Protein AF-A0A1Y2C6L6-F1 (afdb_monomer_lite)

Radius of gyration: 35.31 Å; chains: 1; bounding box: 109×69×81 Å

Organism: NCBI:txid1754190

pLDDT: mean 71.78, std 20.84, range [34.78, 98.0]

Secondary structure (DSSP, 8-state):
-HHHHHHHHTT-S-HHHHHHH---HHHHHHHHHHHHHHHHHHHHHHHHHHHHHTS--HHHHHHHHHHHHHHHTT-TT--S-HHHHHHHHHHHHHHHHHHHHHHHHHHHHHHHHHHHHHHHHHHHTT-TTHHHHHHHT-GGGGGS-HHHHHHHHHHHHHHTT-HHHHHHHHHHHHHHHHHHHHHHHHHHHHHHHHHHHHHHHHHHHHHHHHHHHH--HHHHHHHHHHHHHHHHHHHHHHHHHHT-SS-SSTHHHHHHHHHHHHHHHHHHHHHHHT-THHHHHHHHHHHH-TT-GGGSGGGTT---GGG--HHHHHHH-TTSTTHHHHHHHHHHTT--TT---TTS--GGGTS-HHHHHHHHHHHHHHHTTS-TTSHHHHHHHHHHHHHIIIII---THHHHHHHHHHHHHHHHTTTS-HHHHHHIIIIII--TT-HHHHHHHHHHHHHHHHHHHHHHHHHHHHHHHTTB-TTSBBTTSPBP--SSHHHHHHHHHHHHHHHHHHHHHHHIIIIISTTS-HHHHHHHHHHHHHHHHHHHHHHHHHHHHHHHHS-TTHHHHHHHHTT-HHHHHHHHHTT--TTS--TTS--HHHHHHHTT-HHHHHHHHHTT--TTPBPTTS-BHHHHHHHH-GGG--

InterPro domains:
  IPR002110 Ankyrin repeat [SM00248] (306-339)
  IPR002110 Ankyrin repeat [SM00248] (551-580)
  IPR002110 Ankyrin repeat [SM00248] (584-613)
  IPR036770 Ankyrin repeat-containing domain superfamily [G3DSA:1.25.40.20] (231-376)
  IPR036770 Ankyrin repeat-containing domain superfamily [G3DSA:1.25.40.20] (531-631)
  IPR036770 Ankyrin repeat-containing domain superfamily [SSF48403] (300-615)

Structure (mmCIF, N/CA/C/O backbone):
data_AF-A0A1Y2C6L6-F1
#
_entry.id   AF-A0A1Y2C6L6-F1
#
loop_
_atom_site.group_PDB
_atom_site.id
_atom_site.type_symbol
_atom_site.label_atom_id
_atom_site.label_alt_id
_atom_site.label_comp_id
_atom_site.label_asym_id
_atom_site.label_entity_id
_atom_site.label_seq_id
_atom_site.pdbx_PDB_ins_code
_atom_site.Cartn_x
_atom_site.Cartn_y
_atom_site.Cartn_z
_atom_site.occupancy
_atom_site.B_iso_or_equiv
_atom_site.auth_seq_id
_atom_site.auth_comp_id
_atom_site.auth_asym_id
_atom_site.auth_atom_id
_atom_site.pdbx_PDB_model_num
ATOM 1 N N . MET A 1 1 ? 0.059 -45.853 11.555 1.00 45.62 1 MET A N 1
ATOM 2 C CA . MET A 1 1 ? -0.589 -44.910 10.611 1.00 45.62 1 MET A CA 1
ATOM 3 C C . MET A 1 1 ? -2.019 -45.325 10.287 1.00 45.62 1 MET A C 1
ATOM 5 O O . MET A 1 1 ? -2.915 -44.581 10.650 1.00 45.62 1 MET A O 1
ATOM 9 N N . ASN A 1 2 ? -2.257 -46.517 9.722 1.00 48.69 2 ASN A N 1
ATOM 10 C CA . ASN A 1 2 ? -3.617 -46.988 9.410 1.00 48.69 2 ASN A CA 1
ATOM 11 C C . ASN A 1 2 ? -4.557 -47.023 10.626 1.00 48.69 2 ASN A C 1
ATOM 13 O O . ASN A 1 2 ? -5.701 -46.614 10.500 1.00 48.69 2 ASN A O 1
ATOM 17 N N . GLU A 1 3 ? -4.086 -47.406 11.815 1.00 54.97 3 GLU A N 1
ATOM 18 C CA . GLU A 1 3 ? -4.904 -47.380 13.042 1.00 54.97 3 GLU A CA 1
ATOM 19 C C . GLU A 1 3 ? -5.243 -45.961 13.520 1.00 54.97 3 GLU A C 1
ATOM 21 O O . GLU A 1 3 ? -6.368 -45.712 13.935 1.00 54.97 3 GLU A O 1
ATOM 26 N N . VAL A 1 4 ? -4.310 -45.008 13.397 1.00 55.50 4 VAL A N 1
ATOM 27 C CA . VAL A 1 4 ? -4.536 -43.590 13.743 1.00 55.50 4 VAL A CA 1
ATOM 28 C C . VAL A 1 4 ? -5.505 -42.948 12.752 1.00 55.50 4 VAL A C 1
ATOM 30 O O . VAL A 1 4 ? -6.436 -42.263 13.157 1.00 55.50 4 VAL A O 1
ATOM 33 N N . VAL A 1 5 ? -5.340 -43.233 11.458 1.00 53.50 5 VAL A N 1
ATOM 34 C CA . VAL A 1 5 ? -6.260 -42.798 10.396 1.00 53.50 5 VAL A CA 1
ATOM 35 C C . VAL A 1 5 ? -7.645 -43.421 10.595 1.00 53.50 5 VAL A C 1
ATOM 37 O O . VAL A 1 5 ? -8.647 -42.727 10.477 1.00 53.50 5 VAL A O 1
ATOM 40 N N . THR A 1 6 ? -7.720 -44.696 10.982 1.00 58.00 6 THR A N 1
ATOM 41 C CA . THR A 1 6 ? -8.988 -45.381 11.288 1.00 58.00 6 THR A CA 1
ATOM 42 C C . THR A 1 6 ? -9.635 -44.821 12.560 1.00 58.00 6 THR A C 1
ATOM 44 O O . THR A 1 6 ? -10.842 -44.605 12.584 1.00 58.00 6 THR A O 1
ATOM 47 N N . GLY A 1 7 ? -8.853 -44.510 13.596 1.00 65.94 7 GLY A N 1
ATOM 48 C CA . GLY A 1 7 ? -9.328 -43.893 14.837 1.00 65.94 7 GLY A CA 1
ATOM 49 C C . GLY A 1 7 ? -9.843 -42.463 14.650 1.00 65.94 7 GLY A C 1
ATOM 50 O O . GLY A 1 7 ? -10.898 -42.128 15.188 1.00 65.94 7 GLY A O 1
ATOM 51 N N . LEU A 1 8 ? -9.157 -41.652 13.837 1.00 51.88 8 LEU A N 1
ATOM 52 C CA . LEU A 1 8 ? -9.583 -40.298 13.463 1.00 51.88 8 LEU A CA 1
ATOM 53 C C . LEU A 1 8 ? -10.828 -40.319 12.566 1.00 51.88 8 LEU A C 1
ATOM 55 O O . LEU A 1 8 ? -11.768 -39.565 12.807 1.00 51.88 8 LEU A O 1
ATOM 59 N N . ASN A 1 9 ? -10.886 -41.228 11.588 1.00 49.50 9 ASN A N 1
ATOM 60 C CA . ASN A 1 9 ? -12.058 -41.386 10.721 1.00 49.50 9 ASN A CA 1
ATOM 61 C C . ASN A 1 9 ? -13.295 -41.889 11.482 1.00 49.50 9 ASN A C 1
ATOM 63 O O . ASN A 1 9 ? -14.418 -41.547 11.114 1.00 49.50 9 ASN A O 1
ATOM 67 N N . ASN A 1 10 ? -13.092 -42.648 12.561 1.00 60.81 10 ASN A N 1
ATOM 68 C CA . ASN A 1 10 ? -14.165 -43.149 13.419 1.00 60.81 10 ASN A CA 1
ATOM 69 C C . ASN A 1 10 ? -14.518 -42.200 14.583 1.00 60.81 10 ASN A C 1
ATOM 71 O O . ASN A 1 10 ? -15.430 -42.509 15.345 1.00 60.81 10 ASN A O 1
ATOM 75 N N . GLY A 1 11 ? -13.833 -41.057 14.732 1.00 53.91 11 GLY A N 1
ATOM 76 C CA . GLY A 1 11 ? -14.104 -40.072 15.790 1.00 53.91 11 GLY A CA 1
ATOM 77 C C . GLY A 1 11 ? -13.673 -40.495 17.201 1.00 53.91 11 GLY A C 1
ATOM 78 O O . GLY A 1 11 ? -14.121 -39.897 18.175 1.00 53.91 11 GLY A O 1
ATOM 79 N N . ASN A 1 12 ? -12.807 -41.505 17.320 1.00 55.16 12 ASN A N 1
ATOM 80 C CA . ASN A 1 12 ? -12.352 -42.061 18.600 1.00 55.16 12 ASN A CA 1
ATOM 81 C C . ASN A 1 12 ? -11.103 -41.359 19.167 1.00 55.16 12 ASN A C 1
ATOM 83 O O . ASN A 1 12 ? -10.630 -41.731 20.238 1.00 55.16 12 ASN A O 1
ATOM 87 N N . ILE A 1 13 ? -10.541 -40.383 18.446 1.00 54.66 13 ILE A N 1
ATOM 88 C CA . ILE A 1 13 ? -9.336 -39.641 18.836 1.00 54.66 13 ILE A CA 1
ATOM 89 C C . ILE A 1 13 ? -9.605 -38.146 18.620 1.00 54.66 13 ILE A C 1
ATOM 91 O O . ILE A 1 13 ? -9.875 -37.726 17.496 1.00 54.66 13 ILE A O 1
ATOM 95 N N . ASP A 1 14 ? -9.546 -37.349 19.689 1.00 54.12 14 ASP A N 1
ATOM 96 C CA . ASP A 1 14 ? -9.652 -35.884 19.634 1.00 54.12 14 ASP A CA 1
ATOM 97 C C . ASP A 1 14 ? -8.316 -35.262 19.168 1.00 54.12 14 ASP A C 1
ATOM 99 O O . ASP A 1 14 ? -7.232 -35.798 19.422 1.00 54.12 14 ASP A O 1
ATOM 103 N N . HIS A 1 15 ? -8.375 -34.109 18.505 1.00 46.94 15 HIS A N 1
ATOM 104 C CA . HIS A 1 15 ? -7.223 -33.345 18.024 1.00 46.94 15 HIS A CA 1
ATOM 105 C C . HIS A 1 15 ? -6.209 -33.044 19.138 1.00 46.94 15 HIS A C 1
ATOM 107 O O . HIS A 1 15 ? -5.007 -33.171 18.908 1.00 46.94 15 HIS A O 1
ATOM 113 N N . GLY A 1 16 ? -6.674 -32.741 20.358 1.00 51.78 16 GLY A N 1
ATOM 114 C CA . GLY A 1 16 ? -5.796 -32.509 21.514 1.00 51.78 16 GLY A CA 1
ATOM 115 C C . GLY A 1 16 ? -5.017 -33.753 21.971 1.00 51.78 16 GLY A C 1
ATOM 116 O O . GLY A 1 16 ? -3.926 -33.645 22.535 1.00 51.78 16 GLY A O 1
ATOM 117 N N . SER A 1 17 ? -5.537 -34.950 21.680 1.00 53.47 17 SER A N 1
ATOM 118 C CA . SER A 1 17 ? -4.873 -36.223 21.990 1.00 53.47 17 SER A CA 1
ATOM 119 C C . SER A 1 17 ? -3.830 -36.653 20.949 1.00 53.47 17 SER A C 1
ATOM 121 O O . SER A 1 17 ? -2.902 -37.385 21.283 1.00 53.47 17 SER A O 1
ATOM 123 N N . VAL A 1 18 ? -3.898 -36.172 19.702 1.00 51.50 18 VAL A N 1
ATOM 124 C CA . VAL A 1 18 ? -2.895 -36.514 18.670 1.00 51.50 18 VAL A CA 1
ATOM 125 C C . VAL A 1 18 ? -1.545 -35.852 18.967 1.00 51.50 18 VAL A C 1
ATOM 127 O O . VAL A 1 18 ? -0.500 -36.495 18.844 1.00 51.50 18 VAL A O 1
ATOM 130 N N . ASP A 1 19 ? -1.564 -34.602 19.435 1.00 48.50 19 ASP A N 1
ATOM 131 C CA . ASP A 1 19 ? -0.347 -33.853 19.767 1.00 48.50 19 ASP A CA 1
ATOM 132 C C . ASP A 1 19 ? 0.380 -34.379 21.008 1.00 48.50 19 ASP A C 1
ATOM 134 O O . ASP A 1 19 ? 1.604 -34.234 21.106 1.00 48.50 19 ASP A O 1
ATOM 138 N N . THR A 1 20 ? -0.355 -35.022 21.919 1.00 47.31 20 THR A N 1
ATOM 139 C CA . THR A 1 20 ? 0.171 -35.604 23.162 1.00 47.31 20 THR A CA 1
ATOM 140 C C . THR A 1 20 ? 0.571 -37.077 23.023 1.00 47.31 20 THR A C 1
ATOM 142 O O . THR A 1 20 ? 1.478 -37.523 23.728 1.00 47.31 20 THR A O 1
ATOM 145 N N . CYS A 1 21 ? -0.034 -37.837 22.101 1.00 46.59 21 CYS A N 1
ATOM 146 C CA . CYS A 1 21 ? 0.266 -39.264 21.920 1.00 46.59 21 CYS A CA 1
ATOM 147 C C . CYS A 1 21 ? 1.397 -39.561 20.920 1.00 46.59 21 CYS A C 1
ATOM 149 O O . CYS A 1 21 ? 2.027 -40.615 21.019 1.00 46.59 21 CYS A O 1
ATOM 151 N N . ILE A 1 22 ? 1.685 -38.667 19.970 1.00 53.50 22 ILE A N 1
ATOM 152 C CA . ILE A 1 22 ? 2.717 -38.904 18.952 1.00 53.50 22 ILE A CA 1
ATOM 153 C C . ILE A 1 22 ? 3.990 -38.152 19.341 1.00 53.50 22 ILE A C 1
ATOM 155 O O . ILE A 1 22 ? 4.076 -36.939 19.188 1.00 53.50 22 ILE A O 1
ATOM 159 N N . LYS A 1 23 ? 4.990 -38.878 19.855 1.00 57.62 23 LYS A N 1
ATOM 160 C CA . LYS A 1 23 ? 6.311 -38.315 20.203 1.00 57.62 23 LYS A CA 1
ATOM 161 C C . LYS A 1 23 ? 7.234 -38.127 18.993 1.00 57.62 23 LYS A C 1
ATOM 163 O O . LYS A 1 23 ? 8.271 -37.490 19.122 1.00 57.62 23 LYS A O 1
ATOM 168 N N . ASP A 1 24 ? 6.872 -38.698 17.847 1.00 60.00 24 ASP A N 1
ATOM 169 C CA . ASP A 1 24 ? 7.670 -38.645 16.623 1.00 60.00 24 ASP A CA 1
ATOM 170 C C . ASP A 1 24 ? 7.277 -37.428 15.768 1.00 60.00 24 ASP A C 1
ATOM 172 O O . ASP A 1 24 ? 6.195 -37.385 15.174 1.00 60.00 24 ASP A O 1
ATOM 176 N N . GLU A 1 25 ? 8.166 -36.434 15.726 1.00 60.88 25 GLU A N 1
ATOM 177 C CA . GLU A 1 25 ? 8.032 -35.192 14.949 1.00 60.88 25 GLU A CA 1
ATOM 178 C C . GLU A 1 25 ? 7.852 -35.452 13.444 1.00 60.88 25 GLU A C 1
ATOM 180 O O . GLU A 1 25 ? 7.044 -34.786 12.797 1.00 60.88 25 GLU A O 1
ATOM 185 N N . ASN A 1 26 ? 8.504 -36.477 12.883 1.00 45.56 26 ASN A N 1
ATOM 186 C CA . ASN A 1 26 ? 8.372 -36.792 11.459 1.00 45.56 26 ASN A CA 1
ATOM 187 C C . ASN A 1 26 ? 6.975 -37.334 11.145 1.00 45.56 26 ASN A C 1
ATOM 189 O O . ASN A 1 26 ? 6.393 -37.019 10.107 1.00 45.56 26 ASN A O 1
ATOM 193 N N . LEU A 1 27 ? 6.395 -38.113 12.062 1.00 46.81 27 LEU A N 1
ATOM 194 C CA . LEU A 1 27 ? 5.038 -38.627 11.901 1.00 46.81 27 LEU A CA 1
ATOM 195 C C . LEU A 1 27 ? 3.988 -37.510 12.019 1.00 46.81 27 LEU A C 1
ATOM 197 O O . LEU A 1 27 ? 2.988 -37.547 11.299 1.00 46.81 27 LEU A O 1
ATOM 201 N N . LYS A 1 28 ? 4.226 -36.491 12.861 1.00 56.34 28 LYS A N 1
ATOM 202 C CA . LYS A 1 28 ? 3.389 -35.277 12.910 1.00 56.34 28 LYS A CA 1
ATOM 203 C C . LYS A 1 28 ? 3.418 -34.530 11.580 1.00 56.34 28 LYS A C 1
ATOM 205 O O . LYS A 1 28 ? 2.365 -34.137 11.079 1.00 56.34 28 LYS A O 1
ATOM 210 N N . GLU A 1 29 ? 4.597 -34.385 10.987 1.00 48.66 29 GLU A N 1
ATOM 211 C CA . GLU A 1 29 ? 4.778 -33.669 9.723 1.00 48.66 29 GLU A CA 1
ATOM 212 C C . GLU A 1 29 ? 4.087 -34.386 8.551 1.00 48.66 29 GLU A C 1
ATOM 214 O O . GLU A 1 29 ? 3.382 -33.756 7.762 1.00 48.66 29 GLU A O 1
ATOM 219 N N . VAL A 1 30 ? 4.167 -35.720 8.483 1.00 42.16 30 VAL A N 1
ATOM 220 C CA . VAL A 1 30 ? 3.467 -36.497 7.442 1.00 42.16 30 VAL A CA 1
ATOM 221 C C . VAL A 1 30 ? 1.941 -36.438 7.611 1.00 42.16 30 VAL A C 1
ATOM 223 O O . VAL A 1 30 ? 1.218 -36.366 6.616 1.00 42.16 30 VAL A O 1
ATOM 226 N N . ILE A 1 31 ? 1.428 -36.405 8.847 1.00 51.38 31 ILE A N 1
ATOM 227 C CA . ILE A 1 31 ? -0.012 -36.225 9.112 1.00 51.38 31 ILE A CA 1
ATOM 228 C C . ILE A 1 31 ? -0.479 -34.823 8.684 1.00 51.38 31 ILE A C 1
ATOM 230 O O . ILE A 1 31 ? -1.548 -34.702 8.081 1.00 51.38 31 ILE A O 1
ATOM 234 N N . LYS A 1 32 ? 0.328 -33.776 8.910 1.00 51.03 32 LYS A N 1
ATOM 235 C CA . LYS A 1 32 ? 0.044 -32.418 8.406 1.00 51.03 32 LYS A CA 1
ATOM 236 C C . LYS A 1 32 ? 0.018 -32.377 6.876 1.00 51.03 32 LYS A C 1
ATOM 238 O O . LYS A 1 32 ? -0.910 -31.812 6.305 1.00 51.03 32 LYS A O 1
ATOM 243 N N . ILE A 1 33 ? 0.984 -33.016 6.210 1.00 42.34 33 ILE A N 1
ATOM 244 C CA . ILE A 1 33 ? 1.049 -33.088 4.740 1.00 42.34 33 ILE A CA 1
ATOM 245 C C . ILE A 1 33 ? -0.180 -33.811 4.176 1.00 42.34 33 ILE A C 1
ATOM 247 O O . ILE A 1 33 ? -0.806 -33.309 3.246 1.00 42.34 33 ILE A O 1
ATOM 251 N N . ALA A 1 34 ? -0.593 -34.934 4.771 1.00 40.22 34 ALA A N 1
ATOM 252 C CA . ALA A 1 34 ? -1.802 -35.648 4.356 1.00 40.22 34 ALA A CA 1
ATOM 253 C C . ALA A 1 34 ? -3.075 -34.785 4.487 1.00 40.22 34 ALA A C 1
ATOM 255 O O . ALA A 1 34 ? -3.985 -34.889 3.663 1.00 40.22 34 ALA A O 1
ATOM 256 N N . PHE A 1 35 ? -3.126 -33.898 5.485 1.00 46.16 35 PHE A N 1
ATOM 257 C CA . PHE A 1 35 ? -4.222 -32.947 5.675 1.00 46.16 35 PHE A CA 1
ATOM 258 C C . PHE A 1 35 ? -4.218 -31.832 4.615 1.00 46.16 35 PHE A C 1
ATOM 260 O O . PHE A 1 35 ? -5.268 -31.490 4.071 1.00 46.16 35 PHE A O 1
ATOM 267 N N . ILE A 1 36 ? -3.034 -31.314 4.271 1.00 43.53 36 ILE A N 1
ATOM 268 C CA . ILE A 1 36 ? -2.838 -30.299 3.222 1.00 43.53 36 ILE A CA 1
ATOM 269 C C . ILE A 1 36 ? -3.230 -30.847 1.846 1.00 43.53 36 ILE A C 1
ATOM 271 O O . ILE A 1 36 ? -3.911 -30.160 1.088 1.00 43.53 36 ILE A O 1
ATOM 275 N N . THR A 1 37 ? -2.870 -32.093 1.532 1.00 38.84 37 THR A N 1
ATOM 276 C CA . THR A 1 37 ? -3.252 -32.738 0.266 1.00 38.84 37 THR A CA 1
ATOM 277 C C . THR A 1 37 ? -4.775 -32.852 0.132 1.00 38.84 37 THR A C 1
ATOM 279 O O . THR A 1 37 ? -5.328 -32.553 -0.924 1.00 38.84 37 THR A O 1
ATOM 282 N N . ASN A 1 38 ? -5.471 -33.176 1.226 1.00 45.03 38 ASN A N 1
ATOM 283 C CA . ASN A 1 38 ? -6.934 -33.258 1.258 1.00 45.03 38 ASN A CA 1
ATOM 284 C C . ASN A 1 38 ? -7.601 -31.872 1.070 1.00 45.03 38 ASN A C 1
ATOM 286 O O . ASN A 1 38 ? -8.637 -31.752 0.420 1.00 45.03 38 ASN A O 1
ATOM 290 N N . GLU A 1 39 ? -6.985 -30.798 1.577 1.00 44.09 39 GLU A N 1
ATOM 291 C CA . GLU A 1 39 ? -7.399 -29.408 1.311 1.00 44.09 39 GLU A CA 1
ATOM 292 C C . GLU A 1 39 ? -7.107 -28.951 -0.128 1.00 44.09 39 GLU A C 1
ATOM 294 O O . GLU A 1 39 ? -7.908 -28.242 -0.740 1.00 44.09 39 GLU A O 1
ATOM 299 N N . MET A 1 40 ? -6.002 -29.395 -0.726 1.00 39.75 40 MET A N 1
ATOM 300 C CA . MET A 1 40 ? -5.704 -29.104 -2.129 1.00 39.75 40 MET A CA 1
ATOM 301 C C . MET A 1 40 ? -6.723 -29.724 -3.085 1.00 39.75 40 MET A C 1
ATOM 303 O O . MET A 1 40 ? -7.137 -29.075 -4.048 1.00 39.75 40 MET A O 1
ATOM 307 N N . ASP A 1 41 ? -7.165 -30.949 -2.814 1.00 46.25 41 ASP A N 1
ATOM 308 C CA . ASP A 1 41 ? -8.192 -31.593 -3.631 1.00 46.25 41 ASP A CA 1
ATOM 309 C C . ASP A 1 41 ? -9.573 -30.932 -3.432 1.00 46.25 41 ASP A C 1
ATOM 311 O O . ASP A 1 41 ? -10.325 -30.777 -4.399 1.00 46.25 41 ASP A O 1
ATOM 315 N N . ARG A 1 42 ? -9.859 -30.371 -2.242 1.00 47.72 42 ARG A N 1
ATOM 316 C CA . ARG A 1 42 ? -11.018 -29.475 -2.015 1.00 47.72 42 ARG A CA 1
ATOM 317 C C . ARG A 1 42 ? -10.951 -28.194 -2.851 1.00 47.72 42 ARG A C 1
ATOM 319 O O . ARG A 1 42 ? -11.973 -27.747 -3.376 1.00 47.72 42 ARG A O 1
ATOM 326 N N . LEU A 1 43 ? -9.773 -27.581 -2.975 1.00 40.56 43 LEU A N 1
ATOM 327 C CA . LEU A 1 43 ? -9.581 -26.366 -3.773 1.00 40.56 43 LEU A CA 1
ATOM 328 C C . LEU A 1 43 ? -9.707 -26.638 -5.275 1.00 40.56 43 LEU A C 1
ATOM 330 O O . LEU A 1 43 ? -10.306 -25.828 -5.984 1.00 40.56 43 LEU A O 1
ATOM 334 N N . LYS A 1 44 ? -9.233 -27.794 -5.755 1.00 44.28 44 LYS A N 1
ATOM 335 C CA . LYS A 1 44 ? -9.454 -28.234 -7.143 1.00 44.28 44 LYS A CA 1
ATOM 336 C C . LYS A 1 44 ? -10.940 -28.416 -7.450 1.00 44.28 44 LYS A C 1
ATOM 338 O O . LYS A 1 44 ? -11.398 -27.903 -8.467 1.00 44.28 44 LYS A O 1
ATOM 343 N N . ALA A 1 45 ? -11.700 -29.040 -6.546 1.00 42.31 45 ALA A N 1
ATOM 344 C CA . ALA A 1 45 ? -13.148 -29.185 -6.698 1.00 42.31 45 ALA A CA 1
ATOM 345 C C . ALA A 1 45 ? -13.865 -27.819 -6.760 1.00 42.31 45 ALA A C 1
ATOM 347 O O . ALA A 1 45 ? -14.716 -27.599 -7.619 1.00 42.31 45 ALA A O 1
ATOM 348 N N . LYS A 1 46 ? -13.469 -26.846 -5.922 1.00 42.28 46 LYS A N 1
ATOM 349 C CA . LYS A 1 46 ? -13.984 -25.461 -5.995 1.00 42.28 46 LYS A CA 1
ATOM 350 C C . LYS A 1 46 ? -13.639 -24.763 -7.315 1.00 42.28 46 LYS A C 1
ATOM 352 O O . LYS A 1 46 ? -14.457 -24.008 -7.840 1.00 42.28 46 LYS A O 1
ATOM 357 N N . LEU A 1 47 ? -12.445 -25.007 -7.854 1.00 41.06 47 LEU A N 1
ATOM 358 C CA . LEU A 1 47 ? -12.003 -24.435 -9.125 1.00 41.06 47 LEU A CA 1
ATOM 359 C C . LEU A 1 47 ? -12.783 -25.021 -10.315 1.00 41.06 47 LEU A C 1
ATOM 361 O O . LEU A 1 47 ? -13.114 -24.292 -11.248 1.00 41.06 47 LEU A O 1
ATOM 365 N N . GLU A 1 48 ? -13.113 -26.314 -10.276 1.00 46.47 48 GLU A N 1
ATOM 366 C CA . GLU A 1 48 ? -13.977 -26.948 -11.279 1.00 46.47 48 GLU A CA 1
ATOM 367 C C . GLU A 1 48 ? -15.427 -26.461 -11.194 1.00 46.47 48 GLU A C 1
ATOM 369 O O . GLU A 1 48 ? -16.027 -26.194 -12.233 1.00 46.47 48 GLU A O 1
ATOM 374 N N . ILE A 1 49 ? -15.966 -26.238 -9.988 1.00 42.88 49 ILE A N 1
ATOM 375 C CA . ILE A 1 49 ? -17.294 -25.624 -9.795 1.00 42.88 49 ILE A CA 1
ATOM 376 C C . ILE A 1 49 ? -17.364 -24.257 -10.485 1.00 42.88 49 ILE A C 1
ATOM 378 O O . ILE A 1 49 ? -18.323 -23.977 -11.202 1.00 42.88 49 ILE A O 1
ATOM 382 N N . LYS A 1 50 ? -16.327 -23.427 -10.331 1.00 42.41 50 LYS A N 1
ATOM 383 C CA . LYS A 1 50 ? -16.258 -22.117 -10.991 1.00 42.41 50 LYS A CA 1
ATOM 384 C C . LYS A 1 50 ? -16.279 -22.246 -12.522 1.00 42.41 50 LYS A C 1
ATOM 386 O O . LYS A 1 50 ? -17.057 -21.558 -13.174 1.00 42.41 50 LYS A O 1
ATOM 391 N N . LYS A 1 51 ? -15.510 -23.187 -13.081 1.00 44.91 51 LYS A N 1
ATOM 392 C CA . LYS A 1 51 ? -15.469 -23.452 -14.532 1.00 44.91 51 LYS A CA 1
ATOM 393 C C . LYS A 1 51 ? -16.804 -23.958 -15.087 1.00 44.91 51 LYS A C 1
ATOM 395 O O . LYS A 1 51 ? -17.191 -23.584 -16.189 1.00 44.91 51 LYS A O 1
ATOM 400 N N . VAL A 1 52 ? -17.516 -24.799 -14.335 1.00 41.09 52 VAL A N 1
ATOM 401 C CA . VAL A 1 52 ? -18.831 -25.321 -14.743 1.00 41.09 52 VAL A CA 1
ATOM 402 C C . VAL A 1 52 ? -19.894 -24.219 -14.707 1.00 41.09 52 VAL A C 1
ATOM 404 O O . VAL A 1 52 ? -20.694 -24.122 -15.638 1.00 41.09 52 VAL A O 1
ATOM 407 N N . LEU A 1 53 ? -19.869 -23.344 -13.696 1.00 39.59 53 LEU A N 1
ATOM 408 C CA . LEU A 1 53 ? -20.800 -22.213 -13.571 1.00 39.59 53 LEU A CA 1
ATOM 409 C C . LEU A 1 53 ? -20.610 -21.144 -14.663 1.00 39.59 53 LEU A C 1
ATOM 411 O O . LEU A 1 53 ? -21.564 -20.460 -15.022 1.00 39.59 53 LEU A O 1
ATOM 415 N N . GLU A 1 54 ? -19.414 -21.034 -15.239 1.00 43.38 54 GLU A N 1
ATOM 416 C CA . GLU A 1 54 ? -19.113 -20.099 -16.333 1.00 43.38 54 GLU A CA 1
ATOM 417 C C . GLU A 1 54 ? -19.593 -20.598 -17.718 1.00 43.38 54 GLU A C 1
ATOM 419 O O . GLU A 1 54 ? -19.642 -19.819 -18.670 1.00 43.38 54 GLU A O 1
ATOM 424 N N . SER A 1 55 ? -20.004 -21.868 -17.853 1.00 45.03 55 SER A N 1
ATOM 425 C CA . SER A 1 55 ? -20.177 -22.530 -19.162 1.00 45.03 55 SER A CA 1
ATOM 426 C C . SER A 1 55 ? -21.495 -22.269 -19.917 1.00 45.03 55 SER A C 1
ATOM 428 O O . SER A 1 55 ? -21.615 -22.690 -21.063 1.00 45.03 55 SER A O 1
ATOM 430 N N . LYS A 1 56 ? -22.484 -21.574 -19.332 1.00 44.00 56 LYS A N 1
ATOM 431 C CA . LYS A 1 56 ? -23.830 -21.279 -19.903 1.00 44.00 56 LYS A CA 1
ATOM 432 C C . LYS A 1 56 ? -24.641 -22.472 -20.473 1.00 44.00 56 LYS A C 1
ATOM 434 O O . LYS A 1 56 ? -25.773 -22.259 -20.902 1.00 44.00 56 LYS A O 1
ATOM 439 N N . ASP A 1 57 ? -24.143 -23.709 -20.436 1.00 55.25 57 ASP A N 1
ATOM 440 C CA . ASP A 1 57 ? -24.840 -24.911 -20.917 1.00 55.25 57 ASP A CA 1
ATOM 441 C C . ASP A 1 57 ? -25.582 -25.625 -19.773 1.00 55.25 57 ASP A C 1
ATOM 443 O O . ASP A 1 57 ? -24.992 -26.235 -18.878 1.00 55.25 57 ASP A O 1
ATOM 447 N N . ILE A 1 58 ? -26.914 -25.572 -19.829 1.00 40.75 58 ILE A N 1
ATOM 448 C CA . ILE A 1 58 ? -27.830 -26.079 -18.798 1.00 40.75 58 ILE A CA 1
ATOM 449 C C . ILE A 1 58 ? -27.707 -27.600 -18.595 1.00 40.75 58 ILE A C 1
ATOM 451 O O . ILE A 1 58 ? -27.888 -28.084 -17.473 1.00 40.75 58 ILE A O 1
ATOM 455 N N . ASN A 1 59 ? -27.367 -28.369 -19.635 1.00 47.59 59 ASN A N 1
ATOM 456 C CA . ASN A 1 59 ? -27.230 -29.825 -19.523 1.00 47.59 59 ASN A CA 1
ATOM 457 C C . ASN A 1 59 ? -25.895 -30.217 -18.877 1.00 47.59 59 ASN A C 1
ATOM 459 O O . ASN A 1 59 ? -25.844 -31.161 -18.083 1.00 47.59 59 ASN A O 1
ATOM 463 N N . LEU A 1 60 ? -24.837 -29.447 -19.145 1.00 46.84 60 LEU A N 1
ATOM 464 C CA . LEU A 1 60 ? -23.534 -29.605 -18.497 1.00 46.84 60 LEU A CA 1
ATOM 465 C C . LEU A 1 60 ? -23.592 -29.204 -17.016 1.00 46.84 60 LEU A C 1
ATOM 467 O O . LEU A 1 60 ? -23.044 -29.902 -16.161 1.00 46.84 60 LEU A O 1
ATOM 471 N N . ILE A 1 61 ? -24.335 -28.137 -16.707 1.00 42.91 61 ILE A N 1
ATOM 472 C CA . ILE A 1 61 ? -24.612 -27.682 -15.339 1.00 42.91 61 ILE A CA 1
ATOM 473 C C . ILE A 1 61 ? -25.391 -28.758 -14.566 1.00 42.91 61 ILE A C 1
ATOM 475 O O . ILE A 1 61 ? -24.971 -29.145 -13.476 1.00 42.91 61 ILE A O 1
ATOM 479 N N . LYS A 1 62 ? -26.457 -29.333 -15.146 1.00 43.47 62 LYS A N 1
ATOM 480 C CA . LYS A 1 62 ? -27.204 -30.441 -14.518 1.00 43.47 62 LYS A CA 1
ATOM 481 C C . LYS A 1 62 ? -26.338 -31.680 -14.273 1.00 43.47 62 LYS A C 1
ATOM 483 O O . LYS A 1 62 ? -26.363 -32.232 -13.175 1.00 43.47 62 LYS A O 1
ATOM 488 N N . GLY A 1 63 ? -25.544 -32.101 -15.259 1.00 53.41 63 GLY A N 1
ATOM 489 C CA . GLY A 1 63 ? -24.665 -33.270 -15.131 1.00 53.41 63 GLY A CA 1
ATOM 490 C C . GLY A 1 63 ? -23.482 -33.070 -14.172 1.00 53.41 63 GLY A C 1
ATOM 491 O O . GLY A 1 63 ? -23.003 -34.040 -13.578 1.00 53.41 63 GLY A O 1
ATOM 492 N N . GLY A 1 64 ? -23.006 -31.832 -14.011 1.00 49.44 64 GLY A N 1
ATOM 493 C CA . GLY A 1 64 ? -21.985 -31.459 -13.028 1.00 49.44 64 GLY A CA 1
ATOM 494 C C . GLY A 1 64 ? -22.539 -31.403 -11.603 1.00 49.44 64 GLY A C 1
ATOM 495 O O . GLY A 1 64 ? -21.921 -31.931 -10.682 1.00 49.44 64 GLY A O 1
ATOM 496 N N . ILE A 1 65 ? -23.738 -30.841 -11.425 1.00 44.38 65 ILE A N 1
ATOM 497 C CA . ILE A 1 65 ? -24.427 -30.790 -10.127 1.00 44.38 65 ILE A CA 1
ATOM 498 C C . ILE A 1 65 ? -24.758 -32.206 -9.629 1.00 44.38 65 ILE A C 1
ATOM 500 O O . ILE A 1 65 ? -24.455 -32.525 -8.482 1.00 44.38 65 ILE A O 1
ATOM 504 N N . GLN A 1 66 ? -25.281 -33.085 -10.493 1.00 46.03 66 GLN A N 1
ATOM 505 C CA . GLN A 1 66 ? -25.625 -34.469 -10.134 1.00 46.03 66 GLN A CA 1
ATOM 506 C C . GLN A 1 66 ? -24.400 -35.268 -9.642 1.00 46.03 66 GLN A C 1
ATOM 508 O O . GLN A 1 66 ? -24.448 -35.875 -8.573 1.00 46.03 66 GLN A O 1
ATOM 513 N N . ARG A 1 67 ? -23.268 -35.202 -10.364 1.00 48.81 67 ARG A N 1
ATOM 514 C CA . ARG A 1 67 ? -22.007 -35.860 -9.962 1.00 48.81 67 ARG A CA 1
ATOM 515 C C . ARG A 1 67 ? -21.455 -35.323 -8.642 1.00 48.81 67 ARG A C 1
ATOM 517 O O . ARG A 1 67 ? -20.949 -36.087 -7.828 1.00 48.81 67 ARG A O 1
ATOM 524 N N . ASN A 1 68 ? -21.586 -34.021 -8.405 1.00 49.91 68 ASN A N 1
ATOM 525 C CA . ASN A 1 68 ? -21.085 -33.386 -7.189 1.00 49.91 68 ASN A CA 1
ATOM 526 C C . ASN A 1 68 ? -21.962 -33.669 -5.962 1.00 49.91 68 ASN A C 1
ATOM 528 O O . ASN A 1 68 ? -21.438 -33.769 -4.856 1.00 49.91 68 ASN A O 1
ATOM 532 N N . ILE A 1 69 ? -23.273 -33.861 -6.138 1.00 46.28 69 ILE A N 1
ATOM 533 C CA . ILE A 1 69 ? -24.166 -34.352 -5.078 1.00 46.28 69 ILE A CA 1
ATOM 534 C C . ILE A 1 69 ? -23.797 -35.795 -4.702 1.00 46.28 69 ILE A C 1
ATOM 536 O O . ILE A 1 69 ? -23.736 -36.132 -3.519 1.00 46.28 69 ILE A O 1
ATOM 540 N N . GLU A 1 70 ? -23.480 -36.641 -5.683 1.00 48.81 70 GLU A N 1
ATOM 541 C CA . GLU A 1 70 ? -23.017 -38.015 -5.448 1.00 48.81 70 GLU A CA 1
ATOM 542 C C . GLU A 1 70 ? -21.644 -38.071 -4.750 1.00 48.81 70 GLU A C 1
ATOM 544 O O . GLU A 1 70 ? -21.432 -38.924 -3.889 1.00 48.81 70 GLU A O 1
ATOM 549 N N . GLU A 1 71 ? -20.732 -37.145 -5.057 1.00 47.72 71 GLU A N 1
ATOM 550 C CA . GLU A 1 71 ? -19.426 -36.996 -4.394 1.00 47.72 71 GLU A CA 1
ATOM 551 C C . GLU A 1 71 ? -19.546 -36.412 -2.973 1.00 47.72 71 GLU A C 1
ATOM 553 O O . GLU A 1 71 ? -18.938 -36.927 -2.034 1.00 47.72 71 GLU A O 1
ATOM 558 N N . MET A 1 72 ? -20.381 -35.388 -2.766 1.00 42.41 72 MET A N 1
ATOM 559 C CA . MET A 1 72 ? -20.592 -34.775 -1.447 1.00 42.41 72 MET A CA 1
ATOM 560 C C . MET A 1 72 ? -21.328 -35.703 -0.475 1.00 42.41 72 MET A C 1
ATOM 562 O O . MET A 1 72 ? -21.012 -35.714 0.716 1.00 42.41 72 MET A O 1
ATOM 566 N N . ASN A 1 73 ? -22.225 -36.561 -0.967 1.00 45.41 73 ASN A N 1
ATOM 567 C CA . ASN A 1 73 ? -22.877 -37.588 -0.150 1.00 45.41 73 ASN A CA 1
ATOM 568 C C . ASN A 1 73 ? -21.905 -38.674 0.358 1.00 45.41 73 ASN A C 1
ATOM 570 O O . ASN A 1 73 ? -22.235 -39.390 1.307 1.00 45.41 73 ASN A O 1
ATOM 574 N N . LYS A 1 74 ? -20.686 -38.770 -0.197 1.00 46.81 74 LYS A N 1
ATOM 575 C CA . LYS A 1 74 ? -19.619 -39.642 0.331 1.00 46.81 74 LYS A CA 1
ATOM 576 C C . LYS A 1 74 ? -18.886 -39.028 1.537 1.00 46.81 74 LYS A C 1
ATOM 578 O O . LYS A 1 74 ? -18.213 -39.758 2.264 1.00 46.81 74 LYS A O 1
ATOM 583 N N . ILE A 1 75 ? -19.028 -37.725 1.811 1.00 41.84 75 ILE A N 1
ATOM 584 C CA . ILE A 1 75 ? -18.272 -37.008 2.854 1.00 41.84 75 ILE A CA 1
ATOM 585 C C . ILE A 1 75 ? -19.154 -36.788 4.100 1.00 41.84 75 ILE A C 1
ATOM 587 O O . ILE A 1 75 ? -19.901 -35.821 4.220 1.00 41.84 75 ILE A O 1
ATOM 591 N N . LYS A 1 76 ? -19.052 -37.702 5.076 1.00 42.56 76 LYS A N 1
ATOM 592 C CA . LYS A 1 76 ? -19.988 -37.853 6.215 1.00 42.56 76 LYS A CA 1
ATOM 593 C C . LYS A 1 76 ? -19.973 -36.777 7.325 1.00 42.56 76 LYS A C 1
ATOM 595 O O . LYS A 1 76 ? -20.764 -36.897 8.257 1.00 42.56 76 LYS A O 1
ATOM 600 N N . ASN A 1 77 ? -19.143 -35.731 7.268 1.00 46.59 77 ASN A N 1
ATOM 601 C CA . ASN A 1 77 ? -18.806 -34.935 8.469 1.00 46.59 77 ASN A CA 1
ATOM 602 C C . ASN A 1 77 ? -19.241 -33.453 8.504 1.00 46.59 77 ASN A C 1
ATOM 604 O O . ASN A 1 77 ? -18.693 -32.688 9.292 1.00 46.59 77 ASN A O 1
ATOM 608 N N . TYR A 1 78 ? -20.264 -33.028 7.751 1.00 35.84 78 TYR A N 1
ATOM 609 C CA . TYR A 1 78 ? -20.698 -31.613 7.737 1.00 35.84 78 TYR A CA 1
ATOM 610 C C . TYR A 1 78 ? -22.000 -31.280 8.498 1.00 35.84 78 TYR A C 1
ATOM 612 O O . TYR A 1 78 ? -22.662 -30.288 8.214 1.00 35.84 78 TYR A O 1
ATOM 620 N N . LYS A 1 79 ? -22.397 -32.066 9.508 1.00 38.03 79 LYS A N 1
ATOM 621 C CA . LYS A 1 79 ? -23.686 -31.875 10.217 1.00 38.03 79 LYS A CA 1
ATOM 622 C C . LYS A 1 79 ? -23.678 -30.948 11.452 1.00 38.03 79 LYS A C 1
ATOM 624 O O . LYS A 1 79 ? -24.577 -31.067 12.278 1.00 38.03 79 LYS A O 1
ATOM 629 N N . LYS A 1 80 ? -22.708 -30.037 11.643 1.00 44.34 80 LYS A N 1
ATOM 630 C CA . LYS A 1 80 ? -22.553 -29.337 12.948 1.00 44.34 80 LYS A CA 1
ATOM 631 C C . LYS A 1 80 ? -22.628 -27.802 13.003 1.00 44.34 80 LYS A C 1
ATOM 633 O O . LYS A 1 80 ? -22.351 -27.255 14.064 1.00 44.34 80 LYS A O 1
ATOM 638 N N . CYS A 1 81 ? -23.118 -27.095 11.983 1.00 40.56 81 CYS A N 1
ATOM 639 C CA . CYS A 1 81 ? -23.575 -25.707 12.188 1.00 40.56 81 CYS A CA 1
ATOM 640 C C . CYS A 1 81 ? -24.953 -25.475 11.564 1.00 40.56 81 CYS A C 1
ATOM 642 O O . CYS A 1 81 ? -25.069 -25.046 10.417 1.00 40.56 81 CYS A O 1
ATOM 644 N N . LYS A 1 82 ? -25.986 -25.787 12.356 1.00 40.44 82 LYS A N 1
ATOM 645 C CA . LYS A 1 82 ? -27.402 -25.776 11.968 1.00 40.44 82 LYS A CA 1
ATOM 646 C C . LYS A 1 82 ? -27.805 -24.455 11.296 1.00 40.44 82 LYS A C 1
ATOM 648 O O . LYS A 1 82 ? -28.307 -24.476 10.192 1.00 40.44 82 LYS A O 1
ATOM 653 N N . LEU A 1 83 ? -27.431 -23.300 11.851 1.00 35.47 83 LEU A N 1
ATOM 654 C CA . LEU A 1 83 ? -27.854 -21.998 11.314 1.00 35.47 83 LEU A CA 1
ATOM 655 C C . LEU A 1 83 ? -27.279 -21.655 9.921 1.00 35.47 83 LEU A C 1
ATOM 657 O O . LEU A 1 83 ? -27.973 -21.057 9.107 1.00 35.47 83 LEU A O 1
ATOM 661 N N . HIS A 1 84 ? -26.025 -22.021 9.627 1.00 38.53 84 HIS A N 1
ATOM 662 C CA . HIS A 1 84 ? -25.420 -21.735 8.319 1.00 38.53 84 HIS A CA 1
ATOM 663 C C . HIS A 1 84 ? -25.889 -22.726 7.252 1.00 38.53 84 HIS A C 1
ATOM 665 O O . HIS A 1 84 ? -26.191 -22.302 6.138 1.00 38.53 84 HIS A O 1
ATOM 671 N N . SER A 1 85 ? -26.014 -24.019 7.592 1.00 47.22 85 SER A N 1
ATOM 672 C CA . SER A 1 85 ? -26.641 -24.964 6.665 1.00 47.22 85 SER A CA 1
ATOM 673 C C . SER A 1 85 ? -28.093 -24.590 6.416 1.00 47.22 85 SER A C 1
ATOM 675 O O . SER A 1 85 ? -28.518 -24.641 5.278 1.00 47.22 85 SER A O 1
ATOM 677 N N . ASP A 1 86 ? -28.831 -24.144 7.433 1.00 44.44 86 ASP A N 1
ATOM 678 C CA . ASP A 1 86 ? -30.235 -23.762 7.283 1.00 44.44 86 ASP A CA 1
ATOM 679 C C . ASP A 1 86 ? -30.387 -22.515 6.397 1.00 44.44 86 ASP A C 1
ATOM 681 O O . ASP A 1 86 ? -31.280 -22.484 5.562 1.00 44.44 86 ASP A O 1
ATOM 685 N N . LEU A 1 87 ? -29.494 -21.521 6.494 1.00 38.47 87 LEU A N 1
ATOM 686 C CA . LEU A 1 87 ? -29.538 -20.320 5.643 1.00 38.47 87 LEU A CA 1
ATOM 687 C C . LEU A 1 87 ? -29.099 -20.582 4.196 1.00 38.47 87 LEU A C 1
ATOM 689 O O . LEU A 1 87 ? -29.718 -20.064 3.270 1.00 38.47 87 LEU A O 1
ATOM 693 N N . VAL A 1 88 ? -28.054 -21.389 3.989 1.00 45.19 88 VAL A N 1
ATOM 694 C CA . VAL A 1 88 ? -27.592 -21.766 2.642 1.00 45.19 88 VAL A CA 1
ATOM 695 C C . VAL A 1 88 ? -28.583 -22.723 1.979 1.00 45.19 88 VAL A C 1
ATOM 697 O O . VAL A 1 88 ? -28.899 -22.550 0.805 1.00 45.19 88 VAL A O 1
ATOM 700 N N . ASN A 1 89 ? -29.131 -23.683 2.729 1.00 53.06 89 ASN A N 1
ATOM 701 C CA . ASN A 1 89 ? -30.182 -24.569 2.236 1.00 53.06 89 ASN A CA 1
ATOM 702 C C . ASN A 1 89 ? -31.456 -23.783 1.934 1.00 53.06 89 ASN A C 1
ATOM 704 O O . ASN A 1 89 ? -32.034 -24.014 0.887 1.00 53.06 89 ASN A O 1
ATOM 708 N N . LEU A 1 90 ? -31.852 -22.816 2.769 1.00 43.91 90 LEU A N 1
ATOM 709 C CA . LEU A 1 90 ? -33.019 -21.972 2.504 1.00 43.91 90 LEU A CA 1
ATOM 710 C C . LEU A 1 90 ? -32.824 -21.101 1.256 1.00 43.91 90 LEU A C 1
ATOM 712 O O . LEU A 1 90 ? -33.733 -21.004 0.441 1.00 43.91 90 LEU A O 1
ATOM 716 N N . TYR A 1 91 ? -31.650 -20.490 1.076 1.00 40.16 91 TYR A N 1
ATOM 717 C CA . TYR A 1 91 ? -31.349 -19.699 -0.122 1.00 40.16 91 TYR A CA 1
ATOM 718 C C . TYR A 1 91 ? -31.387 -20.559 -1.392 1.00 40.16 91 TYR A C 1
ATOM 720 O O . TYR A 1 91 ? -32.037 -20.189 -2.369 1.00 40.16 91 TYR A O 1
ATOM 728 N N . ASN A 1 92 ? -30.759 -21.737 -1.354 1.00 51.75 92 ASN A N 1
ATOM 729 C CA . ASN A 1 92 ? -30.740 -22.664 -2.483 1.00 51.75 92 ASN A CA 1
ATOM 730 C C . ASN A 1 92 ? -32.125 -23.276 -2.747 1.00 51.75 92 ASN A C 1
ATOM 732 O O . ASN A 1 92 ? -32.539 -23.328 -3.899 1.00 51.75 92 ASN A O 1
ATOM 736 N N . GLU A 1 93 ? -32.880 -23.659 -1.710 1.00 53.91 93 GLU A N 1
ATOM 737 C CA . GLU A 1 93 ? -34.262 -24.143 -1.831 1.00 53.91 93 GLU A CA 1
ATOM 738 C C . GLU A 1 93 ? -35.176 -23.073 -2.426 1.00 53.91 93 GLU A C 1
ATOM 740 O O . GLU A 1 93 ? -35.999 -23.386 -3.281 1.00 53.91 93 GLU A O 1
ATOM 745 N N . LEU A 1 94 ? -35.043 -21.811 -2.010 1.00 43.06 94 LEU A N 1
ATOM 746 C CA . LEU A 1 94 ? -35.826 -20.713 -2.575 1.00 43.06 94 LEU A CA 1
ATOM 747 C C . LEU A 1 94 ? -35.449 -20.466 -4.039 1.00 43.06 94 LEU A C 1
ATOM 749 O O . LEU A 1 94 ? -36.340 -20.305 -4.871 1.00 43.06 94 LEU A O 1
ATOM 753 N N . GLN A 1 95 ? -34.162 -20.505 -4.381 1.00 43.44 95 GLN A N 1
ATOM 754 C CA . GLN A 1 95 ? -33.703 -20.320 -5.755 1.00 43.44 95 GLN A CA 1
ATOM 755 C C . GLN A 1 95 ? -34.164 -21.468 -6.674 1.00 43.44 95 GLN A C 1
ATOM 757 O O . GLN A 1 95 ? -34.695 -21.209 -7.754 1.00 43.44 95 GLN A O 1
ATOM 762 N N . GLU A 1 96 ? -34.041 -22.727 -6.243 1.00 50.00 96 GLU A N 1
ATOM 763 C CA . GLU A 1 96 ? -34.491 -23.897 -7.010 1.00 50.00 96 GLU A CA 1
ATOM 764 C C . GLU A 1 96 ? -36.017 -23.945 -7.126 1.00 50.00 96 GLU A C 1
ATOM 766 O O . GLU A 1 96 ? -36.551 -24.104 -8.223 1.00 50.00 96 GLU A O 1
ATOM 771 N N . LYS A 1 97 ? -36.738 -23.760 -6.014 1.00 48.25 97 LYS A N 1
ATOM 772 C CA . LYS A 1 97 ? -38.200 -23.888 -5.973 1.00 48.25 97 LYS A CA 1
ATOM 773 C C . LYS A 1 97 ? -38.895 -22.799 -6.783 1.00 48.25 97 LYS A C 1
ATOM 775 O O . LYS A 1 97 ? -39.881 -23.099 -7.449 1.00 48.25 97 LYS A O 1
ATOM 780 N N . TYR A 1 98 ? -38.394 -21.563 -6.768 1.00 45.25 98 TYR A N 1
ATOM 781 C CA . TYR A 1 98 ? -39.004 -20.479 -7.542 1.00 45.25 98 TYR A CA 1
ATOM 782 C C . TYR A 1 98 ? -38.637 -20.536 -9.025 1.00 45.25 98 TYR A C 1
ATOM 784 O O . TYR A 1 98 ? -39.529 -20.393 -9.856 1.00 45.25 98 TYR A O 1
ATOM 792 N N . ILE A 1 99 ? -37.382 -20.827 -9.385 1.00 42.03 99 ILE A N 1
ATOM 793 C CA . ILE A 1 99 ? -36.993 -20.931 -10.801 1.00 42.03 99 ILE A CA 1
ATOM 794 C C . ILE A 1 99 ? -37.677 -22.135 -11.463 1.00 42.03 99 ILE A C 1
ATOM 796 O O . ILE A 1 99 ? -38.193 -22.014 -12.573 1.00 42.03 99 ILE A O 1
ATOM 800 N N . ILE A 1 100 ? -37.749 -23.285 -10.782 1.00 46.16 100 ILE A N 1
ATOM 801 C CA . ILE A 1 100 ? -38.396 -24.484 -11.330 1.00 46.16 100 ILE A CA 1
ATOM 802 C C . ILE A 1 100 ? -39.914 -24.295 -11.431 1.00 46.16 100 ILE A C 1
ATOM 804 O O . ILE A 1 100 ? -40.475 -24.646 -12.467 1.00 46.16 100 ILE A O 1
ATOM 808 N N . ASN A 1 101 ? -40.577 -23.709 -10.426 1.00 46.75 101 ASN A N 1
ATOM 809 C CA . ASN A 1 101 ? -42.026 -23.482 -10.491 1.00 46.75 101 ASN A CA 1
ATOM 810 C C . ASN A 1 101 ? -42.411 -22.460 -11.562 1.00 46.75 101 ASN A C 1
ATOM 812 O O . ASN A 1 101 ? -43.388 -22.690 -12.267 1.00 46.75 101 ASN A O 1
ATOM 816 N N . ILE A 1 102 ? -41.643 -21.377 -11.728 1.00 43.72 102 ILE A N 1
ATOM 817 C CA . ILE A 1 102 ? -41.908 -20.376 -12.773 1.00 43.72 102 ILE A CA 1
ATOM 818 C C . ILE A 1 102 ? -41.763 -21.018 -14.157 1.00 43.72 102 ILE A C 1
ATOM 820 O O . ILE A 1 102 ? -42.679 -20.931 -14.967 1.00 43.72 102 ILE A O 1
ATOM 824 N N . VAL A 1 103 ? -40.678 -21.763 -14.397 1.00 45.44 103 VAL A N 1
ATOM 825 C CA . VAL A 1 103 ? -40.438 -22.431 -15.688 1.00 45.44 103 VAL A CA 1
ATOM 826 C C . VAL A 1 103 ? -41.460 -23.548 -15.962 1.00 45.44 103 VAL A C 1
ATOM 828 O O . VAL A 1 103 ? -41.850 -23.769 -17.110 1.00 45.44 103 VAL A O 1
ATOM 831 N N . GLN A 1 104 ? -41.914 -24.272 -14.934 1.00 50.88 104 GLN A N 1
ATOM 832 C CA . GLN A 1 104 ? -42.914 -25.336 -15.084 1.00 50.88 104 GLN A CA 1
ATOM 833 C C . GLN A 1 104 ? -44.331 -24.796 -15.298 1.00 50.88 104 GLN A C 1
ATOM 835 O O . GLN A 1 104 ? -45.048 -25.338 -16.142 1.00 50.88 104 GLN A O 1
ATOM 840 N N . GLU A 1 105 ? -44.734 -23.741 -14.587 1.00 52.38 105 GLU A N 1
ATOM 841 C CA . GLU A 1 105 ? -46.038 -23.098 -14.789 1.00 52.38 105 GLU A CA 1
ATOM 842 C C . GLU A 1 105 ? -46.089 -22.345 -16.123 1.00 52.38 105 GLU A C 1
ATOM 844 O O . GLU A 1 105 ? -47.067 -22.492 -16.852 1.00 52.38 105 GLU A O 1
ATOM 849 N N . GLU A 1 106 ? -45.010 -21.665 -16.527 1.00 44.53 106 GLU A N 1
ATOM 850 C CA . GLU A 1 106 ? -44.896 -21.050 -17.857 1.00 44.53 106 GLU A CA 1
ATOM 851 C C . GLU A 1 106 ? -45.052 -22.104 -18.964 1.00 44.53 106 GLU A C 1
ATOM 853 O O . GLU A 1 106 ? -45.840 -21.936 -19.897 1.00 44.53 106 GLU A O 1
ATOM 858 N N . LYS A 1 107 ? -44.377 -23.254 -18.825 1.00 53.53 107 LYS A N 1
ATOM 859 C CA . LYS A 1 107 ? -44.501 -24.366 -19.774 1.00 53.53 107 LYS A CA 1
ATOM 860 C C . LYS A 1 107 ? -45.914 -24.956 -19.800 1.00 53.53 107 LYS A C 1
ATOM 862 O O . LYS A 1 107 ? -46.445 -25.220 -20.874 1.00 53.53 107 LYS A O 1
ATOM 867 N N . LYS A 1 108 ? -46.538 -25.164 -18.641 1.00 58.16 108 LYS A N 1
ATOM 868 C CA . LYS A 1 108 ? -47.880 -25.755 -18.531 1.00 58.16 108 LYS A CA 1
ATOM 869 C C . LYS A 1 108 ? -48.964 -24.832 -19.092 1.00 58.16 108 LYS A C 1
ATOM 871 O O . LYS A 1 108 ? -49.852 -25.315 -19.798 1.00 58.16 108 LYS A O 1
ATOM 876 N N . LEU A 1 109 ? -48.875 -23.528 -18.822 1.00 49.28 109 LEU A N 1
ATOM 877 C CA . LEU A 1 109 ? -49.760 -22.509 -19.390 1.00 49.28 109 LEU A CA 1
ATOM 878 C C . LEU A 1 109 ? -49.587 -22.435 -20.908 1.00 49.28 109 LEU A C 1
ATOM 880 O O . LEU A 1 109 ? -50.575 -22.537 -21.637 1.00 49.28 109 LEU A O 1
ATOM 884 N N . ARG A 1 110 ? -48.338 -22.398 -21.388 1.00 47.50 110 ARG A N 1
ATOM 885 C CA . ARG A 1 110 ? -48.014 -22.433 -22.819 1.00 47.50 110 ARG A CA 1
ATOM 886 C C . ARG A 1 110 ? -48.570 -23.686 -23.507 1.00 47.50 110 ARG A C 1
ATOM 888 O O . ARG A 1 110 ? -49.231 -23.568 -24.533 1.00 47.50 110 ARG A O 1
ATOM 895 N N . ASP A 1 111 ? -48.384 -24.874 -22.932 1.00 53.69 111 ASP A N 1
ATOM 896 C CA . ASP A 1 111 ? -48.832 -26.146 -23.521 1.00 53.69 111 ASP A CA 1
ATOM 897 C C . ASP A 1 111 ? -50.363 -26.332 -23.474 1.00 53.69 111 ASP A C 1
ATOM 899 O O . ASP A 1 111 ? -50.947 -26.989 -24.341 1.00 53.69 111 ASP A O 1
ATOM 903 N N . SER A 1 112 ? -51.039 -25.804 -22.450 1.00 56.75 112 SER A N 1
ATOM 904 C CA . SER A 1 112 ? -52.509 -25.795 -22.366 1.00 56.75 112 SER A CA 1
ATOM 905 C C . SER A 1 112 ? -53.111 -24.851 -23.410 1.00 56.75 112 SER A C 1
ATOM 907 O O . SER A 1 112 ? -54.047 -25.203 -24.131 1.00 56.75 112 SER A O 1
ATOM 909 N N . PHE A 1 113 ? -52.512 -23.672 -23.553 1.00 49.19 113 PHE A N 1
ATOM 910 C CA . PHE A 1 113 ? -52.982 -22.635 -24.456 1.00 49.19 113 PHE A CA 1
ATOM 911 C C . PHE A 1 113 ? -52.707 -22.959 -25.930 1.00 49.19 113 PHE A C 1
ATOM 913 O O . PHE A 1 113 ? -53.608 -22.826 -26.756 1.00 49.19 113 PHE A O 1
ATOM 920 N N . LEU A 1 114 ? -51.523 -23.492 -26.264 1.00 46.16 114 LEU A N 1
ATOM 921 C CA . LEU A 1 114 ? -51.218 -23.979 -27.618 1.00 46.16 114 LEU A CA 1
ATOM 922 C C . LEU A 1 114 ? -52.185 -25.085 -28.055 1.00 46.16 114 LEU A C 1
ATOM 924 O O . LEU A 1 114 ? -52.591 -25.123 -29.215 1.00 46.16 114 LEU A O 1
ATOM 928 N N . ARG A 1 115 ? -52.625 -25.946 -27.126 1.00 56.66 115 ARG A N 1
ATOM 929 C CA . ARG A 1 115 ? -53.695 -26.917 -27.398 1.00 56.66 115 ARG A CA 1
ATOM 930 C C . ARG A 1 115 ? -55.036 -26.235 -27.672 1.00 56.66 115 ARG A C 1
ATOM 932 O O . ARG A 1 115 ? -55.706 -26.618 -28.624 1.00 56.66 115 ARG A O 1
ATOM 939 N N . GLY A 1 116 ? -55.398 -25.202 -26.911 1.00 55.78 116 GLY A N 1
ATOM 940 C CA . GLY A 1 116 ? -56.605 -24.403 -27.159 1.00 55.78 116 GLY A CA 1
ATOM 941 C C . GLY A 1 116 ? -56.594 -23.679 -28.512 1.00 55.78 116 GLY A C 1
ATOM 942 O O . GLY A 1 116 ? -57.603 -23.681 -29.217 1.00 55.78 116 GLY A O 1
ATOM 943 N N . ILE A 1 117 ? -55.447 -23.119 -28.909 1.00 46.28 117 ILE A N 1
ATOM 944 C CA . ILE A 1 117 ? -55.254 -22.488 -30.222 1.00 46.28 117 ILE A CA 1
ATOM 945 C C . ILE A 1 117 ? -55.348 -23.517 -31.344 1.00 46.28 117 ILE A C 1
ATOM 947 O O . ILE A 1 117 ? -56.050 -23.271 -32.317 1.00 46.28 117 ILE A O 1
ATOM 951 N N . MET A 1 118 ? -54.699 -24.676 -31.213 1.00 50.16 118 MET A N 1
ATOM 952 C CA . MET A 1 118 ? -54.760 -25.730 -32.232 1.00 50.16 118 MET A CA 1
ATOM 953 C C . MET A 1 118 ? -56.188 -26.244 -32.439 1.00 50.16 118 MET A C 1
ATOM 955 O O . MET A 1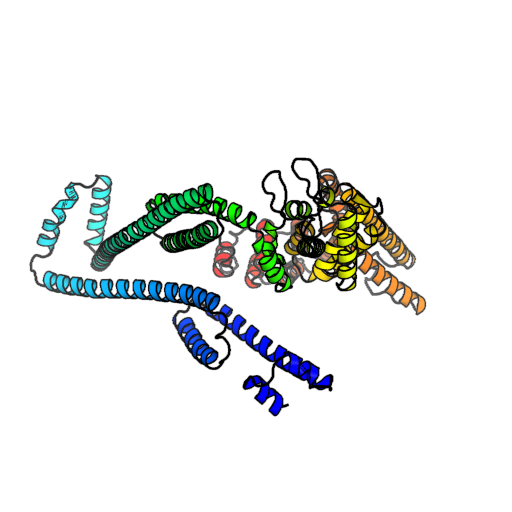 118 ? -56.605 -26.444 -33.579 1.00 50.16 118 MET A O 1
ATOM 959 N N . VAL A 1 119 ? -56.962 -26.387 -31.357 1.00 62.41 119 VAL A N 1
ATOM 960 C CA . VAL A 1 119 ? -58.385 -26.748 -31.432 1.00 62.41 119 VAL A CA 1
ATOM 961 C C . VAL A 1 119 ? -59.173 -25.651 -32.158 1.00 62.41 119 VAL A C 1
ATOM 963 O O . VAL A 1 119 ? -59.793 -25.937 -33.180 1.00 62.41 119 VAL A O 1
ATOM 966 N N . LYS A 1 120 ? -59.059 -24.382 -31.744 1.00 51.00 120 LYS A N 1
ATOM 967 C CA . LYS A 1 120 ? -59.786 -23.271 -32.388 1.00 51.00 120 LYS A CA 1
ATOM 968 C C . LYS A 1 120 ? -59.370 -23.015 -33.840 1.00 51.00 120 LYS A C 1
ATOM 970 O O . LYS A 1 120 ? -60.219 -22.686 -34.660 1.00 51.00 120 LYS A O 1
ATOM 975 N N . LEU A 1 121 ? -58.094 -23.187 -34.187 1.00 47.91 121 LEU A N 1
ATOM 976 C CA . LEU A 1 121 ? -57.611 -23.076 -35.568 1.00 47.91 121 LEU A CA 1
ATOM 977 C C . LEU A 1 121 ? -58.117 -24.232 -36.432 1.00 47.91 121 LEU A C 1
ATOM 979 O O . LEU A 1 121 ? -58.462 -24.013 -37.591 1.00 47.91 121 LEU A O 1
ATOM 983 N N . SER A 1 122 ? -58.208 -25.447 -35.880 1.00 55.53 122 SER A N 1
ATOM 984 C CA . SER A 1 122 ? -58.814 -26.580 -36.588 1.00 55.53 122 SER A CA 1
ATOM 985 C C . SER A 1 122 ? -60.323 -26.407 -36.795 1.00 55.53 122 SER A C 1
ATOM 987 O O . SER A 1 122 ? -60.828 -26.745 -37.863 1.00 55.53 122 SER A O 1
ATOM 989 N N . GLU A 1 123 ? -61.022 -25.797 -35.832 1.00 56.59 123 GLU A N 1
ATOM 990 C CA . GLU A 1 123 ? -62.434 -25.421 -35.956 1.00 56.59 123 GLU A CA 1
ATOM 991 C C . GLU A 1 123 ? -62.625 -24.300 -36.989 1.00 56.59 123 GLU A C 1
ATOM 993 O O . GLU A 1 123 ? -63.481 -24.413 -37.863 1.00 56.59 123 GLU A O 1
ATOM 998 N N . LEU A 1 124 ? -61.791 -23.255 -36.971 1.00 49.25 124 LEU A N 1
ATOM 999 C CA . LEU A 1 124 ? -61.866 -22.128 -37.912 1.00 49.25 124 LEU A CA 1
ATOM 1000 C C . LEU A 1 124 ? -61.573 -22.532 -39.363 1.00 49.25 124 LEU A C 1
ATOM 1002 O O . LEU A 1 124 ? -62.235 -22.031 -40.270 1.00 49.25 124 LEU A O 1
ATOM 1006 N N . LYS A 1 125 ? -60.661 -23.489 -39.590 1.00 50.56 125 LYS A N 1
ATOM 1007 C CA . LYS A 1 125 ? -60.386 -24.055 -40.926 1.00 50.56 125 LYS A CA 1
ATOM 1008 C C . LYS A 1 125 ? -61.574 -24.819 -41.525 1.00 50.56 125 LYS A C 1
ATOM 1010 O O . LYS A 1 125 ? -61.569 -25.082 -42.724 1.00 50.56 125 LYS A O 1
ATOM 1015 N N . SER A 1 126 ? -62.588 -25.165 -40.726 1.00 51.41 126 SER A N 1
ATOM 1016 C CA . SER A 1 126 ? -63.783 -25.881 -41.192 1.00 51.41 126 SER A CA 1
ATOM 1017 C C . SER A 1 126 ? -64.941 -24.974 -41.640 1.00 51.41 126 SER A C 1
ATOM 1019 O O . SER A 1 126 ? -65.920 -25.478 -42.191 1.00 51.41 126 SER A O 1
ATOM 1021 N N . TYR A 1 127 ? -64.840 -23.648 -41.465 1.00 52.47 127 TYR A N 1
ATOM 1022 C CA . TYR A 1 127 ? -65.903 -22.708 -41.840 1.00 52.47 127 TYR A CA 1
ATOM 1023 C C . TYR A 1 127 ? -65.677 -22.081 -43.230 1.00 52.47 127 TYR A C 1
ATOM 1025 O O . TYR A 1 127 ? -64.655 -21.424 -43.436 1.00 52.47 127 TYR A O 1
ATOM 1033 N N . PRO A 1 128 ? -66.648 -22.175 -44.166 1.00 44.00 128 PRO A N 1
ATOM 1034 C CA . PRO A 1 128 ? -66.505 -21.662 -45.536 1.00 44.00 128 PRO A CA 1
ATOM 1035 C C . PRO A 1 128 ? -66.270 -20.145 -45.663 1.00 44.00 128 PRO A C 1
ATOM 1037 O O . PRO A 1 128 ? -65.770 -19.705 -46.691 1.00 44.00 128 PRO A O 1
ATOM 1040 N N . ASN A 1 129 ? -66.578 -19.355 -44.624 1.00 58.03 129 ASN A N 1
ATOM 1041 C CA . ASN A 1 129 ? -66.498 -17.885 -44.626 1.00 58.03 129 ASN A CA 1
ATOM 1042 C C . ASN A 1 129 ? -65.683 -17.323 -43.439 1.00 58.03 129 ASN A C 1
ATOM 1044 O O . ASN A 1 129 ? -66.033 -16.285 -42.875 1.00 58.03 129 ASN A O 1
ATOM 1048 N N . TYR A 1 130 ? -64.603 -17.988 -43.008 1.00 56.00 130 TYR A N 1
ATOM 1049 C CA . TYR A 1 130 ? -63.862 -17.572 -41.802 1.00 56.00 130 TYR A CA 1
ATOM 1050 C C . TYR A 1 130 ? -63.342 -16.113 -41.853 1.00 56.00 130 TYR A C 1
ATOM 1052 O O . TYR A 1 130 ? -63.277 -15.449 -40.819 1.00 56.00 130 TYR A O 1
ATOM 1060 N N . MET A 1 131 ? -63.060 -15.581 -43.050 1.00 51.25 131 MET A N 1
ATOM 1061 C CA . MET A 1 131 ? -62.636 -14.187 -43.265 1.00 51.25 131 MET A CA 1
ATOM 1062 C C . MET A 1 131 ? -63.720 -13.156 -42.909 1.00 51.25 131 MET A C 1
ATOM 1064 O O . MET A 1 131 ? -63.411 -12.050 -42.472 1.00 51.25 131 MET A O 1
ATOM 1068 N N . GLU A 1 132 ? -64.999 -13.510 -43.046 1.00 56.59 132 GLU A N 1
ATOM 1069 C CA . GLU A 1 132 ? -66.125 -12.628 -42.715 1.00 56.59 132 GLU A CA 1
ATOM 1070 C C . GLU A 1 132 ? -66.367 -12.582 -41.195 1.00 56.59 132 GLU A C 1
ATOM 1072 O O . GLU A 1 132 ? -66.644 -11.530 -40.620 1.00 56.59 132 GLU A O 1
ATOM 1077 N N . LEU A 1 133 ? -66.159 -13.716 -40.520 1.00 53.12 133 LEU A N 1
ATOM 1078 C CA . LEU A 1 133 ? -66.198 -13.838 -39.059 1.00 53.12 133 LEU A CA 1
ATOM 1079 C C . LEU A 1 133 ? -65.026 -13.117 -38.379 1.00 53.12 133 LEU A C 1
ATOM 1081 O O . LEU A 1 133 ? -65.218 -12.478 -37.344 1.00 53.12 133 LEU A O 1
ATOM 1085 N N . PHE A 1 134 ? -63.831 -13.178 -38.973 1.00 53.25 134 PHE A N 1
ATOM 1086 C CA . PHE A 1 134 ? -62.652 -12.468 -38.475 1.00 53.25 134 PHE A CA 1
ATOM 1087 C C . PHE A 1 134 ? -62.848 -10.943 -38.521 1.00 53.25 134 PHE A C 1
ATOM 1089 O O . PHE A 1 134 ? -62.558 -10.254 -37.546 1.00 53.25 134 PHE A O 1
ATOM 1096 N N . ASN A 1 135 ? -63.437 -10.428 -39.604 1.00 54.19 135 ASN A N 1
ATOM 1097 C CA . ASN A 1 135 ? -63.731 -9.000 -39.755 1.00 54.19 135 ASN A CA 1
ATOM 1098 C C . ASN A 1 135 ? -64.862 -8.506 -38.832 1.00 54.19 135 ASN A C 1
ATOM 1100 O O . ASN A 1 135 ? -64.813 -7.372 -38.363 1.00 54.19 135 ASN A O 1
ATOM 1104 N N . ASN A 1 136 ? -65.861 -9.342 -38.525 1.00 51.78 136 ASN A N 1
ATOM 1105 C CA . ASN A 1 136 ? -66.983 -8.945 -37.664 1.00 51.78 136 ASN A CA 1
ATOM 1106 C C . ASN A 1 136 ? -66.637 -8.894 -36.165 1.00 51.78 136 ASN A C 1
ATOM 1108 O O . ASN A 1 136 ? -67.259 -8.128 -35.429 1.00 51.78 136 ASN A O 1
ATOM 1112 N N . ASN A 1 137 ? -65.637 -9.657 -35.713 1.00 49.81 137 ASN A N 1
ATOM 1113 C CA . ASN A 1 137 ? -65.207 -9.672 -34.309 1.00 49.81 137 ASN A CA 1
ATOM 1114 C C . ASN A 1 137 ? -64.235 -8.533 -33.941 1.00 49.81 137 ASN A C 1
ATOM 1116 O O . ASN A 1 137 ? -63.914 -8.368 -32.770 1.00 49.81 137 ASN A O 1
ATOM 1120 N N . TYR A 1 138 ? -63.801 -7.716 -34.906 1.00 52.81 138 TYR A N 1
ATOM 1121 C CA . TYR A 1 138 ? -62.825 -6.634 -34.708 1.00 52.81 138 TYR A CA 1
ATOM 1122 C C . TYR A 1 138 ? -63.458 -5.232 -34.577 1.00 52.81 138 TYR A C 1
ATOM 1124 O O . TYR A 1 138 ? -62.838 -4.217 -34.897 1.00 52.81 138 TYR A O 1
ATOM 1132 N N . LYS A 1 139 ? -64.700 -5.153 -34.075 1.00 47.66 139 LYS A N 1
ATOM 1133 C CA . LYS A 1 139 ? -65.411 -3.881 -33.830 1.00 47.66 139 LYS A CA 1
ATOM 1134 C C . LYS A 1 139 ? -64.827 -3.025 -32.695 1.00 47.66 139 LYS A C 1
ATOM 1136 O O . LYS A 1 139 ? -65.130 -1.842 -32.632 1.00 47.66 139 LYS A O 1
ATOM 1141 N N . GLU A 1 140 ? -63.951 -3.567 -31.851 1.00 49.81 140 GLU A N 1
ATOM 1142 C CA . GLU A 1 140 ? -63.335 -2.833 -30.727 1.00 49.81 140 GLU A CA 1
ATOM 1143 C C . GLU A 1 140 ? -62.159 -1.918 -31.138 1.00 49.81 140 GLU A C 1
ATOM 1145 O O . GLU A 1 140 ? -61.601 -1.200 -30.314 1.00 49.81 140 GLU A O 1
ATOM 1150 N N . VAL A 1 141 ? -61.787 -1.876 -32.424 1.00 48.44 141 VAL A N 1
ATOM 1151 C CA . VAL A 1 141 ? -60.714 -0.993 -32.934 1.00 48.44 141 VAL A CA 1
ATOM 1152 C C . VAL A 1 141 ? -61.191 0.450 -33.164 1.00 48.44 141 VAL A C 1
ATOM 1154 O O . VAL A 1 141 ? -60.373 1.348 -33.380 1.00 48.44 141 VAL A O 1
ATOM 1157 N N . GLU A 1 142 ? -62.497 0.725 -33.075 1.00 45.88 142 GLU A N 1
ATOM 1158 C CA . GLU A 1 142 ? -63.036 2.082 -33.246 1.00 45.88 142 GLU A CA 1
ATOM 1159 C C . GLU A 1 142 ? -62.602 3.075 -32.153 1.00 45.88 142 GLU A C 1
ATOM 1161 O O . GLU A 1 142 ? -62.586 4.273 -32.434 1.00 45.88 142 GLU A O 1
ATOM 1166 N N . ASP A 1 143 ? -62.102 2.618 -31.001 1.00 46.56 143 ASP A N 1
ATOM 1167 C CA . ASP A 1 143 ? -61.672 3.495 -29.897 1.00 46.56 143 ASP A CA 1
ATOM 1168 C C . ASP A 1 143 ? -60.166 3.834 -29.887 1.00 46.56 143 ASP A C 1
ATOM 1170 O O . ASP A 1 143 ? -59.702 4.623 -29.064 1.00 46.56 143 ASP A O 1
ATOM 1174 N N . LEU A 1 144 ? -59.373 3.298 -30.824 1.00 48.66 144 LEU A N 1
ATOM 1175 C CA . LEU A 1 144 ? -57.934 3.590 -30.891 1.00 48.66 144 LEU A CA 1
ATOM 1176 C C . LEU A 1 144 ? -57.622 4.973 -31.495 1.00 48.66 144 LEU A C 1
ATOM 1178 O O . LEU A 1 144 ? -58.375 5.505 -32.324 1.00 48.66 144 LEU A O 1
ATOM 1182 N N . SER A 1 145 ? -56.474 5.541 -31.103 1.00 59.03 145 SER A N 1
ATOM 1183 C CA . SER A 1 145 ? -55.975 6.810 -31.644 1.00 59.03 145 SER A CA 1
ATOM 1184 C C . SER A 1 145 ? -55.714 6.720 -33.161 1.00 59.03 145 SER A C 1
ATOM 1186 O O . SER A 1 145 ? -55.455 5.629 -33.685 1.00 59.03 145 SER A O 1
ATOM 1188 N N . PRO A 1 146 ? -55.784 7.845 -33.898 1.00 56.28 146 PRO A N 1
ATOM 1189 C CA . PRO A 1 146 ? -55.613 7.852 -35.352 1.00 56.28 146 PRO A CA 1
ATOM 1190 C C . PRO A 1 146 ? -54.276 7.274 -35.839 1.00 56.28 146 PRO A C 1
ATOM 1192 O O . PRO A 1 146 ? -54.285 6.544 -36.830 1.00 56.28 146 PRO A O 1
ATOM 1195 N N . GLU A 1 147 ? -53.158 7.523 -35.141 1.00 51.06 147 GLU A N 1
ATOM 1196 C CA . GLU A 1 147 ? -51.857 6.934 -35.502 1.00 51.06 147 GLU A CA 1
ATOM 1197 C C . GLU A 1 147 ? -51.857 5.403 -35.360 1.00 51.06 147 GLU A C 1
ATOM 1199 O O . GLU A 1 147 ? -51.472 4.701 -36.295 1.00 51.06 147 GLU A O 1
ATOM 1204 N N . ASN A 1 148 ? -52.398 4.868 -34.260 1.00 49.44 148 ASN A N 1
ATOM 1205 C CA . ASN A 1 148 ? -52.446 3.421 -34.026 1.00 49.44 148 ASN A CA 1
ATOM 1206 C C . ASN A 1 148 ? -53.387 2.717 -35.015 1.00 49.44 148 ASN A C 1
ATOM 1208 O O . ASN A 1 148 ? -53.116 1.602 -35.456 1.00 49.44 148 ASN A O 1
ATOM 1212 N N . LYS A 1 149 ? -54.479 3.376 -35.425 1.00 57.00 149 LYS A N 1
ATOM 1213 C CA . LYS A 1 149 ? -55.366 2.869 -36.487 1.00 57.00 149 LYS A CA 1
ATOM 1214 C C . LYS A 1 149 ? -54.669 2.801 -37.842 1.00 57.00 149 LYS A C 1
ATOM 1216 O O . LYS A 1 149 ? -54.963 1.893 -38.620 1.00 57.00 149 LYS A O 1
ATOM 1221 N N . MET A 1 150 ? -53.789 3.756 -38.139 1.00 55.75 150 MET A N 1
ATOM 1222 C CA . MET A 1 150 ? -53.062 3.820 -39.406 1.00 55.75 150 MET A CA 1
ATOM 1223 C C . MET A 1 150 ? -51.950 2.766 -39.464 1.00 55.75 150 MET A C 1
ATOM 1225 O O . MET A 1 150 ? -51.877 2.028 -40.445 1.00 55.75 150 MET A O 1
ATOM 1229 N N . GLU A 1 151 ? -51.191 2.601 -38.379 1.00 49.88 151 GLU A N 1
ATOM 1230 C CA . GLU A 1 151 ? -50.133 1.589 -38.261 1.00 49.88 151 GLU A CA 1
ATOM 1231 C C . GLU A 1 151 ? -50.698 0.158 -38.280 1.00 49.88 151 GLU A C 1
ATOM 1233 O O . GLU A 1 151 ? -50.187 -0.711 -38.990 1.00 49.88 151 GLU A O 1
ATOM 1238 N N . ILE A 1 152 ? -51.821 -0.086 -37.591 1.00 53.09 152 ILE A N 1
ATOM 1239 C CA . ILE A 1 152 ? -52.513 -1.384 -37.626 1.00 53.09 152 ILE A CA 1
ATOM 1240 C C . ILE A 1 152 ? -53.094 -1.658 -39.021 1.00 53.09 152 ILE A C 1
ATOM 1242 O O . ILE A 1 152 ? -53.012 -2.790 -39.496 1.00 53.09 152 ILE A O 1
ATOM 1246 N N . LYS A 1 153 ? -53.633 -0.646 -39.720 1.00 54.97 153 LYS A N 1
ATOM 1247 C CA . LYS A 1 153 ? -54.118 -0.808 -41.103 1.00 54.97 153 LYS A CA 1
ATOM 1248 C C . LYS A 1 153 ? -52.994 -1.129 -42.086 1.00 54.97 153 LYS A C 1
ATOM 1250 O O . LYS A 1 153 ? -53.162 -2.049 -42.881 1.00 54.97 153 LYS A O 1
ATOM 1255 N N . GLU A 1 154 ? -51.870 -0.417 -42.042 1.00 52.41 154 GLU A N 1
ATOM 1256 C CA . GLU A 1 154 ? -50.718 -0.700 -42.915 1.00 52.41 154 GLU A CA 1
ATOM 1257 C C . GLU A 1 154 ? -50.106 -2.073 -42.624 1.00 52.41 154 GLU A C 1
ATOM 1259 O O . GLU A 1 154 ? -49.760 -2.817 -43.543 1.00 52.41 154 GLU A O 1
ATOM 1264 N N . THR A 1 155 ? -50.050 -2.456 -41.349 1.00 51.91 155 THR A N 1
ATOM 1265 C CA . THR A 1 155 ? -49.547 -3.764 -40.919 1.00 51.91 155 THR A CA 1
ATOM 1266 C C . THR A 1 155 ? -50.488 -4.892 -41.354 1.00 51.91 155 THR A C 1
ATOM 1268 O O . THR A 1 155 ? -50.030 -5.886 -41.910 1.00 51.91 155 THR A O 1
ATOM 1271 N N . LEU A 1 156 ? -51.810 -4.729 -41.221 1.00 49.06 156 LEU A N 1
ATOM 1272 C CA . LEU A 1 156 ? -52.797 -5.716 -41.684 1.00 49.06 156 LEU A CA 1
ATOM 1273 C C . LEU A 1 156 ? -52.784 -5.887 -43.209 1.00 49.06 156 LEU A C 1
ATOM 1275 O O . LEU A 1 156 ? -52.828 -7.018 -43.687 1.00 49.06 156 LEU A O 1
ATOM 1279 N N . VAL A 1 157 ? -52.656 -4.800 -43.977 1.00 51.12 157 VAL A N 1
ATOM 1280 C CA . VAL A 1 157 ? -52.556 -4.862 -45.449 1.00 51.12 157 VAL A CA 1
ATOM 1281 C C . VAL A 1 157 ? -51.284 -5.599 -45.896 1.00 51.12 157 VAL A C 1
ATOM 1283 O O . VAL A 1 157 ? -51.325 -6.360 -46.862 1.00 51.12 157 VAL A O 1
ATOM 1286 N N . ASN A 1 158 ? -50.178 -5.448 -45.163 1.00 51.69 158 ASN A N 1
ATOM 1287 C CA . ASN A 1 158 ? -48.914 -6.139 -45.442 1.00 51.69 158 ASN A CA 1
ATOM 1288 C C . ASN A 1 158 ? -48.864 -7.597 -44.941 1.00 51.69 158 ASN A C 1
ATOM 1290 O O . ASN A 1 158 ? -48.028 -8.368 -45.413 1.00 51.69 158 ASN A O 1
ATOM 1294 N N . ILE A 1 159 ? -49.734 -7.980 -44.000 1.00 48.22 159 ILE A N 1
ATOM 1295 C CA . ILE A 1 159 ? -49.831 -9.342 -43.445 1.00 48.22 159 ILE A CA 1
ATOM 1296 C C . ILE A 1 159 ? -50.829 -10.203 -44.231 1.00 48.22 159 ILE A C 1
ATOM 1298 O O . ILE A 1 159 ? -50.612 -11.400 -44.387 1.00 48.22 159 ILE A O 1
ATOM 1302 N N . MET A 1 160 ? -51.885 -9.612 -44.801 1.00 48.25 160 MET A N 1
ATOM 1303 C CA . MET A 1 160 ? -52.914 -10.344 -45.559 1.00 48.25 160 MET A CA 1
ATOM 1304 C C . MET A 1 160 ? -52.430 -10.952 -46.894 1.00 48.25 160 MET A C 1
ATOM 1306 O O . MET A 1 160 ? -53.208 -11.625 -47.565 1.00 48.25 160 MET A O 1
ATOM 1310 N N . SER A 1 161 ? -51.165 -10.752 -47.279 1.00 50.16 161 SER A N 1
ATOM 1311 C CA . SER A 1 161 ? -50.548 -11.353 -48.472 1.00 50.16 161 SER A CA 1
ATOM 1312 C C . SER A 1 161 ? -49.596 -12.523 -48.176 1.00 50.16 161 SER A C 1
ATOM 1314 O O . SER A 1 161 ? -49.080 -13.117 -49.122 1.00 50.16 161 SER A O 1
ATOM 1316 N N . ASP A 1 162 ? -49.370 -12.877 -46.903 1.00 54.16 162 ASP A N 1
ATOM 1317 C CA . ASP A 1 162 ? -48.349 -13.856 -46.506 1.00 54.16 162 ASP A CA 1
ATOM 1318 C C . ASP A 1 162 ? -48.770 -14.652 -45.249 1.00 54.16 162 ASP A C 1
ATOM 1320 O O . ASP A 1 162 ? -48.717 -14.147 -44.124 1.00 54.16 162 ASP A O 1
ATOM 1324 N N . GLU A 1 163 ? -49.200 -15.910 -45.432 1.00 48.41 163 GLU A N 1
ATOM 1325 C CA . GLU A 1 163 ? -49.681 -16.805 -44.358 1.00 48.41 163 GLU A CA 1
ATOM 1326 C C . GLU A 1 163 ? -48.669 -16.971 -43.206 1.00 48.41 163 GLU A C 1
ATOM 1328 O O . GLU A 1 163 ? -49.083 -17.088 -42.051 1.00 48.41 163 GLU A O 1
ATOM 1333 N N . MET A 1 164 ? -47.355 -16.901 -43.476 1.00 50.84 164 MET A N 1
ATOM 1334 C CA . MET A 1 164 ? -46.320 -16.996 -42.434 1.00 50.84 164 MET A CA 1
ATOM 1335 C C . MET A 1 164 ? -46.357 -15.818 -41.450 1.00 50.84 164 MET A C 1
ATOM 1337 O O . MET A 1 164 ? -46.077 -15.996 -40.263 1.00 50.84 164 MET A O 1
ATOM 1341 N N . LYS A 1 165 ? -46.741 -14.619 -41.903 1.00 51.81 165 LYS A N 1
ATOM 1342 C CA . LYS A 1 165 ? -46.788 -13.423 -41.045 1.00 51.81 165 LYS A CA 1
ATOM 1343 C C . LYS A 1 165 ? -48.020 -13.397 -40.143 1.00 51.81 165 LYS A C 1
ATOM 1345 O O . LYS A 1 165 ? -47.992 -12.773 -39.083 1.00 51.81 165 LYS A O 1
ATOM 1350 N N . LEU A 1 166 ? -49.093 -14.087 -40.534 1.00 49.88 166 LEU A N 1
ATOM 1351 C CA . LEU A 1 166 ? -50.292 -14.223 -39.709 1.00 49.88 166 LEU A CA 1
ATOM 1352 C C . LEU A 1 166 ? -50.040 -15.148 -38.510 1.00 49.88 166 LEU A C 1
ATOM 1354 O O . LEU A 1 166 ? -50.473 -14.835 -37.402 1.00 49.88 166 LEU A O 1
ATOM 1358 N N . GLU A 1 167 ? -49.299 -16.245 -38.701 1.00 51.03 167 GLU A N 1
ATOM 1359 C CA . GLU A 1 167 ? -48.870 -17.113 -37.596 1.00 51.03 167 GLU A CA 1
ATOM 1360 C C . GLU A 1 167 ? -47.935 -16.377 -36.625 1.00 51.03 167 GLU A C 1
ATOM 1362 O O . GLU A 1 167 ? -48.098 -16.499 -35.410 1.00 51.03 167 GLU A O 1
ATOM 1367 N N . GLU A 1 168 ? -47.019 -15.549 -37.136 1.00 54.44 168 GLU A N 1
ATOM 1368 C CA . GLU A 1 168 ? -46.137 -14.708 -36.316 1.00 54.44 168 GLU A CA 1
ATOM 1369 C C . GLU A 1 168 ? -46.916 -13.644 -35.521 1.00 54.44 168 GLU A C 1
ATOM 1371 O O . GLU A 1 168 ? -46.677 -13.451 -34.327 1.00 54.44 168 GLU A O 1
ATOM 1376 N N . LEU A 1 169 ? -47.910 -12.996 -36.136 1.00 51.41 169 LEU A N 1
ATOM 1377 C CA . LEU A 1 169 ? -48.778 -12.034 -35.455 1.00 51.41 169 LEU A CA 1
ATOM 1378 C C . LEU A 1 169 ? -49.621 -12.706 -34.363 1.00 51.41 169 LEU A C 1
ATOM 1380 O O . LEU A 1 169 ? -49.695 -12.204 -33.241 1.00 51.41 169 LEU A O 1
ATOM 1384 N N . LEU A 1 170 ? -50.229 -13.857 -34.664 1.00 48.81 170 LEU A N 1
ATOM 1385 C CA . LEU A 1 170 ? -51.007 -14.622 -33.690 1.00 48.81 170 LEU A CA 1
ATOM 1386 C C . LEU A 1 170 ? -50.123 -15.121 -32.543 1.00 48.81 170 LEU A C 1
ATOM 1388 O O . LEU A 1 170 ? -50.559 -15.083 -31.392 1.00 48.81 170 LEU A O 1
ATOM 1392 N N . TYR A 1 171 ? -48.877 -15.510 -32.822 1.00 53.50 171 TYR A N 1
ATOM 1393 C CA . TYR A 1 171 ? -47.872 -15.843 -31.811 1.00 53.50 171 TYR A CA 1
ATOM 1394 C C . TYR A 1 171 ? -47.525 -14.634 -30.925 1.00 53.50 171 TYR A C 1
ATOM 1396 O O . TYR A 1 171 ? -47.477 -14.758 -29.700 1.00 53.50 171 TYR A O 1
ATOM 1404 N N . ASN A 1 172 ? -47.372 -13.444 -31.509 1.00 50.66 172 ASN A N 1
ATOM 1405 C CA . ASN A 1 172 ? -47.045 -12.217 -30.778 1.00 50.66 172 ASN A CA 1
ATOM 1406 C C . ASN A 1 172 ? -48.210 -11.705 -29.908 1.00 50.66 172 ASN A C 1
ATOM 1408 O O . ASN A 1 172 ? -48.007 -11.363 -28.738 1.00 50.66 172 ASN A O 1
ATOM 1412 N N . ILE A 1 173 ? -49.443 -11.727 -30.423 1.00 48.56 173 ILE A N 1
ATOM 1413 C CA . ILE A 1 173 ? -50.656 -11.381 -29.657 1.00 48.56 173 ILE A CA 1
ATOM 1414 C C . ILE A 1 173 ? -50.866 -12.386 -28.512 1.00 48.56 173 ILE A C 1
ATOM 1416 O O . ILE A 1 173 ? -51.151 -12.006 -27.377 1.00 48.56 173 ILE A O 1
ATOM 1420 N N . SER A 1 174 ? -50.640 -13.672 -28.780 1.00 50.97 174 SER A N 1
ATOM 1421 C CA . SER A 1 174 ? -50.732 -14.749 -27.787 1.00 50.97 174 SER A CA 1
ATOM 1422 C C . SER A 1 174 ? -49.721 -14.609 -26.651 1.00 50.97 174 SER A C 1
ATOM 1424 O O . SER A 1 174 ? -50.081 -14.746 -25.481 1.00 50.97 174 SER A O 1
ATOM 1426 N N . ASN A 1 175 ? -48.468 -14.284 -26.979 1.00 55.06 175 ASN A N 1
ATOM 1427 C CA . ASN A 1 175 ? -47.441 -14.019 -25.974 1.00 55.06 175 ASN A CA 1
ATOM 1428 C C . ASN A 1 175 ? -47.767 -12.781 -25.138 1.00 55.06 175 ASN A C 1
ATOM 1430 O O . ASN A 1 175 ? -47.420 -12.741 -23.963 1.00 55.06 175 ASN A O 1
ATOM 1434 N N . THR A 1 176 ? -48.471 -11.802 -25.710 1.00 56.38 176 THR A N 1
ATOM 1435 C CA . THR A 1 176 ? -48.908 -10.605 -24.982 1.00 56.38 176 THR A CA 1
ATOM 1436 C C . THR A 1 176 ? -49.972 -10.942 -23.932 1.00 56.38 176 THR A C 1
ATOM 1438 O O . THR A 1 176 ? -49.853 -10.500 -22.796 1.00 56.38 176 THR A O 1
ATOM 1441 N N . ASN A 1 177 ? -50.952 -11.797 -24.243 1.00 52.09 177 ASN A N 1
ATOM 1442 C CA . ASN A 1 177 ? -51.986 -12.184 -23.271 1.00 52.09 177 ASN A CA 1
ATOM 1443 C C . ASN A 1 177 ? -51.453 -13.073 -22.136 1.00 52.09 177 ASN A C 1
ATOM 1445 O O . ASN A 1 177 ? -51.787 -12.845 -20.976 1.00 52.09 177 ASN A O 1
ATOM 1449 N N . ILE A 1 178 ? -50.586 -14.048 -22.443 1.00 57.12 178 ILE A N 1
ATOM 1450 C CA . ILE A 1 178 ? -49.924 -14.869 -21.409 1.00 57.12 178 ILE A CA 1
ATOM 1451 C C . ILE A 1 178 ? -49.038 -13.989 -20.522 1.00 57.12 178 ILE A C 1
ATOM 1453 O O . ILE A 1 178 ? -49.007 -14.157 -19.304 1.00 57.12 178 ILE A O 1
ATOM 1457 N N . ARG A 1 179 ? -48.344 -13.020 -21.128 1.00 53.31 179 ARG A N 1
ATOM 1458 C CA . ARG A 1 179 ? -47.549 -12.032 -20.404 1.00 53.31 179 ARG A CA 1
ATOM 1459 C C . ARG A 1 179 ? -48.412 -11.212 -19.442 1.00 53.31 179 ARG A C 1
ATOM 1461 O O . ARG A 1 179 ? -48.021 -11.097 -18.289 1.00 53.31 179 ARG A O 1
ATOM 1468 N N . LEU A 1 180 ? -49.572 -10.714 -19.872 1.00 55.97 180 LEU A N 1
ATOM 1469 C CA . LEU A 1 180 ? -50.479 -9.946 -19.010 1.00 55.97 180 LEU A CA 1
ATOM 1470 C C . LEU A 1 180 ? -51.004 -10.777 -17.824 1.00 55.97 180 LEU A C 1
ATOM 1472 O O . LEU A 1 180 ? -51.017 -10.285 -16.701 1.00 55.97 180 LEU A O 1
ATOM 1476 N N . GLU A 1 181 ? -51.352 -12.053 -18.029 1.00 59.44 181 GLU A N 1
ATOM 1477 C CA . GLU A 1 181 ? -51.813 -12.934 -16.940 1.00 59.44 181 GLU A CA 1
ATOM 1478 C C . GLU A 1 181 ? -50.691 -13.260 -15.929 1.00 59.44 181 GLU A C 1
ATOM 1480 O O . GLU A 1 181 ? -50.924 -13.352 -14.720 1.00 59.44 181 GLU A O 1
ATOM 1485 N N . ILE A 1 182 ? -49.451 -13.431 -16.405 1.00 53.38 182 ILE A N 1
ATOM 1486 C CA . ILE A 1 182 ? -48.274 -13.610 -15.541 1.00 53.38 182 ILE A CA 1
ATOM 1487 C C . ILE A 1 182 ? -47.965 -12.312 -14.783 1.00 53.38 182 ILE A C 1
ATOM 1489 O O . ILE A 1 182 ? -47.697 -12.364 -13.583 1.00 53.38 182 ILE A O 1
ATOM 1493 N N . GLU A 1 183 ? -48.034 -11.157 -15.451 1.00 52.31 183 GLU A N 1
ATOM 1494 C CA . GLU A 1 183 ? -47.849 -9.839 -14.835 1.00 52.31 183 GLU A CA 1
ATOM 1495 C C . GLU A 1 183 ? -48.889 -9.595 -13.727 1.00 52.31 183 GLU A C 1
ATOM 1497 O O . GLU A 1 183 ? -48.507 -9.179 -12.633 1.00 52.31 183 GLU A O 1
ATOM 1502 N N . GLU A 1 184 ? -50.161 -9.947 -13.945 1.00 57.38 184 GLU A N 1
ATOM 1503 C CA . GLU A 1 184 ? -51.239 -9.831 -12.950 1.00 57.38 184 GLU A CA 1
ATOM 1504 C C . GLU A 1 184 ? -51.006 -10.738 -11.726 1.00 57.38 184 GLU A C 1
ATOM 1506 O O . GLU A 1 184 ? -51.094 -10.285 -10.583 1.00 57.38 184 GLU A O 1
ATOM 1511 N N . LYS A 1 185 ? -50.599 -12.000 -11.928 1.00 58.56 185 LYS A N 1
ATOM 1512 C CA . LYS A 1 185 ? -50.270 -12.918 -10.815 1.00 58.56 185 LYS A CA 1
ATOM 1513 C C . LYS A 1 185 ? -49.027 -12.483 -10.031 1.00 58.56 185 LYS A C 1
ATOM 1515 O O . LYS A 1 185 ? -48.980 -12.655 -8.812 1.00 58.56 185 LYS A O 1
ATOM 1520 N N . ILE A 1 186 ? -48.026 -11.917 -10.708 1.00 56.31 186 ILE A N 1
ATOM 1521 C CA . ILE A 1 186 ? -46.833 -11.339 -10.069 1.00 56.31 186 ILE A CA 1
ATOM 1522 C C . ILE A 1 186 ? -47.213 -10.096 -9.254 1.00 56.31 186 ILE A C 1
ATOM 1524 O O . ILE A 1 186 ? -46.734 -9.943 -8.130 1.00 56.31 186 ILE A O 1
ATOM 1528 N N . LEU A 1 187 ? -48.087 -9.237 -9.786 1.00 55.59 187 LEU A N 1
ATOM 1529 C CA . LEU A 1 187 ? -48.611 -8.058 -9.090 1.00 55.59 187 LEU A CA 1
ATOM 1530 C C . LEU A 1 187 ? -49.349 -8.449 -7.804 1.00 55.59 187 LEU A C 1
ATOM 1532 O O . LEU A 1 187 ? -48.988 -7.950 -6.739 1.00 55.59 187 LEU A O 1
ATOM 1536 N N . MET A 1 188 ? -50.272 -9.415 -7.865 1.00 60.38 188 MET A N 1
ATOM 1537 C CA . MET A 1 188 ? -50.980 -9.913 -6.675 1.00 60.38 188 MET A CA 1
ATOM 1538 C C . MET A 1 188 ? -50.023 -10.501 -5.622 1.00 60.38 188 MET A C 1
ATOM 1540 O O . MET A 1 188 ? -50.163 -10.243 -4.428 1.00 60.38 188 MET A O 1
ATOM 1544 N N . CYS A 1 189 ? -49.002 -11.255 -6.047 1.00 65.56 189 CYS A N 1
ATOM 1545 C CA . CYS A 1 189 ? -48.008 -11.813 -5.126 1.00 65.56 189 CYS A CA 1
ATOM 1546 C C . CYS A 1 189 ? -47.133 -10.726 -4.470 1.00 65.56 189 CYS A C 1
ATOM 1548 O O . CYS A 1 189 ? -46.676 -10.904 -3.338 1.00 65.56 189 CYS A O 1
ATOM 1550 N N . ASN A 1 190 ? -46.891 -9.611 -5.163 1.00 71.69 190 ASN A N 1
ATOM 1551 C CA . ASN A 1 190 ? -46.135 -8.481 -4.632 1.00 71.69 190 ASN A CA 1
ATOM 1552 C C . ASN A 1 190 ? -46.944 -7.681 -3.603 1.00 71.69 190 ASN A C 1
ATOM 1554 O O . ASN A 1 190 ? -46.380 -7.280 -2.585 1.00 71.69 190 ASN A O 1
ATOM 1558 N N . GLU A 1 191 ? -48.248 -7.491 -3.816 1.00 75.88 191 GLU A N 1
ATOM 1559 C CA . GLU A 1 191 ? -49.128 -6.805 -2.858 1.00 75.88 191 GLU A CA 1
ATOM 1560 C C . GLU A 1 191 ? -49.187 -7.540 -1.508 1.00 75.88 191 GLU A C 1
ATOM 1562 O O . GLU A 1 191 ? -48.987 -6.922 -0.460 1.00 75.88 191 GLU A O 1
ATOM 1567 N N . ASP A 1 192 ? -49.315 -8.869 -1.526 1.00 77.62 192 ASP A N 1
ATOM 1568 C CA . ASP A 1 192 ? -49.315 -9.700 -0.313 1.00 77.62 192 ASP A CA 1
ATOM 1569 C C . ASP A 1 192 ? -47.998 -9.620 0.482 1.00 77.62 192 ASP A C 1
ATOM 1571 O O . ASP A 1 192 ? -47.987 -9.717 1.714 1.00 77.62 192 ASP A O 1
ATOM 1575 N N . GLN A 1 193 ? -46.857 -9.488 -0.200 1.00 78.00 193 GLN A N 1
ATOM 1576 C CA . GLN A 1 193 ? -45.550 -9.361 0.457 1.00 78.00 193 GLN A CA 1
ATOM 1577 C C . GLN A 1 193 ? -45.325 -7.951 1.003 1.00 78.00 193 GLN A C 1
ATOM 1579 O O . GLN A 1 193 ? -44.786 -7.799 2.100 1.00 78.00 193 GLN A O 1
ATOM 1584 N N . VAL A 1 194 ? -45.776 -6.925 0.278 1.00 78.81 194 VAL A N 1
ATOM 1585 C CA . VAL A 1 194 ? -45.758 -5.532 0.746 1.00 78.81 194 VAL A CA 1
ATOM 1586 C C . VAL A 1 194 ? -46.603 -5.385 2.009 1.00 78.81 194 VAL A C 1
ATOM 1588 O O . VAL A 1 194 ? -46.150 -4.776 2.977 1.00 78.81 194 VAL A O 1
ATOM 1591 N N . GLU A 1 195 ? -47.782 -6.003 2.049 1.00 85.88 195 GLU A N 1
ATOM 1592 C CA . GLU A 1 195 ? -48.646 -5.986 3.228 1.00 85.88 195 GLU A CA 1
ATOM 1593 C C . GLU A 1 195 ? -47.984 -6.672 4.436 1.00 85.88 195 GLU A C 1
ATOM 1595 O O . GLU A 1 195 ? -48.007 -6.143 5.547 1.00 85.88 195 GLU A O 1
ATOM 1600 N N . LYS A 1 196 ? -47.276 -7.792 4.227 1.00 85.56 196 LYS A N 1
ATOM 1601 C CA . LYS A 1 196 ? -46.479 -8.440 5.289 1.00 85.56 196 LYS A CA 1
ATOM 1602 C C . LYS A 1 196 ? -45.342 -7.555 5.803 1.00 85.56 196 LYS A C 1
ATOM 1604 O O . LYS A 1 196 ? -45.088 -7.545 7.007 1.00 85.56 196 LYS A O 1
ATOM 1609 N N . ILE A 1 197 ? -44.661 -6.819 4.922 1.00 80.50 197 ILE A N 1
ATOM 1610 C CA . ILE A 1 197 ? -43.613 -5.862 5.316 1.00 80.50 197 ILE A CA 1
ATOM 1611 C C . ILE A 1 197 ? -44.222 -4.734 6.162 1.00 80.50 197 ILE A C 1
ATOM 1613 O O . ILE A 1 197 ? -43.681 -4.421 7.220 1.00 80.50 197 ILE A O 1
ATOM 1617 N N . ASN A 1 198 ? -45.374 -4.187 5.761 1.00 85.62 198 ASN A N 1
ATOM 1618 C CA . ASN A 1 198 ? -46.076 -3.144 6.520 1.00 85.62 198 ASN A CA 1
ATOM 1619 C C . ASN A 1 198 ? -46.540 -3.641 7.903 1.00 85.62 198 ASN A C 1
ATOM 1621 O O . ASN A 1 198 ? -46.457 -2.916 8.894 1.00 85.62 198 ASN A O 1
ATOM 1625 N N . GLN A 1 199 ? -47.000 -4.890 8.002 1.00 89.19 199 GLN A N 1
ATOM 1626 C CA . GLN A 1 199 ? -47.385 -5.488 9.284 1.00 89.19 199 GLN A CA 1
ATOM 1627 C C . GLN A 1 199 ? -46.183 -5.679 10.219 1.00 89.19 199 GLN A C 1
ATOM 1629 O O . GLN A 1 199 ? -46.295 -5.412 11.417 1.00 89.19 199 GLN A O 1
ATOM 1634 N N . LEU A 1 200 ? -45.033 -6.109 9.688 1.00 85.00 200 LEU A N 1
ATOM 1635 C CA . LEU A 1 200 ? -43.793 -6.241 10.462 1.00 85.00 200 LEU A CA 1
ATOM 1636 C C . LEU A 1 200 ? -43.254 -4.887 10.930 1.00 85.00 200 LEU A C 1
ATOM 1638 O O . LEU A 1 200 ? -42.762 -4.788 12.049 1.00 85.00 200 LEU A O 1
ATOM 1642 N N . GLU A 1 201 ? -43.374 -3.853 10.103 1.00 87.25 201 GLU A N 1
ATOM 1643 C CA . GLU A 1 201 ? -43.011 -2.482 10.464 1.00 87.25 201 GLU A CA 1
ATOM 1644 C C . GLU A 1 201 ? -43.851 -1.967 11.637 1.00 87.25 201 GLU A C 1
ATOM 1646 O O . GLU A 1 201 ? -43.303 -1.496 12.628 1.00 87.25 201 GLU A O 1
ATOM 1651 N N . LYS A 1 202 ? -45.173 -2.163 11.596 1.00 91.38 202 LYS A N 1
ATOM 1652 C CA . LYS A 1 202 ? -46.047 -1.780 12.712 1.00 91.38 202 LYS A CA 1
ATOM 1653 C C . LYS A 1 202 ? -45.680 -2.510 14.013 1.00 91.38 202 LYS A C 1
ATOM 1655 O O . LYS A 1 202 ? -45.667 -1.906 15.081 1.00 91.38 202 LYS A O 1
ATOM 1660 N N . GLN A 1 203 ? -45.353 -3.801 13.923 1.00 90.06 203 GLN A N 1
ATOM 1661 C CA . GLN A 1 203 ? -44.878 -4.578 15.075 1.00 90.06 203 GLN A CA 1
ATOM 1662 C C . GLN A 1 203 ? -43.536 -4.055 15.603 1.00 90.06 203 GLN A C 1
ATOM 1664 O O . GLN A 1 203 ? -43.312 -4.063 16.812 1.00 90.06 203 GLN A O 1
ATOM 1669 N N . LEU A 1 204 ? -42.651 -3.587 14.719 1.00 83.88 204 LEU A N 1
ATOM 1670 C CA . LEU A 1 204 ? -41.401 -2.942 15.112 1.00 83.88 204 LEU A CA 1
ATOM 1671 C C . LEU A 1 204 ? -41.644 -1.636 15.862 1.00 83.88 204 LEU A C 1
ATOM 1673 O O . LEU A 1 204 ? -41.043 -1.451 16.913 1.00 83.88 204 LEU A O 1
ATOM 1677 N N . ASP A 1 205 ? -42.546 -0.779 15.391 1.00 85.50 205 ASP A N 1
ATOM 1678 C CA . ASP A 1 205 ? -42.857 0.494 16.057 1.00 85.50 205 ASP A CA 1
ATOM 1679 C C . ASP A 1 205 ? -43.443 0.281 17.469 1.00 85.50 205 ASP A C 1
ATOM 1681 O O . ASP A 1 205 ? -43.122 1.004 18.421 1.00 85.50 205 ASP A O 1
ATOM 1685 N N . GLU A 1 206 ? -44.269 -0.758 17.635 1.00 90.44 206 GLU A N 1
ATOM 1686 C CA . GLU A 1 206 ? -44.805 -1.177 18.936 1.00 90.44 206 GLU A CA 1
ATOM 1687 C C . GLU A 1 206 ? -43.692 -1.688 19.873 1.00 90.44 206 GLU A C 1
ATOM 1689 O O . GLU A 1 206 ? -43.655 -1.320 21.052 1.00 90.44 206 GLU A O 1
ATOM 1694 N N . LEU A 1 207 ? -42.752 -2.491 19.358 1.00 85.06 207 LEU A N 1
ATOM 1695 C CA . LEU A 1 207 ? -41.612 -3.008 20.124 1.00 85.06 207 LEU A CA 1
ATOM 1696 C C . LEU A 1 207 ? -40.576 -1.930 20.455 1.00 85.06 207 LEU A C 1
ATOM 1698 O O . LEU A 1 207 ? -40.025 -1.949 21.554 1.00 85.06 207 LEU A O 1
ATOM 1702 N N . GLU A 1 208 ? -40.337 -0.975 19.557 1.00 77.62 208 GLU A N 1
ATOM 1703 C CA . GLU A 1 208 ? -39.503 0.204 19.814 1.00 77.62 208 GLU A CA 1
ATOM 1704 C C . GLU A 1 208 ? -40.099 1.019 20.960 1.00 77.62 208 GLU A C 1
ATOM 1706 O O . GLU A 1 208 ? -39.406 1.318 21.932 1.00 77.62 208 GLU A O 1
ATOM 1711 N N . SER A 1 209 ? -41.404 1.295 20.907 1.00 85.62 209 SER A N 1
ATOM 1712 C CA . SER A 1 209 ? -42.113 2.007 21.975 1.00 85.62 209 SER A CA 1
ATOM 1713 C C . SER A 1 209 ? -42.040 1.255 23.309 1.00 85.62 209 SER A C 1
ATOM 1715 O O . SER A 1 209 ? -41.811 1.859 24.357 1.00 85.62 209 SER A O 1
ATOM 1717 N N . LYS A 1 210 ? -42.201 -0.074 23.287 1.00 85.56 210 LYS A N 1
ATOM 1718 C CA . LYS A 1 210 ? -42.068 -0.934 24.473 1.00 85.56 210 LYS A CA 1
ATOM 1719 C C . LYS A 1 210 ? -40.653 -0.876 25.056 1.00 85.56 210 LYS A C 1
ATOM 1721 O O . LYS A 1 210 ? -40.511 -0.622 26.249 1.00 85.56 210 LYS A O 1
ATOM 1726 N N . PHE A 1 211 ? -39.630 -1.038 24.218 1.00 76.88 211 PHE A N 1
ATOM 1727 C CA . PHE A 1 211 ? -38.227 -0.972 24.627 1.00 76.88 211 PHE A CA 1
ATOM 1728 C C . PHE A 1 211 ? -37.855 0.405 25.189 1.00 76.88 211 PHE A C 1
ATOM 1730 O O . PHE A 1 211 ? -37.206 0.480 26.227 1.00 76.88 211 PHE A O 1
ATOM 1737 N N . VAL A 1 212 ? -38.311 1.497 24.566 1.00 75.94 212 VAL A N 1
ATOM 1738 C CA . VAL A 1 212 ? -38.092 2.863 25.076 1.00 75.94 212 VAL A CA 1
ATOM 1739 C C . VAL A 1 212 ? -38.714 3.049 26.463 1.00 75.94 212 VAL A C 1
ATOM 1741 O O . VAL A 1 212 ? -38.125 3.716 27.312 1.00 75.94 212 VAL A O 1
ATOM 1744 N N . ASN A 1 213 ? -39.881 2.452 26.709 1.00 84.25 213 ASN A N 1
ATOM 1745 C CA . ASN A 1 213 ? -40.589 2.591 27.979 1.00 84.25 213 ASN A CA 1
ATOM 1746 C C . ASN A 1 213 ? -40.019 1.710 29.098 1.00 84.25 213 ASN A C 1
ATOM 1748 O O . ASN A 1 213 ? -39.950 2.160 30.241 1.00 84.25 213 ASN A O 1
ATOM 1752 N N . ASP A 1 214 ? -39.658 0.458 28.802 1.00 82.62 214 ASP A N 1
ATOM 1753 C CA . ASP A 1 214 ? -39.245 -0.510 29.825 1.00 82.62 214 ASP A CA 1
ATOM 1754 C C . ASP A 1 214 ? -37.717 -0.653 29.969 1.00 82.62 214 ASP A C 1
ATOM 1756 O O . ASP A 1 214 ? -37.238 -1.008 31.048 1.00 82.62 214 ASP A O 1
ATOM 1760 N N . ASN A 1 215 ? -36.958 -0.338 28.913 1.00 79.00 215 ASN A N 1
ATOM 1761 C CA . ASN A 1 215 ? -35.505 -0.485 28.786 1.00 79.00 215 ASN A CA 1
ATOM 1762 C C . ASN A 1 215 ? -34.964 -1.835 29.302 1.00 79.00 215 ASN A C 1
ATOM 1764 O O . ASN A 1 215 ? -33.893 -1.911 29.913 1.00 79.00 215 ASN A O 1
ATOM 1768 N N . THR A 1 216 ? -35.725 -2.913 29.102 1.00 82.62 216 THR A N 1
ATOM 1769 C CA . THR A 1 216 ? -35.348 -4.255 29.556 1.00 82.62 216 THR A CA 1
ATOM 1770 C C . THR A 1 216 ? -34.541 -5.017 28.503 1.00 82.62 216 THR A C 1
ATOM 1772 O O . THR A 1 216 ? -34.608 -4.768 27.299 1.00 82.62 216 THR A O 1
ATOM 1775 N N . LEU A 1 217 ? -33.754 -5.998 28.955 1.00 67.56 217 LEU A N 1
ATOM 1776 C CA . LEU A 1 217 ? -32.991 -6.864 28.053 1.00 67.56 217 LEU A CA 1
ATOM 1777 C C . LEU A 1 217 ? -33.909 -7.735 27.179 1.00 67.56 217 LEU A C 1
ATOM 1779 O O . LEU A 1 217 ? -33.571 -8.028 26.033 1.00 67.56 217 LEU A O 1
ATOM 1783 N N . ASP A 1 218 ? -35.061 -8.139 27.711 1.00 81.88 218 ASP A N 1
ATOM 1784 C CA . ASP A 1 218 ? -36.007 -9.001 27.005 1.00 81.88 218 ASP A CA 1
ATOM 1785 C C . ASP A 1 218 ? -36.699 -8.253 25.859 1.00 81.88 218 ASP A C 1
ATOM 1787 O O . ASP A 1 218 ? -36.734 -8.771 24.743 1.00 81.88 218 ASP A O 1
ATOM 1791 N N . SER A 1 219 ? -37.143 -7.010 26.079 1.00 74.88 219 SER A N 1
ATOM 1792 C CA . SER A 1 219 ? -37.703 -6.167 25.012 1.00 74.88 219 SER A CA 1
ATOM 1793 C C . SER A 1 219 ? -36.657 -5.791 23.956 1.00 74.88 219 SER A C 1
ATOM 1795 O O . SER A 1 219 ? -36.975 -5.753 22.770 1.00 74.88 219 SER A O 1
ATOM 1797 N N . SER A 1 220 ? -35.389 -5.609 24.349 1.00 73.31 220 SER A N 1
ATOM 1798 C CA . SER A 1 220 ? -34.273 -5.402 23.411 1.00 73.31 220 SER A CA 1
ATOM 1799 C C . SER A 1 220 ? -34.046 -6.609 22.491 1.00 73.31 220 SER A C 1
ATOM 1801 O O . SER A 1 220 ? -33.873 -6.451 21.280 1.00 73.31 220 SER A O 1
ATOM 1803 N N . ASN A 1 221 ? -34.063 -7.826 23.047 1.00 77.69 221 ASN A N 1
ATOM 1804 C CA . ASN A 1 221 ? -33.907 -9.053 22.262 1.00 77.69 221 ASN A CA 1
ATOM 1805 C C . ASN A 1 221 ? -35.106 -9.276 21.331 1.00 77.69 221 ASN A C 1
ATOM 1807 O O . ASN A 1 221 ? -34.912 -9.603 20.163 1.00 77.69 221 ASN A O 1
ATOM 1811 N N . GLU A 1 222 ? -36.323 -9.042 21.825 1.00 86.38 222 GLU A N 1
ATOM 1812 C CA . GLU A 1 222 ? -37.556 -9.138 21.038 1.00 86.38 222 GLU A CA 1
ATOM 1813 C C . GLU A 1 222 ? -37.543 -8.154 19.855 1.00 86.38 222 GLU A C 1
ATOM 1815 O O . GLU A 1 222 ? -37.776 -8.551 18.711 1.00 86.38 222 GLU A O 1
ATOM 1820 N N . LEU A 1 223 ? -37.164 -6.894 20.104 1.00 78.06 223 LEU A N 1
ATOM 1821 C CA . LEU A 1 223 ? -36.999 -5.866 19.074 1.00 78.06 223 LEU A CA 1
ATOM 1822 C C . LEU A 1 223 ? -35.956 -6.274 18.024 1.00 78.06 223 LEU A C 1
ATOM 1824 O O . LEU A 1 223 ? -36.182 -6.137 16.821 1.00 78.06 223 LEU A O 1
ATOM 1828 N N . LYS A 1 224 ? -34.823 -6.831 18.458 1.00 77.50 224 LYS A N 1
ATOM 1829 C CA . LYS A 1 224 ? -33.751 -7.286 17.564 1.00 77.50 224 LYS A CA 1
ATOM 1830 C C . LYS A 1 224 ? -34.184 -8.438 16.657 1.00 77.50 224 LYS A C 1
ATOM 1832 O O . LYS A 1 224 ? -33.893 -8.413 15.455 1.00 77.50 224 LYS A O 1
ATOM 1837 N N . ASP A 1 225 ? -34.834 -9.453 17.219 1.00 82.50 225 ASP A N 1
ATOM 1838 C CA . ASP A 1 225 ? -35.298 -10.615 16.460 1.00 82.50 225 ASP A CA 1
ATOM 1839 C C . ASP A 1 225 ? -36.320 -10.178 15.408 1.00 82.50 225 ASP A C 1
ATOM 1841 O O . ASP A 1 225 ? -36.230 -10.572 14.240 1.00 82.50 225 ASP A O 1
ATOM 1845 N N . LYS A 1 226 ? -37.216 -9.259 15.787 1.00 88.12 226 LYS A N 1
ATOM 1846 C CA . LYS A 1 226 ? -38.208 -8.705 14.869 1.00 88.12 226 LYS A CA 1
ATOM 1847 C C . LYS A 1 226 ? -37.602 -7.831 13.778 1.00 88.12 226 LYS A C 1
ATOM 1849 O O . LYS A 1 226 ? -38.004 -7.930 12.620 1.00 88.12 226 LYS A O 1
ATOM 1854 N N . MET A 1 227 ? -36.574 -7.052 14.104 1.00 79.12 227 MET A N 1
ATOM 1855 C CA . MET A 1 227 ? -35.869 -6.224 13.122 1.00 79.12 227 MET A CA 1
ATOM 1856 C C . MET A 1 227 ? -35.106 -7.081 12.113 1.00 79.12 227 MET A C 1
ATOM 1858 O O . MET A 1 227 ? -35.100 -6.796 10.918 1.00 79.12 227 MET A O 1
ATOM 1862 N N . THR A 1 228 ? -34.526 -8.187 12.577 1.00 75.38 228 THR A N 1
ATOM 1863 C CA . THR A 1 228 ? -33.872 -9.168 11.705 1.00 75.38 228 THR A CA 1
ATOM 1864 C C . THR A 1 228 ? -34.877 -9.803 10.739 1.00 75.38 228 THR A C 1
ATOM 1866 O O . THR A 1 228 ? -34.586 -9.958 9.552 1.00 75.38 228 THR A O 1
ATOM 1869 N N . GLU A 1 229 ? -36.076 -10.144 11.223 1.00 86.88 229 GLU A N 1
ATOM 1870 C CA . GLU A 1 229 ? -37.158 -10.672 10.388 1.00 86.88 229 GLU A CA 1
ATOM 1871 C C . GLU A 1 229 ? -37.620 -9.658 9.328 1.00 86.88 229 GLU A C 1
ATOM 1873 O O . GLU A 1 229 ? -37.750 -10.027 8.157 1.00 86.88 229 GLU A O 1
ATOM 1878 N N . PHE A 1 230 ? -37.802 -8.393 9.717 1.00 84.38 230 PHE A N 1
ATOM 1879 C CA . PHE A 1 230 ? -38.171 -7.296 8.821 1.00 84.38 230 PHE A CA 1
ATOM 1880 C C . PHE A 1 230 ? -37.137 -7.080 7.710 1.00 84.38 230 PHE A C 1
ATOM 1882 O O . PHE A 1 230 ? -37.480 -7.136 6.528 1.00 84.38 230 PHE A O 1
ATOM 1889 N N . LEU A 1 231 ? -35.858 -6.919 8.069 1.00 72.69 231 LEU A N 1
ATOM 1890 C CA . LEU A 1 231 ? -34.781 -6.700 7.097 1.00 72.69 231 LEU A CA 1
ATOM 1891 C C . LEU A 1 231 ? -34.666 -7.870 6.115 1.00 72.69 231 LEU A C 1
ATOM 1893 O O . LEU A 1 231 ? -34.511 -7.651 4.913 1.00 72.69 231 LEU A O 1
ATOM 1897 N N . ARG A 1 232 ? -34.817 -9.111 6.600 1.00 80.19 232 ARG A N 1
ATOM 1898 C CA . ARG A 1 232 ? -34.847 -10.303 5.742 1.00 80.19 232 ARG A CA 1
ATOM 1899 C C . ARG A 1 232 ? -35.978 -10.224 4.716 1.00 80.19 232 ARG A C 1
ATOM 1901 O O . ARG A 1 232 ? -35.738 -10.497 3.544 1.00 80.19 232 ARG A O 1
ATOM 1908 N N . LYS A 1 233 ? -37.187 -9.835 5.131 1.00 81.62 233 LYS A N 1
ATOM 1909 C CA . LYS A 1 233 ? -38.350 -9.731 4.236 1.00 81.62 233 LYS A CA 1
ATOM 1910 C C . LYS A 1 233 ? -38.200 -8.623 3.196 1.00 81.62 233 LYS A C 1
ATOM 1912 O O . LYS A 1 233 ? -38.523 -8.850 2.032 1.00 81.62 233 LYS A O 1
ATOM 1917 N N . CYS A 1 234 ? -37.626 -7.482 3.573 1.00 72.19 234 CYS A N 1
ATOM 1918 C CA . CYS A 1 234 ? -37.281 -6.425 2.622 1.00 72.19 234 CYS A CA 1
ATOM 1919 C C . CYS A 1 234 ? -36.279 -6.918 1.565 1.00 72.19 234 CYS A C 1
ATOM 1921 O O . CYS A 1 234 ? -36.490 -6.690 0.376 1.00 72.19 234 CYS A O 1
ATOM 1923 N N . ILE A 1 235 ? -35.230 -7.646 1.970 1.00 67.62 235 ILE A N 1
ATOM 1924 C CA . ILE A 1 235 ? -34.234 -8.207 1.040 1.00 67.62 235 ILE A CA 1
ATOM 1925 C C . ILE A 1 235 ? -34.864 -9.249 0.110 1.00 67.62 235 ILE A C 1
ATOM 1927 O O . ILE A 1 235 ? -34.629 -9.196 -1.095 1.00 67.62 235 ILE A O 1
ATOM 1931 N N . GLU A 1 236 ? -35.676 -10.170 0.641 1.00 79.88 236 GLU A N 1
ATOM 1932 C CA . GLU A 1 236 ? -36.408 -11.156 -0.167 1.00 79.88 236 GLU A CA 1
ATOM 1933 C C . GLU A 1 236 ? -37.219 -10.456 -1.270 1.00 79.88 236 GLU A C 1
ATOM 1935 O O . GLU A 1 236 ? -37.106 -10.820 -2.441 1.00 79.88 236 GLU A O 1
ATOM 1940 N N . GLN A 1 237 ? -37.950 -9.393 -0.925 1.00 79.44 237 GLN A N 1
ATOM 1941 C CA . GLN A 1 237 ? -38.770 -8.661 -1.890 1.00 79.44 237 GLN A CA 1
ATOM 1942 C C . GLN A 1 237 ? -37.942 -7.855 -2.902 1.00 79.44 237 GLN A C 1
ATOM 1944 O O . GLN A 1 237 ? -38.281 -7.810 -4.085 1.00 79.44 237 GLN A O 1
ATOM 1949 N N . ILE A 1 238 ? -36.833 -7.249 -2.469 1.00 70.50 238 ILE A N 1
ATOM 1950 C CA . ILE A 1 238 ? -35.890 -6.553 -3.355 1.00 70.50 238 ILE A CA 1
ATOM 1951 C C . ILE A 1 238 ? -35.310 -7.521 -4.393 1.00 70.50 238 ILE A C 1
ATOM 1953 O O . ILE A 1 238 ? -35.229 -7.186 -5.573 1.00 70.50 238 ILE A O 1
ATOM 1957 N N . VAL A 1 239 ? -34.928 -8.732 -3.976 1.00 67.00 239 VAL A N 1
ATOM 1958 C CA . VAL A 1 239 ? -34.386 -9.762 -4.875 1.00 67.00 239 VAL A CA 1
ATOM 1959 C C . VAL A 1 239 ? -35.441 -10.235 -5.876 1.00 67.00 239 VAL A C 1
ATOM 1961 O O . VAL A 1 239 ? -35.131 -10.370 -7.059 1.00 67.00 239 VAL A O 1
ATOM 1964 N N . VAL A 1 240 ? -36.685 -10.449 -5.432 1.00 76.44 240 VAL A N 1
ATOM 1965 C CA . VAL A 1 240 ? -37.806 -10.806 -6.321 1.00 76.44 240 VAL A CA 1
ATOM 1966 C C . VAL A 1 240 ? -38.036 -9.717 -7.372 1.00 76.44 240 VAL A C 1
ATOM 1968 O O . VAL A 1 240 ? -38.135 -10.022 -8.560 1.00 76.44 240 VAL A O 1
ATOM 1971 N N . ASN A 1 241 ? -38.036 -8.447 -6.963 1.00 70.81 241 ASN A N 1
ATOM 1972 C CA . ASN A 1 241 ? -38.270 -7.321 -7.865 1.00 70.81 241 ASN A CA 1
ATOM 1973 C C . ASN A 1 241 ? -37.101 -7.076 -8.838 1.00 70.81 241 ASN A C 1
ATOM 1975 O O . ASN A 1 241 ? -37.340 -6.846 -10.018 1.00 70.81 241 ASN A O 1
ATOM 1979 N N . ASN A 1 242 ? -35.844 -7.188 -8.392 1.00 64.12 242 ASN A N 1
ATOM 1980 C CA . ASN A 1 242 ? -34.665 -6.975 -9.248 1.00 64.12 242 ASN A CA 1
ATOM 1981 C C . ASN A 1 242 ? -34.494 -8.047 -10.336 1.00 64.12 242 ASN A C 1
ATOM 1983 O O . ASN A 1 242 ? -33.882 -7.786 -11.371 1.00 64.12 242 ASN A O 1
ATOM 1987 N N . ASN A 1 243 ? -35.028 -9.251 -10.119 1.00 66.88 243 ASN A N 1
ATOM 1988 C CA . ASN A 1 243 ? -35.005 -10.319 -11.118 1.00 66.88 243 ASN A CA 1
ATOM 1989 C C . ASN A 1 243 ? -36.121 -10.185 -12.168 1.00 66.88 243 ASN A C 1
ATOM 1991 O O . ASN A 1 243 ? -36.091 -10.889 -13.180 1.00 66.88 243 ASN A O 1
ATOM 1995 N N . ASN A 1 244 ? -37.076 -9.269 -11.974 1.00 66.06 244 ASN A N 1
ATOM 1996 C CA . ASN A 1 244 ? -38.139 -9.004 -12.935 1.00 66.06 244 ASN A CA 1
ATOM 1997 C C . ASN A 1 244 ? -37.714 -7.912 -13.924 1.00 66.06 244 ASN A C 1
ATOM 1999 O O . ASN A 1 244 ? -37.684 -6.725 -13.620 1.00 66.06 244 ASN A O 1
ATOM 2003 N N . LYS A 1 245 ? -37.397 -8.322 -15.155 1.00 45.91 245 LYS A N 1
ATOM 2004 C CA . LYS A 1 245 ? -36.825 -7.460 -16.206 1.00 45.91 245 LYS A CA 1
ATOM 2005 C C . LYS A 1 245 ? -37.823 -6.466 -16.840 1.00 45.91 245 LYS A C 1
ATOM 2007 O O . LYS A 1 245 ? -37.445 -5.740 -17.755 1.00 45.91 245 LYS A O 1
ATOM 2012 N N . TYR A 1 246 ? -39.085 -6.448 -16.402 1.00 56.09 246 TYR A N 1
ATOM 2013 C CA . TYR A 1 246 ? -40.209 -5.883 -17.165 1.00 56.09 246 TYR A CA 1
ATOM 2014 C C . TYR A 1 246 ? -41.100 -4.925 -16.371 1.00 56.09 246 TYR A C 1
ATOM 2016 O O . TYR A 1 246 ? -42.319 -5.054 -16.411 1.00 56.09 246 TYR A O 1
ATOM 2024 N N . GLN A 1 247 ? -40.542 -3.968 -15.628 1.00 55.44 247 GLN A N 1
ATOM 2025 C CA . GLN A 1 247 ? -41.400 -3.151 -14.772 1.00 55.44 247 GLN A CA 1
ATOM 2026 C C . GLN A 1 247 ? -40.867 -1.722 -14.559 1.00 55.44 247 GLN A C 1
ATOM 2028 O O . GLN A 1 247 ? -39.903 -1.495 -13.834 1.00 55.44 247 GLN A O 1
ATOM 2033 N N . SER A 1 248 ? -41.507 -0.743 -15.210 1.00 47.31 248 SER A N 1
ATOM 2034 C CA . SER A 1 248 ? -41.294 0.694 -14.976 1.00 47.31 248 SER A CA 1
ATOM 2035 C C . SER A 1 248 ? -42.037 1.201 -13.734 1.00 47.31 248 SER A C 1
ATOM 2037 O O . SER A 1 248 ? -41.552 2.118 -13.070 1.00 47.31 248 SER A O 1
ATOM 2039 N N . ASP A 1 249 ? -43.162 0.568 -13.380 1.00 50.84 249 ASP A N 1
ATOM 2040 C CA . ASP A 1 249 ? -44.112 1.091 -12.384 1.00 50.84 249 ASP A CA 1
ATOM 2041 C C . ASP A 1 249 ? -43.872 0.557 -10.957 1.00 50.84 249 ASP A C 1
ATOM 2043 O O . ASP A 1 249 ? -44.178 1.234 -9.968 1.00 50.84 249 ASP A O 1
ATOM 2047 N N . SER A 1 250 ? -43.221 -0.604 -10.810 1.00 53.88 250 SER A N 1
ATOM 2048 C CA . SER A 1 250 ? -42.844 -1.155 -9.497 1.00 53.88 250 SER A CA 1
ATOM 2049 C C . SER A 1 250 ? -41.619 -0.484 -8.868 1.00 53.88 250 SER A C 1
ATOM 2051 O O . SER A 1 250 ? -41.329 -0.717 -7.692 1.00 53.88 250 SER A O 1
ATOM 2053 N N . ASN A 1 251 ? -40.971 0.443 -9.584 1.00 57.66 251 ASN A N 1
ATOM 2054 C CA . ASN A 1 251 ? -39.937 1.312 -9.021 1.00 57.66 251 ASN A CA 1
ATOM 2055 C C . ASN A 1 251 ? -40.454 2.100 -7.809 1.00 57.66 251 ASN A C 1
ATOM 2057 O O . ASN A 1 251 ? -39.725 2.272 -6.839 1.00 57.66 251 ASN A O 1
ATOM 2061 N N . SER A 1 252 ? -41.722 2.527 -7.806 1.00 66.44 252 SER A N 1
ATOM 2062 C CA . SER A 1 252 ? -42.291 3.300 -6.690 1.00 66.44 252 SER A CA 1
ATOM 2063 C C . SER A 1 252 ? -42.436 2.482 -5.397 1.00 66.44 252 SER A C 1
ATOM 2065 O O . SER A 1 252 ? -42.150 2.980 -4.307 1.00 66.44 252 SER A O 1
ATOM 2067 N N . VAL A 1 253 ? -42.838 1.213 -5.508 1.00 65.88 253 VAL A N 1
ATOM 2068 C CA . VAL A 1 253 ? -42.969 0.279 -4.379 1.00 65.88 253 VAL A CA 1
ATOM 2069 C C . VAL A 1 253 ? -41.590 -0.159 -3.893 1.00 65.88 253 VAL A C 1
ATOM 2071 O O . VAL A 1 253 ? -41.337 -0.168 -2.691 1.00 65.88 253 VAL A O 1
ATOM 2074 N N . LEU A 1 254 ? -40.672 -0.446 -4.820 1.00 61.41 254 LEU A N 1
ATOM 2075 C CA . LEU A 1 254 ? -39.292 -0.805 -4.506 1.00 61.41 254 LEU A CA 1
ATOM 2076 C C . LEU A 1 254 ? -38.577 0.330 -3.759 1.00 61.41 254 LEU A C 1
ATOM 2078 O O . LEU A 1 254 ? -37.966 0.079 -2.724 1.00 61.41 254 LEU A O 1
ATOM 2082 N N . ILE A 1 255 ? -38.717 1.578 -4.220 1.00 62.56 255 ILE A N 1
ATOM 2083 C CA . ILE A 1 255 ? -38.163 2.766 -3.551 1.00 62.56 255 ILE A CA 1
ATOM 2084 C C . ILE A 1 255 ? -38.693 2.882 -2.118 1.00 62.56 255 ILE A C 1
ATOM 2086 O O . ILE A 1 255 ? -37.900 3.088 -1.202 1.00 62.56 255 ILE A O 1
ATOM 2090 N N . LYS A 1 256 ? -40.000 2.681 -1.898 1.00 71.06 256 LYS A N 1
ATOM 2091 C CA . LYS A 1 256 ? -40.591 2.708 -0.548 1.00 71.06 256 LYS A CA 1
ATOM 2092 C C . LYS A 1 256 ? -40.037 1.598 0.351 1.00 71.06 256 LYS A C 1
ATOM 2094 O O . LYS A 1 256 ? -39.744 1.858 1.513 1.00 71.06 256 LYS A O 1
ATOM 2099 N N . ILE A 1 257 ? -39.847 0.383 -0.170 1.00 66.19 257 ILE A N 1
ATOM 2100 C CA . ILE A 1 257 ? -39.243 -0.727 0.590 1.00 66.19 257 ILE A CA 1
ATOM 2101 C C . ILE A 1 257 ? -37.779 -0.419 0.933 1.00 66.19 257 ILE A C 1
ATOM 2103 O O . ILE A 1 257 ? -37.356 -0.652 2.064 1.00 66.19 257 ILE A O 1
ATOM 2107 N N . TYR A 1 258 ? -37.012 0.142 -0.006 1.00 58.47 258 TYR A N 1
ATOM 2108 C CA . TYR A 1 258 ? -35.627 0.556 0.239 1.00 58.47 258 TYR A CA 1
ATOM 2109 C C . TYR A 1 258 ? -35.526 1.664 1.289 1.00 58.47 258 TYR A C 1
ATOM 2111 O O . TYR A 1 258 ? -34.657 1.593 2.154 1.00 58.47 258 TYR A O 1
ATOM 2119 N N . GLN A 1 259 ? -36.412 2.661 1.241 1.00 66.12 259 GLN A N 1
ATOM 2120 C CA . GLN A 1 259 ? -36.470 3.731 2.240 1.00 66.12 259 GLN A CA 1
ATOM 2121 C C . GLN A 1 259 ? -36.713 3.157 3.640 1.00 66.12 259 GLN A C 1
ATOM 2123 O O . GLN A 1 259 ? -35.897 3.372 4.534 1.00 66.12 259 GLN A O 1
ATOM 2128 N N . LYS A 1 260 ? -37.741 2.312 3.793 1.00 72.94 260 LYS A N 1
ATOM 2129 C CA . LYS A 1 260 ? -38.052 1.644 5.067 1.00 72.94 260 LYS A CA 1
ATOM 2130 C C . LYS A 1 260 ? -36.915 0.742 5.562 1.00 72.94 260 LYS A C 1
ATOM 2132 O O . LYS A 1 260 ? -36.607 0.715 6.752 1.00 72.94 260 LYS A O 1
ATOM 2137 N N . TYR A 1 261 ? -36.261 0.012 4.653 1.00 69.19 261 TYR A N 1
ATOM 2138 C CA . TYR A 1 261 ? -35.081 -0.798 4.969 1.00 69.19 261 TYR A CA 1
ATOM 2139 C C . TYR A 1 261 ? -33.949 0.062 5.541 1.00 69.19 261 TYR A C 1
ATOM 2141 O O . TYR A 1 261 ? -33.370 -0.297 6.565 1.00 69.19 261 TYR A O 1
ATOM 2149 N N . HIS A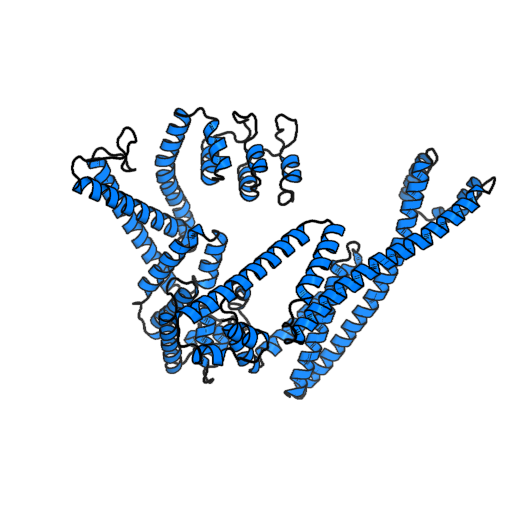 1 262 ? -33.643 1.196 4.908 1.00 60.66 262 HIS A N 1
ATOM 2150 C CA . HIS A 1 262 ? -32.566 2.080 5.347 1.00 60.66 262 HIS A CA 1
ATOM 2151 C C . HIS A 1 262 ? -32.860 2.745 6.695 1.00 60.66 262 HIS A C 1
ATOM 2153 O O . HIS A 1 262 ? -31.987 2.724 7.563 1.00 60.66 262 HIS A O 1
ATOM 2159 N N . GLU A 1 263 ? -34.077 3.258 6.896 1.00 72.19 263 GLU A N 1
ATOM 2160 C CA . GLU A 1 263 ? -34.500 3.880 8.159 1.00 72.19 263 GLU A CA 1
ATOM 2161 C C . GLU A 1 263 ? -34.358 2.907 9.340 1.00 72.19 263 GLU A C 1
ATOM 2163 O O . GLU A 1 263 ? -33.744 3.230 10.359 1.00 72.19 263 GLU A O 1
ATOM 2168 N N . LYS A 1 264 ? -34.841 1.666 9.195 1.00 70.44 264 LYS A N 1
ATOM 2169 C CA . LYS A 1 264 ? -34.765 0.668 10.274 1.00 70.44 264 LYS A CA 1
ATOM 2170 C C . LYS A 1 264 ? -33.376 0.041 10.432 1.00 70.44 264 LYS A C 1
ATOM 2172 O O . LYS A 1 264 ? -33.002 -0.339 11.541 1.00 70.44 264 LYS A O 1
ATOM 2177 N N . LEU A 1 265 ? -32.565 -0.025 9.372 1.00 61.47 265 LEU A N 1
ATOM 2178 C CA . LEU A 1 265 ? -31.165 -0.457 9.467 1.00 61.47 265 LEU A CA 1
ATOM 2179 C C . LEU A 1 265 ? -30.328 0.519 10.309 1.00 61.47 265 LEU A C 1
ATOM 2181 O O . LEU A 1 265 ? -29.448 0.086 11.051 1.00 61.47 265 LEU A O 1
ATOM 2185 N N . GLU A 1 266 ? -30.609 1.820 10.232 1.00 65.69 266 GLU A N 1
ATOM 2186 C CA . GLU A 1 266 ? -29.954 2.830 11.066 1.00 65.69 266 GLU A CA 1
ATOM 2187 C C . GLU A 1 266 ? -30.280 2.625 12.553 1.00 65.69 266 GLU A C 1
ATOM 2189 O O . GLU A 1 266 ? -29.365 2.540 13.376 1.00 65.69 266 GLU A O 1
ATOM 2194 N N . VAL A 1 267 ? -31.558 2.407 12.888 1.00 64.00 267 VAL A N 1
ATOM 2195 C CA . VAL A 1 267 ? -31.998 2.065 14.255 1.00 64.00 267 VAL A CA 1
ATOM 2196 C C . VAL A 1 267 ? -31.353 0.761 14.732 1.00 64.00 267 VAL A C 1
ATOM 2198 O O . VAL A 1 267 ? -30.838 0.693 15.849 1.00 64.00 267 VAL A O 1
ATOM 2201 N N . PHE A 1 268 ? -31.298 -0.266 13.879 1.00 58.19 268 PHE A N 1
ATOM 2202 C CA . PHE A 1 268 ? -30.620 -1.524 14.192 1.00 58.19 268 PHE A CA 1
ATOM 2203 C C . PHE A 1 268 ? -29.129 -1.327 14.464 1.00 58.19 268 PHE A C 1
ATOM 2205 O O . PHE A 1 268 ? -28.607 -1.912 15.411 1.00 58.19 268 PHE A O 1
ATOM 2212 N N . ASN A 1 269 ? -28.438 -0.497 13.684 1.00 51.62 269 ASN A N 1
ATOM 2213 C CA . ASN A 1 269 ? -27.023 -0.195 13.893 1.00 51.62 269 ASN A CA 1
ATOM 2214 C C . ASN A 1 269 ? -26.798 0.569 15.204 1.00 51.62 269 ASN A C 1
ATOM 2216 O O . ASN A 1 269 ? -25.866 0.244 15.939 1.00 51.62 269 ASN A O 1
ATOM 2220 N N . ILE A 1 270 ? -27.684 1.509 15.548 1.00 59.97 270 ILE A N 1
ATOM 2221 C CA . ILE A 1 270 ? -27.660 2.224 16.831 1.00 59.97 270 ILE A CA 1
ATOM 2222 C C . ILE A 1 270 ? -27.874 1.243 17.992 1.00 59.97 270 ILE A C 1
ATOM 2224 O O . ILE A 1 270 ? -27.080 1.223 18.933 1.00 59.97 270 ILE A O 1
ATOM 2228 N N . LEU A 1 271 ? -28.876 0.365 17.917 1.00 53.19 271 LEU A N 1
ATOM 2229 C CA . LEU A 1 271 ? -29.124 -0.662 18.937 1.00 53.19 271 LEU A CA 1
ATOM 2230 C C . LEU A 1 271 ? -27.957 -1.655 19.042 1.00 53.19 271 LEU A C 1
ATOM 2232 O O . LEU A 1 271 ? -27.533 -2.006 20.139 1.00 53.19 271 LEU A O 1
ATOM 2236 N N . SER A 1 272 ? -27.376 -2.050 17.908 1.00 51.12 272 SER A N 1
ATOM 2237 C CA . SER A 1 272 ? -26.213 -2.943 17.841 1.00 51.12 272 SER A CA 1
ATOM 2238 C C . SER A 1 272 ? -24.960 -2.311 18.446 1.00 51.12 272 SER A C 1
ATOM 2240 O O . SER A 1 272 ? -24.187 -3.004 19.104 1.00 51.12 272 SER A O 1
ATOM 2242 N N . SER A 1 273 ? -24.780 -0.999 18.265 1.00 49.12 273 SER A N 1
ATOM 2243 C CA . SER A 1 273 ? -23.661 -0.235 18.827 1.00 49.12 273 SER A CA 1
ATOM 2244 C C . SER A 1 273 ? -23.751 -0.039 20.346 1.00 49.12 273 SER A C 1
ATOM 2246 O O . SER A 1 273 ? -22.732 0.204 20.986 1.00 49.12 273 SER A O 1
ATOM 2248 N N . ASN A 1 274 ? -24.942 -0.209 20.933 1.00 48.47 274 ASN A N 1
ATOM 2249 C CA . ASN A 1 274 ? -25.203 -0.010 22.360 1.00 48.47 274 ASN A CA 1
ATOM 2250 C C . ASN A 1 274 ? -25.236 -1.310 23.188 1.00 48.47 274 ASN A C 1
ATOM 2252 O O . ASN A 1 274 ? -25.488 -1.246 24.388 1.00 48.47 274 ASN A O 1
ATOM 2256 N N . ILE A 1 275 ? -24.983 -2.490 22.601 1.00 47.22 275 ILE A N 1
ATOM 2257 C CA . ILE A 1 275 ? -25.004 -3.775 23.326 1.00 47.22 275 ILE A CA 1
ATOM 2258 C C . ILE A 1 275 ? -23.572 -4.220 23.697 1.00 47.22 275 ILE A C 1
ATOM 2260 O O . ILE A 1 275 ? -22.832 -4.687 22.826 1.00 47.22 275 ILE A O 1
ATOM 2264 N N . PRO A 1 276 ? -23.191 -4.226 24.993 1.00 44.84 276 PRO A N 1
ATOM 2265 C CA . PRO A 1 276 ? -21.866 -4.661 25.462 1.00 44.84 276 PRO A CA 1
ATOM 2266 C C . PRO A 1 276 ? -21.492 -6.107 25.084 1.00 44.84 276 PRO A C 1
ATOM 2268 O O . PRO A 1 276 ? -20.320 -6.447 24.968 1.00 44.84 276 PRO A O 1
ATOM 2271 N N . ARG A 1 277 ? -22.476 -6.977 24.816 1.00 44.41 277 ARG A N 1
ATOM 2272 C CA . ARG A 1 277 ? -22.250 -8.370 24.374 1.00 44.41 277 ARG A CA 1
ATOM 2273 C C . ARG A 1 277 ? -21.686 -8.509 22.952 1.00 44.41 277 ARG A C 1
ATOM 2275 O O . ARG A 1 277 ? -21.256 -9.605 22.588 1.00 44.41 277 ARG A O 1
ATOM 2282 N N . PHE A 1 278 ? -21.653 -7.444 22.145 1.00 45.09 278 PHE A N 1
ATOM 2283 C CA . PHE A 1 278 ? -20.962 -7.486 20.851 1.00 45.09 278 PHE A CA 1
ATOM 2284 C C . PHE A 1 278 ? -19.438 -7.574 21.013 1.00 45.09 278 PHE A C 1
ATOM 2286 O O . PHE A 1 278 ? -18.798 -8.213 20.182 1.00 45.09 278 PHE A O 1
ATOM 2293 N N . LYS A 1 279 ? -18.872 -7.063 22.116 1.00 44.56 279 LYS A N 1
ATOM 2294 C CA . LYS A 1 279 ? -17.432 -7.122 22.425 1.00 44.56 279 LYS A CA 1
ATOM 2295 C C . LYS A 1 279 ? -16.899 -8.558 22.422 1.00 44.56 279 LYS A C 1
ATOM 2297 O O . LYS A 1 279 ? -15.968 -8.886 21.695 1.00 44.56 279 LYS A O 1
ATOM 2302 N N . GLU A 1 280 ? -17.583 -9.459 23.124 1.00 41.12 280 GLU A N 1
ATOM 2303 C CA . GLU A 1 280 ? -17.172 -10.860 23.274 1.00 41.12 280 GLU A CA 1
ATOM 2304 C C . GLU A 1 280 ? -17.349 -11.676 21.979 1.00 41.12 280 GLU A C 1
ATOM 2306 O O . GLU A 1 280 ? -16.520 -12.523 21.639 1.00 41.12 280 GLU A O 1
ATOM 2311 N N . LYS A 1 281 ? -18.414 -11.414 21.205 1.00 42.12 281 LYS A N 1
ATOM 2312 C CA . LYS A 1 281 ? -18.684 -12.140 19.953 1.00 42.12 281 LYS A CA 1
ATOM 2313 C C . LYS A 1 281 ? -17.820 -11.628 18.801 1.00 42.12 281 LYS A C 1
ATOM 2315 O O . LYS A 1 281 ? -17.363 -12.439 18.004 1.00 42.12 281 LYS A O 1
ATOM 2320 N N . TYR A 1 282 ? -17.559 -10.322 18.735 1.00 51.84 282 TYR A N 1
ATOM 2321 C CA . TYR A 1 282 ? -16.727 -9.706 17.703 1.00 51.84 282 TYR A CA 1
ATOM 2322 C C . TYR A 1 282 ? -15.246 -10.015 17.944 1.00 51.84 282 TYR A C 1
ATOM 2324 O O . TYR A 1 282 ? -14.602 -10.498 17.027 1.00 51.84 282 TYR A O 1
ATOM 2332 N N . VAL A 1 283 ? -14.719 -9.922 19.171 1.00 46.44 283 VAL A N 1
ATOM 2333 C CA . VAL A 1 283 ? -13.332 -10.335 19.484 1.00 46.44 283 VAL A CA 1
ATOM 2334 C C . VAL A 1 283 ? -13.091 -11.824 19.174 1.00 46.44 283 VAL A C 1
ATOM 2336 O O . VAL A 1 283 ? -12.072 -12.177 18.580 1.00 46.44 283 VAL A O 1
ATOM 2339 N N . ASN A 1 284 ? -14.053 -12.708 19.471 1.00 46.09 284 ASN A N 1
ATOM 2340 C CA . ASN A 1 284 ? -13.959 -14.138 19.133 1.00 46.09 284 ASN A CA 1
ATOM 2341 C C . ASN A 1 284 ? -14.115 -14.442 17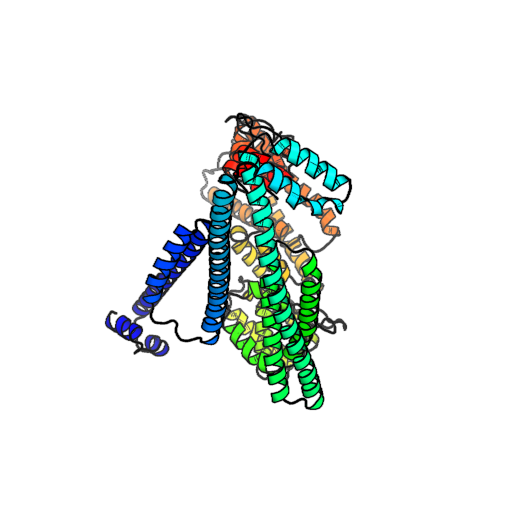.631 1.00 46.09 284 ASN A C 1
ATOM 2343 O O . ASN A 1 284 ? -13.507 -15.388 17.127 1.00 46.09 284 ASN A O 1
ATOM 2347 N N . ILE A 1 285 ? -14.921 -13.659 16.908 1.00 46.72 285 ILE A N 1
ATOM 2348 C CA . ILE A 1 285 ? -15.037 -13.708 15.443 1.00 46.72 285 ILE A CA 1
ATOM 2349 C C . ILE A 1 285 ? -13.720 -13.220 14.820 1.00 46.72 285 ILE A C 1
ATOM 2351 O O . ILE A 1 285 ? -13.103 -13.944 14.047 1.00 46.72 285 ILE A O 1
ATOM 2355 N N . LEU A 1 286 ? -13.211 -12.064 15.236 1.00 46.56 286 LEU A N 1
ATOM 2356 C CA . LEU A 1 286 ? -11.998 -11.434 14.714 1.00 46.56 286 LEU A CA 1
ATOM 2357 C C . LEU A 1 286 ? -10.729 -12.259 14.954 1.00 46.56 286 LEU A C 1
ATOM 2359 O O . LEU A 1 286 ? -9.908 -12.383 14.047 1.00 46.56 286 LEU A O 1
ATOM 2363 N N . ASN A 1 287 ? -10.603 -12.912 16.112 1.00 45.56 287 ASN A N 1
ATOM 2364 C CA . ASN A 1 287 ? -9.498 -13.838 16.385 1.00 45.56 287 ASN A CA 1
ATOM 2365 C C . ASN A 1 287 ? -9.545 -15.112 15.517 1.00 45.56 287 ASN A C 1
ATOM 2367 O O . ASN A 1 287 ? -8.510 -15.739 15.297 1.00 45.56 287 ASN A O 1
ATOM 2371 N N . ARG A 1 288 ? -10.720 -15.501 14.997 1.00 42.00 288 ARG A N 1
ATOM 2372 C CA . ARG A 1 288 ? -10.887 -16.667 14.105 1.00 42.00 288 ARG A CA 1
ATOM 2373 C C . ARG A 1 288 ? -10.667 -16.349 12.623 1.00 42.00 288 ARG A C 1
ATOM 2375 O O . ARG A 1 288 ? -10.442 -17.273 11.848 1.00 42.00 288 ARG A O 1
ATOM 2382 N N . PHE A 1 289 ? -10.692 -15.076 12.226 1.00 43.56 289 PHE A N 1
ATOM 2383 C CA . PHE A 1 289 ? -10.634 -14.642 10.825 1.00 43.56 289 PHE A CA 1
ATOM 2384 C C . PHE A 1 289 ? -9.271 -14.073 10.398 1.00 43.56 289 PHE A C 1
ATOM 2386 O O . PHE A 1 289 ? -9.217 -13.215 9.522 1.00 43.56 289 PHE A O 1
ATOM 2393 N N . GLY A 1 290 ? -8.160 -14.589 10.938 1.00 43.28 290 GLY A N 1
ATOM 2394 C CA . GLY A 1 290 ? -6.786 -14.121 10.661 1.00 43.28 290 GLY A CA 1
ATOM 2395 C C . GLY A 1 290 ? -6.350 -14.041 9.182 1.00 43.28 290 GLY A C 1
ATOM 2396 O O . GLY A 1 290 ? -5.278 -13.515 8.903 1.00 43.28 290 GLY A O 1
ATOM 2397 N N . HIS A 1 291 ? -7.176 -14.506 8.238 1.00 42.28 291 HIS A N 1
ATOM 2398 C CA . HIS A 1 291 ? -6.950 -14.411 6.791 1.00 42.28 291 HIS A CA 1
ATOM 2399 C C . HIS A 1 291 ? -8.044 -13.650 6.007 1.00 42.28 291 HIS A C 1
ATOM 2401 O O . HIS A 1 291 ? -7.891 -13.473 4.805 1.00 42.28 291 HIS A O 1
ATOM 2407 N N . MET A 1 292 ? -9.130 -13.183 6.645 1.00 39.38 292 MET A N 1
ATOM 2408 C CA . MET A 1 292 ? -10.230 -12.435 5.994 1.00 39.38 292 MET A CA 1
ATOM 2409 C C . MET A 1 292 ? -10.236 -10.926 6.320 1.00 39.38 292 MET A C 1
ATOM 2411 O O . MET A 1 292 ? -11.196 -10.231 5.995 1.00 39.38 292 MET A O 1
ATOM 2415 N N . SER A 1 293 ? -9.195 -10.388 6.971 1.00 51.25 293 SER A N 1
ATOM 2416 C CA . SER A 1 293 ? -9.216 -8.997 7.460 1.00 51.25 293 SER A CA 1
ATOM 2417 C C . SER A 1 293 ? -9.290 -7.940 6.361 1.00 51.25 293 SER A C 1
ATOM 2419 O O . SER A 1 293 ? -9.799 -6.853 6.613 1.00 51.25 293 SER A O 1
ATOM 2421 N N . ASP A 1 294 ? -8.802 -8.235 5.157 1.00 47.56 294 ASP A N 1
ATOM 2422 C CA . ASP A 1 294 ? -8.677 -7.212 4.117 1.00 47.56 294 ASP A CA 1
ATOM 2423 C C . ASP A 1 294 ? -10.039 -6.839 3.495 1.00 47.56 294 ASP A C 1
ATOM 2425 O O . ASP A 1 294 ? -10.213 -5.715 3.043 1.00 47.56 294 ASP A O 1
ATOM 2429 N N . SER A 1 295 ? -11.061 -7.704 3.586 1.00 44.09 295 SER A N 1
ATOM 2430 C CA . SER A 1 295 ? -12.415 -7.421 3.071 1.00 44.09 295 SER A CA 1
ATOM 2431 C C . SER A 1 295 ? -13.380 -6.789 4.087 1.00 44.09 295 SER A C 1
ATOM 2433 O O . SER A 1 295 ? -14.449 -6.327 3.701 1.00 44.09 295 SER A O 1
ATOM 2435 N N . ILE A 1 296 ? -13.045 -6.770 5.384 1.00 51.50 296 ILE A N 1
ATOM 2436 C CA . ILE A 1 296 ? -13.883 -6.174 6.455 1.00 51.50 296 ILE A CA 1
ATOM 2437 C C . ILE A 1 296 ? -13.576 -4.665 6.622 1.00 51.50 296 ILE A C 1
ATOM 2439 O O . ILE A 1 296 ? -14.199 -3.955 7.406 1.00 51.50 296 ILE A O 1
ATOM 2443 N N . ASN A 1 297 ? -12.622 -4.147 5.849 1.00 58.50 297 ASN A N 1
ATOM 2444 C CA . ASN A 1 297 ? -11.900 -2.918 6.146 1.00 58.50 297 ASN A CA 1
ATOM 2445 C C . ASN A 1 297 ? -12.629 -1.569 5.981 1.00 58.50 297 ASN A C 1
ATOM 2447 O O . ASN A 1 297 ? -12.348 -0.676 6.783 1.00 58.50 297 ASN A O 1
ATOM 2451 N N . PRO A 1 298 ? -13.565 -1.349 5.032 1.00 59.56 298 PRO A N 1
ATOM 2452 C CA . PRO A 1 298 ? -14.069 0.009 4.804 1.00 59.56 298 PRO A CA 1
ATOM 2453 C C . PRO A 1 298 ? -14.822 0.601 6.009 1.00 59.56 298 PRO A C 1
ATOM 2455 O O . PRO A 1 298 ? -14.975 1.816 6.096 1.00 59.56 298 PRO A O 1
ATOM 2458 N N . THR A 1 299 ? -15.249 -0.225 6.972 1.00 79.75 299 THR A N 1
ATOM 2459 C CA . THR A 1 299 ? -16.012 0.221 8.145 1.00 79.75 299 THR A CA 1
ATOM 2460 C C . THR A 1 299 ? -15.171 0.462 9.401 1.00 79.75 299 THR A C 1
ATOM 2462 O O . THR A 1 299 ? -15.631 1.172 10.295 1.00 79.75 299 THR A O 1
ATOM 2465 N N . ILE A 1 300 ? -13.933 -0.051 9.503 1.00 88.25 300 ILE A N 1
ATOM 2466 C CA . ILE A 1 300 ? -13.141 0.070 10.749 1.00 88.25 300 ILE A CA 1
ATOM 2467 C C . ILE A 1 300 ? -12.807 1.533 11.082 1.00 88.25 300 ILE A C 1
ATOM 2469 O O . ILE A 1 300 ? -12.744 1.925 12.246 1.00 88.25 300 ILE A O 1
ATOM 2473 N N . ASN A 1 301 ? -12.661 2.352 10.041 1.00 89.88 301 ASN A N 1
ATOM 2474 C CA . ASN A 1 301 ? -12.382 3.784 10.125 1.00 89.88 301 ASN A CA 1
ATOM 2475 C C . ASN A 1 301 ? -13.613 4.651 9.848 1.00 89.88 301 ASN A C 1
ATOM 2477 O O . ASN A 1 301 ? -13.489 5.871 9.721 1.00 89.88 301 ASN A O 1
ATOM 2481 N N . GLN A 1 302 ? -14.800 4.039 9.771 1.00 89.62 302 GLN A N 1
ATOM 2482 C CA . GLN A 1 302 ? -16.046 4.773 9.627 1.00 89.62 302 GLN A CA 1
ATOM 2483 C C . GLN A 1 302 ? -16.215 5.725 10.811 1.00 89.62 302 GLN A C 1
ATOM 2485 O O . GLN A 1 302 ? -16.026 5.359 11.975 1.00 89.62 302 GLN A O 1
ATOM 2490 N N . ARG A 1 303 ? -16.547 6.972 10.484 1.00 88.06 303 ARG A N 1
ATOM 2491 C CA . ARG A 1 303 ? -16.842 8.013 11.460 1.00 88.06 303 ARG A CA 1
ATOM 2492 C C . ARG A 1 303 ? -18.336 7.994 11.771 1.00 88.06 303 ARG A C 1
ATOM 2494 O O . ARG A 1 303 ? -19.157 7.981 10.859 1.00 88.06 303 ARG A O 1
ATOM 2501 N N . TYR A 1 304 ? -18.656 7.986 13.055 1.00 88.69 304 TYR A N 1
ATOM 2502 C CA . TYR A 1 304 ? -20.005 8.012 13.605 1.00 88.69 304 TYR A CA 1
ATOM 2503 C C . TYR A 1 304 ? -20.337 9.434 14.095 1.00 88.69 304 TYR A C 1
ATOM 2505 O O . TYR A 1 304 ? -19.755 10.422 13.634 1.00 88.69 304 TYR A O 1
ATOM 2513 N N . ILE A 1 305 ? -21.264 9.537 15.052 1.00 86.50 305 ILE A N 1
ATOM 2514 C CA . ILE A 1 305 ? -21.583 10.776 15.771 1.00 86.50 305 ILE A CA 1
ATOM 2515 C C . ILE A 1 305 ? -20.288 11.377 16.346 1.00 86.50 305 ILE A C 1
ATOM 2517 O O . ILE A 1 305 ? -19.390 10.654 16.781 1.00 86.50 305 ILE A O 1
ATOM 2521 N N . ASP A 1 306 ? -20.172 12.705 16.301 1.00 87.38 306 ASP A N 1
ATOM 2522 C CA . ASP A 1 306 ? -18.979 13.462 16.710 1.00 87.38 306 ASP A CA 1
ATOM 2523 C C . ASP A 1 306 ? -17.704 13.173 15.904 1.00 87.38 306 ASP A C 1
ATOM 2525 O O . ASP A 1 306 ? -16.606 13.493 16.351 1.00 87.38 306 ASP A O 1
ATOM 2529 N N . PHE A 1 307 ? -17.807 12.570 14.717 1.00 90.12 307 PHE A N 1
ATOM 2530 C CA . PHE A 1 307 ? -16.649 12.125 13.932 1.00 90.12 307 PHE A CA 1
ATOM 2531 C C . PHE A 1 307 ? -15.770 11.078 14.649 1.00 90.12 307 PHE A C 1
ATOM 2533 O O . PHE A 1 307 ? -14.641 10.824 14.219 1.00 90.12 307 PHE A O 1
ATOM 2540 N N . LYS A 1 308 ? -16.282 10.443 15.710 1.00 92.75 308 LYS A N 1
ATOM 2541 C CA . LYS A 1 308 ? -15.602 9.357 16.423 1.00 92.75 308 LYS A CA 1
ATOM 2542 C C . LYS A 1 308 ? -15.623 8.083 15.593 1.00 92.75 308 LYS A C 1
ATOM 2544 O O . LYS A 1 308 ? -16.600 7.789 14.915 1.00 92.75 308 LYS A O 1
ATOM 2549 N N . THR A 1 309 ? -14.553 7.306 15.664 1.00 94.19 309 THR A N 1
ATOM 2550 C CA . THR A 1 309 ? -14.488 5.955 15.083 1.00 94.19 309 THR A CA 1
ATOM 2551 C C . THR A 1 309 ? -14.777 4.897 16.141 1.00 94.19 309 THR A C 1
ATOM 2553 O O . THR A 1 309 ? -14.807 5.202 17.335 1.00 94.19 309 THR A O 1
ATOM 2556 N N . ILE A 1 310 ? -14.907 3.629 15.738 1.00 93.88 310 ILE A N 1
ATOM 2557 C CA . ILE A 1 310 ? -14.984 2.514 16.698 1.00 93.88 310 ILE A CA 1
ATOM 2558 C C . ILE A 1 310 ? -13.793 2.524 17.668 1.00 93.88 310 ILE A C 1
ATOM 2560 O O . ILE A 1 310 ? -13.947 2.227 18.848 1.00 93.88 310 ILE A O 1
ATOM 2564 N N . PHE A 1 311 ? -12.623 2.964 17.197 1.00 95.62 311 PHE A N 1
ATOM 2565 C CA . PHE A 1 311 ? -11.427 3.053 18.020 1.00 95.62 311 PHE A CA 1
ATOM 2566 C C . PHE A 1 311 ? -11.494 4.186 19.055 1.00 95.62 311 PHE A C 1
ATOM 2568 O O . PHE A 1 311 ? -10.998 4.015 20.163 1.00 95.62 311 PHE A O 1
ATOM 2575 N N . HIS A 1 312 ? -12.166 5.305 18.752 1.00 96.62 312 HIS A N 1
ATOM 2576 C CA . HIS A 1 312 ? -12.464 6.340 19.753 1.00 96.62 312 HIS A CA 1
ATOM 2577 C C . HIS A 1 312 ? -13.429 5.829 20.827 1.00 96.62 312 HIS A C 1
ATOM 2579 O O . HIS A 1 312 ? -13.228 6.086 22.013 1.00 96.62 312 HIS A O 1
ATOM 2585 N N . ASN A 1 313 ? -14.476 5.112 20.412 1.00 93.75 313 ASN A N 1
ATOM 2586 C CA . ASN A 1 313 ? -15.479 4.584 21.335 1.00 93.75 313 ASN A CA 1
ATOM 2587 C C . ASN A 1 313 ? -14.865 3.557 22.284 1.00 93.75 313 ASN A C 1
ATOM 2589 O O . ASN A 1 313 ? -15.102 3.624 23.488 1.00 93.75 313 ASN A O 1
ATOM 2593 N N . GLU A 1 314 ? -14.017 2.667 21.765 1.00 94.75 314 GLU A N 1
ATOM 2594 C CA . GLU A 1 314 ? -13.291 1.745 22.628 1.00 94.75 314 GLU A CA 1
ATOM 2595 C C . GLU A 1 314 ? -12.277 2.463 23.502 1.00 94.75 314 GLU A C 1
ATOM 2597 O O . GLU A 1 314 ? -12.229 2.170 24.688 1.00 94.75 314 GLU A O 1
ATOM 2602 N N . ALA A 1 315 ? -11.559 3.470 22.991 1.00 94.75 315 ALA A N 1
ATOM 2603 C CA . ALA A 1 315 ? -10.631 4.255 23.802 1.00 94.75 315 ALA A CA 1
ATOM 2604 C C . ALA A 1 315 ? -11.295 4.885 25.043 1.00 94.75 315 ALA A C 1
ATOM 2606 O O . ALA A 1 315 ? -10.668 4.918 26.101 1.00 94.75 315 ALA A O 1
ATOM 2607 N N . LEU A 1 316 ? -12.556 5.323 24.925 1.00 93.38 316 LEU A N 1
ATOM 2608 C CA . LEU A 1 316 ? -13.379 5.850 26.022 1.00 93.38 316 LEU A CA 1
ATOM 2609 C C . LEU A 1 316 ? -13.810 4.780 27.041 1.00 93.38 316 LEU A C 1
ATOM 2611 O O . LEU A 1 316 ? -14.085 5.113 28.194 1.00 93.38 316 LEU A O 1
ATOM 2615 N N . ASN A 1 317 ? -13.869 3.508 26.641 1.00 90.19 317 ASN A N 1
ATOM 2616 C CA . ASN A 1 317 ? -14.308 2.395 27.478 1.00 90.19 317 ASN A CA 1
ATOM 2617 C C . ASN A 1 317 ? -13.127 1.661 28.149 1.00 90.19 317 ASN A C 1
ATOM 2619 O O . ASN A 1 317 ? -12.972 0.443 28.056 1.00 90.19 317 ASN A O 1
ATOM 2623 N N . ASN A 1 318 ? -12.274 2.409 28.852 1.00 88.19 318 ASN A N 1
ATOM 2624 C CA . ASN A 1 318 ? -11.028 1.917 29.461 1.00 88.19 318 ASN A CA 1
ATOM 2625 C C . ASN A 1 318 ? -11.184 1.092 30.756 1.00 88.19 318 ASN A C 1
ATOM 2627 O O . ASN A 1 318 ? -10.184 0.753 31.395 1.00 88.19 318 ASN A O 1
ATOM 2631 N N . LYS A 1 319 ? -12.419 0.782 31.168 1.00 89.06 319 LYS A N 1
ATOM 2632 C CA . LYS A 1 319 ? -12.707 0.071 32.426 1.00 89.06 319 LYS A CA 1
ATOM 2633 C C . LYS A 1 319 ? -12.605 -1.448 32.304 1.00 89.06 319 LYS A C 1
ATOM 2635 O O . LYS A 1 319 ? -12.433 -2.117 33.322 1.00 89.06 319 LYS A O 1
ATOM 2640 N N . ASP A 1 320 ? -12.706 -1.978 31.090 1.00 87.19 320 ASP A N 1
ATOM 2641 C CA . ASP A 1 320 ? -12.751 -3.419 30.870 1.00 87.19 320 ASP A CA 1
ATOM 2642 C C . ASP A 1 320 ? -11.363 -4.062 31.029 1.00 87.19 320 ASP A C 1
ATOM 2644 O O . ASP A 1 320 ? -10.327 -3.486 30.682 1.00 87.19 320 ASP A O 1
ATOM 2648 N N . SER A 1 321 ? -11.330 -5.281 31.573 1.00 86.94 321 SER A N 1
ATOM 2649 C CA . SER A 1 321 ? -10.083 -6.018 31.817 1.00 86.94 321 SER A CA 1
ATOM 2650 C C . SER A 1 321 ? -9.370 -6.449 30.535 1.00 86.94 321 SER A C 1
ATOM 2652 O O . SER A 1 321 ? -8.171 -6.690 30.567 1.00 86.94 321 SER A O 1
ATOM 2654 N N . ASP A 1 322 ? -10.097 -6.559 29.423 1.00 91.69 322 ASP A N 1
ATOM 2655 C CA . ASP A 1 322 ? -9.598 -6.946 28.097 1.00 91.69 322 ASP A CA 1
ATOM 2656 C C . ASP A 1 322 ? -9.297 -5.737 27.191 1.00 91.69 322 ASP A C 1
ATOM 2658 O O . ASP A 1 322 ? -8.973 -5.897 26.014 1.00 91.69 322 ASP A O 1
ATOM 2662 N N . TYR A 1 323 ? -9.380 -4.519 27.735 1.00 91.75 323 TYR A N 1
ATOM 2663 C CA . TYR A 1 323 ? -9.233 -3.268 26.996 1.00 91.75 323 TYR A CA 1
ATOM 2664 C C . TYR A 1 323 ? -8.005 -3.245 26.081 1.00 91.75 323 TYR A C 1
ATOM 2666 O O . TYR A 1 323 ? -8.117 -2.964 24.888 1.00 91.75 323 TYR A O 1
ATOM 2674 N N . ALA A 1 324 ? -6.826 -3.571 26.617 1.00 93.88 324 ALA A N 1
ATOM 2675 C CA . ALA A 1 324 ? -5.592 -3.505 25.845 1.00 93.88 324 ALA A CA 1
ATOM 2676 C C . ALA A 1 324 ? -5.588 -4.496 24.670 1.00 93.88 324 ALA A C 1
ATOM 2678 O O . ALA A 1 324 ? -5.084 -4.171 23.594 1.00 93.88 324 ALA A O 1
ATOM 2679 N N . ASP A 1 325 ? -6.195 -5.672 24.840 1.00 92.69 325 ASP A N 1
ATOM 2680 C CA . ASP A 1 325 ? -6.311 -6.677 23.783 1.00 92.69 325 ASP A CA 1
ATOM 2681 C C . ASP A 1 325 ? -7.264 -6.222 22.671 1.00 92.69 325 ASP A C 1
ATOM 2683 O O . ASP A 1 325 ? -6.943 -6.374 21.488 1.00 92.69 325 ASP A O 1
ATOM 2687 N N . VAL A 1 326 ? -8.390 -5.594 23.032 1.00 93.19 326 VAL A N 1
ATOM 2688 C CA . VAL A 1 326 ? -9.329 -4.996 22.067 1.00 93.19 326 VAL A CA 1
ATOM 2689 C C . VAL A 1 326 ? -8.639 -3.900 21.256 1.00 93.19 326 VAL A C 1
ATOM 2691 O O . VAL A 1 326 ? -8.702 -3.909 20.025 1.00 93.19 326 VAL A O 1
ATOM 2694 N N . MET A 1 327 ? -7.913 -2.996 21.918 1.00 95.56 327 MET A N 1
ATOM 2695 C CA . MET A 1 327 ? -7.207 -1.908 21.237 1.00 95.56 327 MET A CA 1
ATOM 2696 C C . MET A 1 327 ? -6.137 -2.439 20.270 1.00 95.56 327 MET A C 1
ATOM 2698 O O . MET A 1 327 ? -6.037 -1.978 19.131 1.00 95.56 327 MET A O 1
ATOM 2702 N N . VAL A 1 328 ? -5.375 -3.459 20.681 1.00 94.69 328 VAL A N 1
ATOM 2703 C CA . VAL A 1 328 ? -4.382 -4.131 19.825 1.00 94.69 328 VAL A CA 1
ATOM 2704 C C . VAL A 1 328 ? -5.043 -4.817 18.628 1.00 94.69 328 VAL A C 1
ATOM 2706 O O . VAL A 1 328 ? -4.505 -4.761 17.519 1.00 94.69 328 VAL A O 1
ATOM 2709 N N . ALA A 1 329 ? -6.194 -5.462 18.822 1.00 93.69 329 ALA A N 1
ATOM 2710 C CA . ALA A 1 329 ? -6.937 -6.100 17.740 1.00 93.69 329 ALA A CA 1
ATOM 2711 C C . ALA A 1 329 ? -7.416 -5.072 16.703 1.00 93.69 329 ALA A C 1
ATOM 2713 O O . ALA A 1 329 ? -7.203 -5.275 15.508 1.00 93.69 329 ALA A O 1
ATOM 2714 N N . LEU A 1 330 ? -7.967 -3.938 17.145 1.00 93.50 330 LEU A N 1
ATOM 2715 C CA . LEU A 1 330 ? -8.398 -2.858 16.252 1.00 93.50 330 LEU A CA 1
ATOM 2716 C C . LEU A 1 330 ? -7.225 -2.287 15.440 1.00 93.50 330 LEU A C 1
ATOM 2718 O O . LEU A 1 330 ? -7.339 -2.136 14.223 1.00 93.50 330 LEU A O 1
ATOM 2722 N N . ILE A 1 331 ? -6.064 -2.067 16.066 1.00 94.50 331 ILE A N 1
ATOM 2723 C CA . ILE A 1 331 ? -4.846 -1.628 15.359 1.00 94.50 331 ILE A CA 1
ATOM 2724 C C . ILE A 1 331 ? -4.429 -2.654 14.297 1.00 94.50 331 ILE A C 1
ATOM 2726 O O . ILE A 1 331 ? -4.168 -2.292 13.151 1.00 94.50 331 ILE A O 1
ATOM 2730 N N . LYS A 1 332 ? -4.420 -3.951 14.631 1.00 91.69 332 LYS A N 1
ATOM 2731 C CA . LYS A 1 332 ? -4.110 -5.020 13.662 1.00 91.69 332 LYS A CA 1
ATOM 2732 C C . LYS A 1 332 ? -5.065 -5.024 12.471 1.00 91.69 332 LYS A C 1
ATOM 2734 O O . LYS A 1 332 ? -4.643 -5.327 11.355 1.00 91.69 332 LYS A O 1
ATOM 2739 N N . MET A 1 333 ? -6.326 -4.675 12.693 1.00 89.06 333 MET A N 1
ATOM 2740 C CA . MET A 1 333 ? -7.333 -4.576 11.638 1.00 89.06 333 MET A CA 1
ATOM 2741 C C . MET A 1 333 ? -7.189 -3.331 10.754 1.00 89.06 333 MET A C 1
ATOM 2743 O O . MET A 1 333 ? -7.854 -3.261 9.729 1.00 89.06 333 MET A O 1
ATOM 2747 N N . GLY A 1 334 ? -6.306 -2.387 11.095 1.00 91.50 334 GLY A N 1
ATOM 2748 C CA . GLY A 1 334 ? -6.116 -1.151 10.332 1.00 91.50 334 GLY A CA 1
ATOM 2749 C C . GLY A 1 334 ? -6.935 0.030 10.854 1.00 91.50 334 GLY A C 1
ATOM 2750 O O . GLY A 1 334 ? -7.188 0.971 10.102 1.00 91.50 334 GLY A O 1
ATOM 2751 N N . ALA A 1 335 ? -7.354 0.001 12.126 1.00 93.12 335 ALA A N 1
ATOM 2752 C CA . ALA A 1 335 ? -7.926 1.180 12.764 1.00 93.12 335 ALA A CA 1
ATOM 2753 C C . ALA A 1 335 ? -6.910 2.335 12.755 1.00 93.12 335 ALA A C 1
ATOM 2755 O O . ALA A 1 335 ? -5.791 2.211 13.257 1.00 93.12 335 ALA A O 1
ATOM 2756 N N . ASN A 1 336 ? -7.319 3.471 12.202 1.00 92.88 336 ASN A N 1
ATOM 2757 C CA . ASN A 1 336 ? -6.515 4.671 12.092 1.00 92.88 336 ASN A CA 1
ATOM 2758 C C . ASN A 1 336 ? -6.494 5.389 13.441 1.00 92.88 336 ASN A C 1
ATOM 2760 O O . ASN A 1 336 ? -7.447 6.052 13.861 1.00 92.88 336 ASN A O 1
ATOM 2764 N N . VAL A 1 337 ? -5.360 5.235 14.116 1.00 94.50 337 VAL A N 1
ATOM 2765 C CA . VAL A 1 337 ? -5.099 5.766 15.456 1.00 94.50 337 VAL A CA 1
ATOM 2766 C C . VAL A 1 337 ? -4.894 7.286 15.476 1.00 94.50 337 VAL A C 1
ATOM 2768 O O . VAL A 1 337 ? -4.852 7.881 16.548 1.00 94.50 337 VAL A O 1
ATOM 2771 N N . SER A 1 338 ? -4.760 7.910 14.304 1.00 94.25 338 SER A N 1
ATOM 2772 C CA . SER A 1 338 ? -4.465 9.335 14.127 1.00 94.25 338 SER A CA 1
ATOM 2773 C C . SER A 1 338 ? -5.703 10.167 13.780 1.00 94.25 338 SER A C 1
ATOM 2775 O O . SER A 1 338 ? -5.611 11.397 13.724 1.00 94.25 338 SER A O 1
ATOM 2777 N N . LEU A 1 339 ? -6.849 9.527 13.503 1.00 93.38 339 LEU A N 1
ATOM 2778 C CA . LEU A 1 339 ? -8.089 10.237 13.185 1.00 93.38 339 LEU A CA 1
ATOM 2779 C C . LEU A 1 339 ? -8.489 11.122 14.354 1.00 93.38 339 LEU A C 1
ATOM 2781 O O . LEU A 1 339 ? -8.489 10.681 15.495 1.00 93.38 339 LEU A O 1
ATOM 2785 N N . LYS A 1 340 ? -8.862 12.361 14.046 1.00 94.69 340 LYS A N 1
ATOM 2786 C CA . LYS A 1 340 ? -9.394 13.302 15.025 1.00 94.69 340 LYS A CA 1
ATOM 2787 C C . LYS A 1 340 ? -10.914 13.336 14.967 1.00 94.69 340 LYS A C 1
ATOM 2789 O O . LYS A 1 340 ? -11.476 13.408 13.866 1.00 94.69 340 LYS A O 1
ATOM 2794 N N . ASP A 1 341 ? -11.540 13.323 16.134 1.00 94.38 341 ASP A N 1
ATOM 2795 C CA . ASP A 1 341 ? -12.964 13.590 16.317 1.00 94.38 341 ASP A CA 1
ATOM 2796 C C . ASP A 1 341 ? -13.300 15.085 16.107 1.00 94.38 341 ASP A C 1
ATOM 2798 O O . ASP A 1 341 ? -12.446 15.894 15.722 1.00 94.38 341 ASP A O 1
ATOM 2802 N N . ASN A 1 342 ? -14.553 15.476 16.355 1.00 94.88 342 ASN A N 1
ATOM 2803 C CA . ASN A 1 342 ? -15.004 16.869 16.257 1.00 94.88 342 ASN A CA 1
ATOM 2804 C C . ASN A 1 342 ? -14.335 17.822 17.265 1.00 94.88 342 ASN A C 1
ATOM 2806 O O . ASN A 1 342 ? -14.328 19.031 17.040 1.00 94.88 342 ASN A O 1
ATOM 2810 N N . ASN A 1 343 ? -13.730 17.297 18.332 1.00 95.12 343 ASN A N 1
ATOM 2811 C CA . ASN A 1 343 ? -12.970 18.060 19.321 1.00 95.12 343 ASN A CA 1
ATOM 2812 C C . ASN A 1 343 ? -11.483 18.171 18.955 1.00 95.12 343 ASN A C 1
ATOM 2814 O O . ASN A 1 343 ? -10.696 18.733 19.721 1.00 95.12 343 ASN A O 1
ATOM 2818 N N . GLY A 1 344 ? -11.071 17.615 17.813 1.00 94.75 344 GLY A N 1
ATOM 2819 C CA . GLY A 1 344 ? -9.672 17.574 17.405 1.00 94.75 344 GLY A CA 1
ATOM 2820 C C . GLY A 1 344 ? -8.830 16.560 18.188 1.00 94.75 344 GLY A C 1
ATOM 2821 O O . GLY A 1 344 ? -7.599 16.624 18.094 1.00 94.75 344 GLY A O 1
ATOM 2822 N N . LYS A 1 345 ? -9.463 15.653 18.945 1.00 96.25 345 LYS A N 1
ATOM 2823 C CA . LYS A 1 345 ? -8.816 14.625 19.767 1.00 96.25 345 LYS A CA 1
ATOM 2824 C C . LYS A 1 345 ? -8.719 13.309 19.009 1.00 96.25 345 LYS A C 1
ATOM 2826 O O . LYS A 1 345 ? -9.645 12.926 18.304 1.00 96.25 345 LYS A O 1
ATOM 2831 N N . THR A 1 346 ? -7.595 12.625 19.166 1.00 96.00 346 THR A N 1
ATOM 2832 C CA . THR A 1 346 ? -7.367 11.265 18.659 1.00 96.00 346 THR A CA 1
ATOM 2833 C C . THR A 1 346 ? -7.884 10.216 19.650 1.00 96.00 346 THR A C 1
ATOM 2835 O O . THR A 1 346 ? -8.074 10.543 20.825 1.00 96.00 346 THR A O 1
ATOM 2838 N N . PRO A 1 347 ? -8.049 8.934 19.264 1.00 96.19 347 PRO A N 1
ATOM 2839 C CA . PRO A 1 347 ? -8.372 7.862 20.206 1.00 96.19 347 PRO A CA 1
ATOM 2840 C C . PRO A 1 347 ? -7.406 7.819 21.396 1.00 96.19 347 PRO A C 1
ATOM 2842 O O . PRO A 1 347 ? -7.836 7.710 22.540 1.00 96.19 347 PRO A O 1
ATOM 2845 N N . PHE A 1 348 ? -6.104 7.995 21.153 1.00 95.81 348 PHE A N 1
ATOM 2846 C CA . PHE A 1 348 ? -5.086 7.999 22.206 1.00 95.81 348 PHE A CA 1
ATOM 2847 C C . PHE A 1 348 ? -5.193 9.180 23.178 1.00 95.81 348 PHE A C 1
ATOM 2849 O O . PHE A 1 348 ? -4.644 9.110 24.277 1.00 95.81 348 PHE A O 1
ATOM 2856 N N . ASP A 1 349 ? -5.923 10.244 22.847 1.00 95.88 349 ASP A N 1
ATOM 2857 C CA . ASP A 1 349 ? -6.198 11.345 23.779 1.00 95.88 349 ASP A CA 1
ATOM 2858 C C . ASP A 1 349 ? -7.259 11.001 24.830 1.00 95.88 349 ASP A C 1
ATOM 2860 O O . ASP A 1 349 ? -7.340 11.685 25.849 1.00 95.88 349 ASP A O 1
ATOM 2864 N N . TYR A 1 350 ? -8.031 9.932 24.616 1.00 95.44 350 TYR A N 1
ATOM 2865 C CA . TYR A 1 350 ? -9.033 9.437 25.563 1.00 95.44 350 TYR A CA 1
ATOM 2866 C C . TYR A 1 350 ? -8.509 8.347 26.504 1.00 95.44 350 TYR A C 1
ATOM 2868 O O . TYR A 1 350 ? -9.142 8.072 27.520 1.00 95.44 350 TYR A O 1
ATOM 2876 N N . ILE A 1 351 ? -7.355 7.752 26.194 1.00 94.31 351 ILE A N 1
ATOM 2877 C CA . ILE A 1 351 ? -6.753 6.683 26.998 1.00 94.31 351 ILE A CA 1
ATOM 2878 C C . ILE A 1 351 ? -5.969 7.295 28.159 1.00 94.31 351 ILE A C 1
ATOM 2880 O O . ILE A 1 351 ? -5.119 8.166 27.952 1.00 94.31 351 ILE A O 1
ATOM 2884 N N . ASP A 1 352 ? -6.216 6.820 29.380 1.00 93.31 352 ASP A N 1
ATOM 2885 C CA . ASP A 1 352 ? -5.419 7.222 30.537 1.00 93.31 352 ASP A CA 1
ATOM 2886 C C . ASP A 1 352 ? -3.958 6.739 30.432 1.00 93.31 352 ASP A C 1
ATOM 2888 O O . ASP A 1 352 ? -3.622 5.780 29.732 1.00 93.31 352 ASP A O 1
ATOM 2892 N N . SER A 1 353 ? -3.057 7.412 31.149 1.00 92.38 353 SER A N 1
ATOM 2893 C CA . SER A 1 353 ? -1.615 7.157 31.066 1.00 92.38 353 SER A CA 1
ATOM 2894 C C . SER A 1 353 ? -1.188 5.761 31.533 1.00 92.38 353 SER A C 1
ATOM 2896 O O . SER A 1 353 ? -0.122 5.296 31.138 1.00 92.38 353 SER A O 1
ATOM 2898 N N . ASN A 1 354 ? -1.983 5.082 32.363 1.00 92.19 354 ASN A N 1
ATOM 2899 C CA . ASN A 1 354 ? -1.653 3.733 32.821 1.00 92.19 354 ASN A CA 1
ATOM 2900 C C . ASN A 1 354 ? -2.060 2.708 31.756 1.00 92.19 354 ASN A C 1
ATOM 2902 O O . ASN A 1 354 ? -1.272 1.832 31.395 1.00 92.19 354 ASN A O 1
ATOM 2906 N N . LYS A 1 355 ? -3.256 2.867 31.184 1.00 94.81 355 LYS A N 1
ATOM 2907 C CA . LYS A 1 355 ? -3.786 2.002 30.127 1.00 94.81 355 LYS A CA 1
ATOM 2908 C C . LYS A 1 355 ? -3.045 2.145 28.809 1.00 94.81 355 LYS A C 1
ATOM 2910 O O . LYS A 1 355 ? -2.868 1.147 28.114 1.00 94.81 355 LYS A O 1
ATOM 2915 N N . ILE A 1 356 ? -2.534 3.330 28.475 1.00 95.31 356 ILE A N 1
ATOM 2916 C CA . ILE A 1 356 ? -1.699 3.476 27.276 1.00 95.31 356 ILE A CA 1
ATOM 2917 C C . ILE A 1 356 ? -0.383 2.692 27.400 1.00 95.31 356 ILE A C 1
ATOM 2919 O O . ILE A 1 356 ? 0.101 2.165 26.401 1.00 95.31 356 ILE A O 1
ATOM 2923 N N . GLY A 1 357 ? 0.167 2.564 28.616 1.00 95.69 357 GLY A N 1
ATOM 2924 C CA . GLY A 1 357 ? 1.320 1.704 28.894 1.00 95.69 357 GLY A CA 1
ATOM 2925 C C . GLY A 1 357 ? 1.007 0.231 28.629 1.00 95.69 357 GLY A C 1
ATOM 2926 O O . GLY A 1 357 ? 1.744 -0.433 27.909 1.00 95.69 357 GLY A O 1
ATOM 2927 N N . GLU A 1 358 ? -0.146 -0.242 29.106 1.00 95.94 358 GLU A N 1
ATOM 2928 C CA . GLU A 1 358 ? -0.629 -1.610 28.871 1.00 95.94 358 GLU A CA 1
ATOM 2929 C C . GLU A 1 358 ? -0.832 -1.907 27.371 1.00 95.94 358 GLU A C 1
ATOM 2931 O O . GLU A 1 358 ? -0.363 -2.926 26.858 1.00 95.94 358 GLU A O 1
ATOM 2936 N N . VAL A 1 359 ? -1.468 -0.985 26.634 1.00 95.88 359 VAL A N 1
ATOM 2937 C CA . VAL A 1 359 ? -1.633 -1.086 25.171 1.00 95.88 359 VAL A CA 1
ATOM 2938 C C . VAL A 1 359 ? -0.271 -1.133 24.475 1.00 95.88 359 VAL A C 1
ATOM 2940 O O . VAL A 1 359 ? -0.057 -1.966 23.594 1.00 95.88 359 VAL A O 1
ATOM 2943 N N . TYR A 1 360 ? 0.665 -0.270 24.874 1.00 96.44 360 TYR A N 1
ATOM 2944 C CA . TYR A 1 360 ? 2.016 -0.216 24.316 1.00 96.44 360 TYR A CA 1
ATOM 2945 C C . TYR A 1 360 ? 2.785 -1.529 24.528 1.00 96.44 360 TYR A C 1
ATOM 2947 O O . TYR A 1 360 ? 3.391 -2.058 23.591 1.00 96.44 360 TYR A O 1
ATOM 2955 N N . ASP A 1 361 ? 2.725 -2.096 25.730 1.00 96.56 361 ASP A N 1
ATOM 2956 C CA . ASP A 1 361 ? 3.392 -3.357 26.057 1.00 96.56 361 ASP A CA 1
ATOM 2957 C C . ASP A 1 361 ? 2.775 -4.533 25.285 1.00 96.56 361 ASP A C 1
ATOM 2959 O O . ASP A 1 361 ? 3.500 -5.368 24.728 1.00 96.56 361 ASP A O 1
ATOM 2963 N N . ASN A 1 362 ? 1.444 -4.566 25.149 1.00 96.50 362 ASN A N 1
ATOM 2964 C CA . ASN A 1 362 ? 0.762 -5.591 24.360 1.00 96.50 362 ASN A CA 1
ATOM 2965 C C . ASN A 1 362 ? 1.047 -5.460 22.855 1.00 96.50 362 ASN A C 1
ATOM 2967 O O . ASN A 1 362 ? 1.215 -6.482 22.178 1.00 96.50 362 ASN A O 1
ATOM 2971 N N . LEU A 1 363 ? 1.173 -4.240 22.323 1.00 96.00 363 LEU A N 1
ATOM 2972 C CA . LEU A 1 363 ? 1.619 -4.019 20.945 1.00 96.00 363 LEU A CA 1
ATOM 2973 C C . LEU A 1 363 ? 3.044 -4.542 20.736 1.00 96.00 363 LEU A C 1
ATOM 2975 O O . LEU A 1 363 ? 3.268 -5.290 19.787 1.00 96.00 363 LEU A O 1
ATOM 2979 N N . ASN A 1 364 ? 3.985 -4.244 21.637 1.00 95.88 364 ASN A N 1
ATOM 2980 C CA . ASN A 1 364 ? 5.359 -4.760 21.560 1.00 95.88 364 ASN A CA 1
ATOM 2981 C C . ASN A 1 364 ? 5.415 -6.290 21.635 1.00 95.88 364 ASN A C 1
ATOM 2983 O O . ASN A 1 364 ? 6.086 -6.938 20.826 1.00 95.88 364 ASN A O 1
ATOM 2987 N N . LYS A 1 365 ? 4.655 -6.887 22.558 1.00 96.38 365 LYS A N 1
ATOM 2988 C CA . LYS A 1 365 ? 4.504 -8.345 22.674 1.00 96.38 365 LYS A CA 1
ATOM 2989 C C . LYS A 1 365 ? 3.884 -8.960 21.421 1.00 96.38 365 LYS A C 1
ATOM 2991 O O . LYS A 1 365 ? 4.201 -10.093 21.067 1.00 96.38 365 LYS A O 1
ATOM 2996 N N . SER A 1 366 ? 2.978 -8.248 20.755 1.00 93.81 366 SER A N 1
ATOM 2997 C CA . SER A 1 366 ? 2.418 -8.705 19.490 1.00 93.81 366 SER A CA 1
ATOM 2998 C C . SER A 1 366 ? 3.405 -8.546 18.337 1.00 93.81 366 SER A C 1
ATOM 3000 O O . SER A 1 366 ? 3.448 -9.415 17.466 1.00 93.81 366 SER A O 1
ATOM 3002 N N . LEU A 1 367 ? 4.191 -7.469 18.321 1.00 94.31 367 LEU A N 1
ATOM 3003 C CA . LEU A 1 367 ? 5.197 -7.212 17.298 1.00 94.31 367 LEU A CA 1
ATOM 3004 C C . LEU A 1 367 ? 6.290 -8.281 17.326 1.00 94.31 367 LEU A C 1
ATOM 3006 O O . LEU A 1 367 ? 6.662 -8.777 16.273 1.00 94.31 367 LEU A O 1
ATOM 3010 N N . SER A 1 368 ? 6.744 -8.706 18.510 1.00 94.31 368 SER A N 1
ATOM 3011 C CA . SER A 1 368 ? 7.763 -9.762 18.642 1.00 94.31 368 SER A CA 1
ATOM 3012 C C . SER A 1 368 ? 7.309 -11.133 18.128 1.00 94.31 368 SER A C 1
ATOM 3014 O O . SER A 1 368 ? 8.140 -11.978 17.807 1.00 94.31 368 SER A O 1
ATOM 3016 N N . LYS A 1 369 ? 5.993 -11.352 18.022 1.00 94.75 369 LYS A N 1
ATOM 3017 C CA . LYS A 1 369 ? 5.384 -12.575 17.474 1.00 94.75 369 LYS A CA 1
ATOM 3018 C C . LYS A 1 369 ? 5.010 -12.463 15.997 1.00 94.75 369 LYS A C 1
ATOM 3020 O O . LYS A 1 369 ? 4.612 -13.459 15.400 1.00 94.75 369 LYS A O 1
ATOM 3025 N N . THR A 1 370 ? 5.068 -11.264 15.426 1.00 91.50 370 THR A N 1
ATOM 3026 C CA . THR A 1 370 ? 4.591 -10.981 14.070 1.00 91.50 370 THR A CA 1
ATOM 3027 C C . THR A 1 370 ? 5.777 -10.633 13.183 1.00 91.50 370 THR A C 1
ATOM 3029 O O . THR A 1 370 ? 6.703 -9.953 13.615 1.00 91.50 370 THR A O 1
ATOM 3032 N N . ASN A 1 371 ? 5.758 -11.051 11.917 1.00 90.94 371 ASN A N 1
ATOM 3033 C CA . ASN A 1 371 ? 6.743 -10.546 10.967 1.00 90.94 371 ASN A CA 1
ATOM 3034 C C . ASN A 1 371 ? 6.525 -9.033 10.770 1.00 90.94 371 ASN A C 1
ATOM 3036 O O . ASN A 1 371 ? 5.459 -8.621 10.306 1.00 90.94 371 ASN A O 1
ATOM 3040 N N . VAL A 1 372 ? 7.530 -8.225 11.115 1.00 88.25 372 VAL A N 1
ATOM 3041 C CA . VAL A 1 372 ? 7.502 -6.753 11.045 1.00 88.25 372 VAL A CA 1
ATOM 3042 C C . VAL A 1 372 ? 7.236 -6.252 9.621 1.00 88.25 372 VAL A C 1
ATOM 3044 O O . VAL A 1 372 ? 6.613 -5.213 9.447 1.00 88.25 372 VAL A O 1
ATOM 3047 N N . GLU A 1 373 ? 7.632 -7.027 8.609 1.00 88.50 373 GLU A N 1
ATOM 3048 C CA . GLU A 1 373 ? 7.430 -6.730 7.185 1.00 88.50 373 GLU A CA 1
ATOM 3049 C C . GLU A 1 373 ? 6.042 -7.136 6.673 1.00 88.50 373 GLU A C 1
ATOM 3051 O O . GLU A 1 373 ? 5.758 -6.991 5.490 1.00 88.50 373 GLU A O 1
ATOM 3056 N N . SER A 1 374 ? 5.176 -7.713 7.509 1.00 89.81 374 SER A N 1
ATOM 3057 C CA . SER A 1 374 ? 3.786 -7.984 7.127 1.00 89.81 374 SER A CA 1
ATOM 3058 C C . SER A 1 374 ? 2.921 -6.736 7.303 1.00 89.81 374 SER A C 1
ATOM 3060 O O . SER A 1 374 ? 3.226 -5.884 8.135 1.00 89.81 374 SER A O 1
ATOM 3062 N N . ALA A 1 375 ? 1.787 -6.658 6.600 1.00 87.25 375 ALA A N 1
ATOM 3063 C CA . ALA A 1 375 ? 0.826 -5.569 6.799 1.00 87.25 375 ALA A CA 1
ATOM 3064 C C . ALA A 1 375 ? 0.412 -5.431 8.280 1.00 87.25 375 ALA A C 1
ATOM 3066 O O . ALA A 1 375 ? 0.358 -4.324 8.807 1.00 87.25 375 ALA A O 1
ATOM 3067 N N . PHE A 1 376 ? 0.217 -6.553 8.987 1.00 89.69 376 PHE A N 1
ATOM 3068 C CA . PHE A 1 376 ? -0.041 -6.560 10.431 1.00 89.69 376 PHE A CA 1
ATOM 3069 C C . PHE A 1 376 ? 1.129 -6.013 11.251 1.00 89.69 376 PHE A C 1
ATOM 3071 O O . PHE A 1 376 ? 0.916 -5.203 12.150 1.00 89.69 376 PHE A O 1
ATOM 3078 N N . GLY A 1 377 ? 2.356 -6.444 10.948 1.00 91.44 377 GLY A N 1
ATOM 3079 C CA . GLY A 1 377 ? 3.564 -5.966 11.621 1.00 91.44 377 GLY A CA 1
ATOM 3080 C C . GLY A 1 377 ? 3.728 -4.455 11.486 1.00 91.44 377 GLY A C 1
ATOM 3081 O O . GLY A 1 377 ? 3.951 -3.771 12.483 1.00 91.44 377 GLY A O 1
ATOM 3082 N N . ILE A 1 378 ? 3.509 -3.926 10.282 1.00 91.69 378 ILE A N 1
ATOM 3083 C CA . ILE A 1 378 ? 3.572 -2.490 9.997 1.00 91.69 378 ILE A CA 1
ATOM 3084 C C . ILE A 1 378 ? 2.467 -1.726 10.735 1.00 91.69 378 ILE A C 1
ATOM 3086 O O . ILE A 1 378 ? 2.759 -0.702 11.350 1.00 91.69 378 ILE A O 1
ATOM 3090 N N . ARG A 1 379 ? 1.224 -2.228 10.749 1.00 93.56 379 ARG A N 1
ATOM 3091 C CA . ARG A 1 379 ? 0.109 -1.629 11.512 1.00 93.56 379 ARG A CA 1
ATOM 3092 C C . ARG A 1 379 ? 0.413 -1.552 13.010 1.00 93.56 379 ARG A C 1
ATOM 3094 O O . ARG A 1 379 ? 0.226 -0.509 13.631 1.00 93.56 379 ARG A O 1
ATOM 3101 N N . ILE A 1 380 ? 0.933 -2.638 13.588 1.00 92.94 380 ILE A N 1
ATOM 3102 C CA . ILE A 1 380 ? 1.348 -2.679 14.999 1.00 92.94 380 ILE A CA 1
ATOM 3103 C C . ILE A 1 380 ? 2.460 -1.654 15.250 1.00 92.94 380 ILE A C 1
ATOM 3105 O O . ILE A 1 380 ? 2.378 -0.882 16.204 1.00 92.94 380 ILE A O 1
ATOM 3109 N N . LEU A 1 381 ? 3.475 -1.618 14.383 1.00 92.81 381 LEU A N 1
ATOM 3110 C CA . LEU A 1 381 ? 4.595 -0.687 14.495 1.00 92.81 381 LEU A CA 1
ATOM 3111 C C . LEU A 1 381 ? 4.142 0.775 14.365 1.00 92.81 381 LEU A C 1
ATOM 3113 O O . LEU A 1 381 ? 4.651 1.630 15.086 1.00 92.81 381 LEU A O 1
ATOM 3117 N N . ARG A 1 382 ? 3.132 1.058 13.531 1.00 93.44 382 ARG A N 1
ATOM 3118 C CA . ARG A 1 382 ? 2.483 2.373 13.468 1.00 93.44 382 ARG A CA 1
ATOM 3119 C C . ARG A 1 382 ? 1.808 2.730 14.789 1.00 93.44 382 ARG A C 1
ATOM 3121 O O . ARG A 1 382 ? 2.007 3.839 15.273 1.00 93.44 382 ARG A O 1
ATOM 3128 N N . GLY A 1 383 ? 1.046 1.809 15.379 1.00 93.38 383 GLY A N 1
ATOM 3129 C CA . GLY A 1 383 ? 0.419 2.018 16.688 1.00 93.38 383 GLY A CA 1
ATOM 3130 C C . GLY A 1 383 ? 1.443 2.351 17.780 1.00 93.38 383 GLY A C 1
ATOM 3131 O O . GLY A 1 383 ? 1.257 3.311 18.520 1.00 93.38 383 GLY A O 1
ATOM 3132 N N . ILE A 1 384 ? 2.559 1.613 17.827 1.00 95.19 384 ILE A N 1
ATOM 3133 C CA . ILE A 1 384 ? 3.685 1.861 18.749 1.00 95.19 384 ILE A CA 1
ATOM 3134 C C . ILE A 1 384 ? 4.269 3.261 18.529 1.00 95.19 384 ILE A C 1
ATOM 3136 O O . ILE A 1 384 ? 4.392 4.028 19.483 1.00 95.19 384 ILE A O 1
ATOM 3140 N N . LEU A 1 385 ? 4.576 3.602 17.275 1.00 93.88 385 LEU A N 1
ATOM 3141 C CA . LEU A 1 385 ? 5.162 4.888 16.896 1.00 93.88 385 LEU A CA 1
ATOM 3142 C C . LEU A 1 385 ? 4.260 6.069 17.283 1.00 93.88 385 LEU A C 1
ATOM 3144 O O . LEU A 1 385 ? 4.732 7.090 17.774 1.00 93.88 385 LEU A O 1
ATOM 3148 N N . GLU A 1 386 ? 2.952 5.930 17.091 1.00 93.81 386 GLU A N 1
ATOM 3149 C CA . GLU A 1 386 ? 1.970 6.958 17.444 1.00 93.81 386 GLU A CA 1
ATOM 3150 C C . GLU A 1 386 ? 1.907 7.193 18.954 1.00 93.81 386 GLU A C 1
ATOM 3152 O O . GLU A 1 386 ? 1.889 8.342 19.396 1.00 93.81 386 GLU A O 1
ATOM 3157 N N . ILE A 1 387 ? 1.965 6.131 19.763 1.00 93.44 387 ILE A N 1
ATOM 3158 C CA . ILE A 1 387 ? 2.062 6.255 21.225 1.00 93.44 387 ILE A CA 1
ATOM 3159 C C . ILE A 1 387 ? 3.378 6.934 21.626 1.00 93.44 387 ILE A C 1
ATOM 3161 O O . ILE A 1 387 ? 3.383 7.814 22.488 1.00 93.44 387 ILE A O 1
ATOM 3165 N N . GLU A 1 388 ? 4.497 6.556 21.007 1.00 94.31 388 GLU A N 1
ATOM 3166 C CA . GLU A 1 388 ? 5.812 7.134 21.306 1.00 94.31 388 GLU A CA 1
ATOM 3167 C C . GLU A 1 388 ? 5.863 8.628 21.021 1.00 94.31 388 GLU A C 1
ATOM 3169 O O . GLU A 1 388 ? 6.276 9.400 21.886 1.00 94.31 388 GLU A O 1
ATOM 3174 N N . ILE A 1 389 ? 5.370 9.044 19.858 1.00 91.38 389 ILE A N 1
ATOM 3175 C CA . ILE A 1 389 ? 5.367 10.450 19.460 1.00 91.38 389 ILE A CA 1
ATOM 3176 C C . ILE A 1 389 ? 4.405 11.247 20.340 1.00 91.38 389 ILE A C 1
ATOM 3178 O O . ILE A 1 389 ? 4.783 12.283 20.881 1.00 91.38 389 ILE A O 1
ATOM 3182 N N . THR A 1 390 ? 3.166 10.774 20.506 1.00 88.88 390 THR A N 1
ATOM 3183 C CA . THR A 1 390 ? 2.116 11.561 21.173 1.00 88.88 390 THR A CA 1
ATOM 3184 C C . THR A 1 390 ? 2.242 11.584 22.693 1.00 88.88 390 THR A C 1
ATOM 3186 O O . THR A 1 390 ? 1.898 12.593 23.306 1.00 88.88 390 THR A O 1
ATOM 3189 N N . LYS A 1 391 ? 2.718 10.500 23.322 1.00 90.38 391 LYS A N 1
ATOM 3190 C CA . LYS A 1 391 ? 2.739 10.369 24.791 1.00 90.38 391 LYS A CA 1
ATOM 3191 C C . LYS A 1 391 ? 4.132 10.350 25.399 1.00 90.38 391 LYS A C 1
ATOM 3193 O O . LYS A 1 391 ? 4.270 10.715 26.563 1.00 90.38 391 LYS A O 1
ATOM 3198 N N . LYS A 1 392 ? 5.152 9.922 24.651 1.00 90.38 392 LYS A N 1
ATOM 3199 C CA . LYS A 1 392 ? 6.528 9.797 25.163 1.00 90.38 392 LYS A CA 1
ATOM 3200 C C . LYS A 1 392 ? 7.492 10.828 24.572 1.00 90.38 392 LYS A C 1
ATOM 3202 O O . LYS A 1 392 ? 8.610 10.925 25.065 1.00 90.38 392 LYS A O 1
ATOM 3207 N N . ASN A 1 393 ? 7.073 11.589 23.553 1.00 91.00 393 ASN A N 1
ATOM 3208 C CA . ASN A 1 393 ? 7.940 12.474 22.769 1.00 91.00 393 ASN A CA 1
ATOM 3209 C C . ASN A 1 393 ? 9.210 11.749 22.267 1.00 91.00 393 ASN A C 1
ATOM 3211 O O . ASN A 1 393 ? 10.308 12.301 22.296 1.00 91.00 393 ASN A O 1
ATOM 3215 N N . ASN A 1 394 ? 9.051 10.484 21.862 1.00 91.75 394 ASN A N 1
ATOM 3216 C CA . ASN A 1 394 ? 10.106 9.618 21.336 1.00 91.75 394 ASN A CA 1
ATOM 3217 C C . ASN A 1 394 ? 9.800 9.276 19.864 1.00 91.75 394 ASN A C 1
ATOM 3219 O O . ASN A 1 394 ? 8.639 9.129 19.483 1.00 91.75 394 ASN A O 1
ATOM 3223 N N . ASN A 1 395 ? 10.831 9.170 19.029 1.00 91.38 395 ASN A N 1
ATOM 3224 C CA . ASN A 1 395 ? 10.747 8.813 17.614 1.00 91.38 395 ASN A CA 1
ATOM 3225 C C . ASN A 1 395 ? 11.748 7.713 17.197 1.00 91.38 395 ASN A C 1
ATOM 3227 O O . ASN A 1 395 ? 11.982 7.532 16.005 1.00 91.38 395 ASN A O 1
ATOM 3231 N N . GLU A 1 396 ? 12.313 6.953 18.139 1.00 91.44 396 GLU A N 1
ATOM 3232 C CA . GLU A 1 396 ? 13.288 5.880 17.873 1.00 91.44 396 GLU A CA 1
ATOM 3233 C C . GLU A 1 396 ? 12.781 4.822 16.873 1.00 91.44 396 GLU A C 1
ATOM 3235 O O . GLU A 1 396 ? 13.546 4.339 16.038 1.00 91.44 396 GLU A O 1
ATOM 3240 N N . ASN A 1 397 ? 11.485 4.485 16.887 1.00 91.94 397 ASN A N 1
ATOM 3241 C CA . ASN A 1 397 ? 10.922 3.500 15.953 1.00 91.94 397 ASN A CA 1
ATOM 3242 C C . ASN A 1 397 ? 10.558 4.065 14.572 1.00 91.94 397 ASN A C 1
ATOM 3244 O O . ASN A 1 397 ? 10.085 3.313 13.718 1.00 91.94 397 ASN A O 1
ATOM 3248 N N . LEU A 1 398 ? 10.770 5.357 14.318 1.00 92.44 398 LEU A N 1
ATOM 3249 C CA . LEU A 1 398 ? 10.361 6.008 13.074 1.00 92.44 398 LEU A CA 1
ATOM 3250 C C . LEU A 1 398 ? 11.132 5.469 11.858 1.00 92.44 398 LEU A C 1
ATOM 3252 O O . LEU A 1 398 ? 10.528 5.097 10.852 1.00 92.44 398 LEU A O 1
ATOM 3256 N N . GLU A 1 399 ? 12.454 5.335 11.970 1.00 93.62 399 GLU A N 1
ATOM 3257 C CA . GLU A 1 399 ? 13.278 4.736 10.914 1.00 93.62 399 GLU A CA 1
ATOM 3258 C C . GLU A 1 399 ? 12.923 3.257 10.700 1.00 93.62 399 GLU A C 1
ATOM 3260 O O . GLU A 1 399 ? 12.726 2.813 9.568 1.00 93.62 399 GLU A O 1
ATOM 3265 N N . LYS A 1 400 ? 12.758 2.497 11.791 1.00 94.19 400 LYS A N 1
ATOM 3266 C CA . LYS A 1 400 ? 12.331 1.090 11.740 1.00 94.19 400 LYS A CA 1
ATOM 3267 C C . LYS A 1 400 ? 10.984 0.935 11.030 1.00 94.19 400 LYS A C 1
ATOM 3269 O O . LYS A 1 400 ? 10.800 -0.005 10.254 1.00 94.19 400 LYS A O 1
ATOM 3274 N N . TYR A 1 401 ? 10.057 1.857 11.273 1.00 94.12 401 TYR A N 1
ATOM 3275 C CA . TYR A 1 401 ? 8.753 1.898 10.627 1.00 94.12 401 TYR A CA 1
ATOM 3276 C C . TYR A 1 401 ? 8.866 2.094 9.116 1.00 94.12 401 TYR A C 1
ATOM 3278 O O . TYR A 1 401 ? 8.340 1.281 8.354 1.00 94.12 401 TYR A O 1
ATOM 3286 N N . PHE A 1 402 ? 9.613 3.102 8.664 1.00 94.38 402 PHE A N 1
ATOM 3287 C CA . PHE A 1 402 ? 9.783 3.353 7.231 1.00 94.38 402 PHE A CA 1
ATOM 3288 C C . PHE A 1 402 ? 10.571 2.250 6.516 1.00 94.38 402 PHE A C 1
ATOM 3290 O O . PHE A 1 402 ? 10.183 1.849 5.416 1.00 94.38 402 PHE A O 1
ATOM 3297 N N . ASN A 1 403 ? 11.591 1.680 7.164 1.00 93.25 403 ASN A N 1
ATOM 3298 C CA . ASN A 1 403 ? 12.306 0.504 6.661 1.00 93.25 403 ASN A CA 1
ATOM 3299 C C . ASN A 1 403 ? 11.360 -0.694 6.463 1.00 93.25 403 ASN A C 1
ATOM 3301 O O . ASN A 1 403 ? 11.421 -1.371 5.438 1.00 93.25 403 ASN A O 1
ATOM 3305 N N . SER A 1 404 ? 10.444 -0.927 7.410 1.00 92.94 404 SER A N 1
ATOM 3306 C CA . SER A 1 404 ? 9.472 -2.027 7.322 1.00 92.94 404 SER A CA 1
ATOM 3307 C C . SER A 1 404 ? 8.487 -1.827 6.164 1.00 92.94 404 SER A C 1
ATOM 3309 O O . SER A 1 404 ? 8.176 -2.784 5.457 1.00 92.94 404 SER A O 1
ATOM 3311 N N . ILE A 1 405 ? 8.050 -0.585 5.910 1.00 91.44 405 ILE A N 1
ATOM 3312 C CA . ILE A 1 405 ? 7.232 -0.245 4.731 1.00 91.44 405 ILE A CA 1
ATOM 3313 C C . ILE A 1 405 ? 7.997 -0.544 3.442 1.00 91.44 405 ILE A C 1
ATOM 3315 O O . ILE A 1 405 ? 7.456 -1.203 2.557 1.00 91.44 405 ILE A O 1
ATOM 3319 N N . MET A 1 406 ? 9.251 -0.098 3.337 1.00 93.19 406 MET A N 1
ATOM 3320 C CA . MET A 1 406 ? 10.075 -0.352 2.153 1.00 93.19 406 MET A CA 1
ATOM 3321 C C . MET A 1 406 ? 10.222 -1.856 1.887 1.00 93.19 406 MET A C 1
ATOM 3323 O O . MET A 1 406 ? 10.019 -2.306 0.759 1.00 93.19 406 MET A O 1
ATOM 3327 N N . ALA A 1 407 ? 10.520 -2.642 2.925 1.00 93.31 407 ALA A N 1
ATOM 3328 C CA . ALA A 1 407 ? 10.641 -4.094 2.821 1.00 93.31 407 ALA A CA 1
ATOM 3329 C C . ALA A 1 407 ? 9.328 -4.757 2.367 1.00 93.31 407 ALA A C 1
ATOM 3331 O O . ALA A 1 407 ? 9.335 -5.600 1.467 1.00 93.31 407 ALA A O 1
ATOM 3332 N N . PHE A 1 408 ? 8.189 -4.327 2.920 1.00 92.19 408 PHE A N 1
ATOM 3333 C CA . PHE A 1 408 ? 6.876 -4.811 2.497 1.00 92.19 408 PHE A CA 1
ATOM 3334 C C . PHE A 1 408 ? 6.594 -4.508 1.026 1.00 92.19 408 PHE A C 1
ATOM 3336 O O . PHE A 1 408 ? 6.163 -5.406 0.299 1.00 92.19 408 PHE A O 1
ATOM 3343 N N . VAL A 1 409 ? 6.864 -3.283 0.564 1.00 91.25 409 VAL A N 1
ATOM 3344 C CA . VAL A 1 409 ? 6.631 -2.912 -0.839 1.00 91.25 409 VAL A CA 1
ATOM 3345 C C . VAL A 1 409 ? 7.542 -3.706 -1.768 1.00 91.25 409 VAL A C 1
ATOM 3347 O O . VAL A 1 409 ? 7.043 -4.311 -2.714 1.00 91.25 409 VAL A O 1
ATOM 3350 N N . LYS A 1 410 ? 8.840 -3.813 -1.458 1.00 91.50 410 LYS A N 1
ATOM 3351 C CA . LYS A 1 410 ? 9.790 -4.639 -2.223 1.00 91.50 410 LYS A CA 1
ATOM 3352 C C . LYS A 1 410 ? 9.310 -6.077 -2.393 1.00 91.50 410 LYS A C 1
ATOM 3354 O O . LYS A 1 410 ? 9.403 -6.628 -3.482 1.00 91.50 410 LYS A O 1
ATOM 3359 N N . LYS A 1 411 ? 8.773 -6.670 -1.325 1.00 91.62 411 LYS A N 1
ATOM 3360 C CA . LYS A 1 411 ? 8.302 -8.058 -1.318 1.00 91.62 411 LYS A CA 1
ATOM 3361 C C . LYS A 1 411 ? 7.007 -8.275 -2.108 1.00 91.62 411 LYS A C 1
ATOM 3363 O O . LYS A 1 411 ? 6.780 -9.383 -2.585 1.00 91.62 411 LYS A O 1
ATOM 3368 N N . ASN A 1 412 ? 6.139 -7.266 -2.198 1.00 87.50 412 ASN A N 1
ATOM 3369 C CA . ASN A 1 412 ? 4.787 -7.424 -2.745 1.00 87.50 412 ASN A CA 1
ATOM 3370 C C . ASN A 1 412 ? 4.567 -6.741 -4.102 1.00 87.50 412 ASN A C 1
ATOM 3372 O O . ASN A 1 412 ? 3.574 -7.059 -4.748 1.00 87.50 412 ASN A O 1
ATOM 3376 N N . LYS A 1 413 ? 5.464 -5.855 -4.556 1.00 87.81 413 LYS A N 1
ATOM 3377 C CA . LYS A 1 413 ? 5.311 -5.094 -5.813 1.00 87.81 413 LYS A CA 1
ATOM 3378 C C . LYS A 1 413 ? 5.109 -5.970 -7.062 1.00 87.81 413 LYS A C 1
ATOM 3380 O O . LYS A 1 413 ? 4.479 -5.515 -8.004 1.00 87.81 413 LYS A O 1
ATOM 3385 N N . ASP A 1 414 ? 5.635 -7.197 -7.059 1.00 86.31 414 ASP A N 1
ATOM 3386 C CA . ASP A 1 414 ? 5.530 -8.140 -8.185 1.00 86.31 414 ASP A CA 1
ATOM 3387 C C . ASP A 1 414 ? 4.347 -9.116 -8.025 1.00 86.31 414 ASP A C 1
ATOM 3389 O O . ASP A 1 414 ? 4.002 -9.845 -8.952 1.00 86.31 414 ASP A O 1
ATOM 3393 N N . LEU A 1 415 ? 3.737 -9.160 -6.834 1.00 81.38 415 LEU A N 1
ATOM 3394 C CA . LEU A 1 415 ? 2.643 -10.074 -6.483 1.00 81.38 415 LEU A CA 1
ATOM 3395 C C . LEU A 1 415 ? 1.271 -9.399 -6.493 1.00 81.38 415 LEU A C 1
ATOM 3397 O O . LEU A 1 415 ? 0.259 -10.096 -6.514 1.00 81.38 415 LEU A O 1
ATOM 3401 N N . LYS A 1 416 ? 1.242 -8.070 -6.406 1.00 81.44 416 LYS A N 1
ATOM 3402 C CA . LYS A 1 416 ? 0.030 -7.268 -6.250 1.00 81.44 416 LYS A CA 1
ATOM 3403 C C . LYS A 1 416 ? -0.054 -6.220 -7.343 1.00 81.44 416 LYS A C 1
ATOM 3405 O O . LYS A 1 416 ? 0.975 -5.717 -7.795 1.00 81.44 416 LYS A O 1
ATOM 3410 N N . SER A 1 417 ? -1.274 -5.878 -7.747 1.00 85.06 417 SER A N 1
ATOM 3411 C CA . SER A 1 417 ? -1.473 -4.746 -8.652 1.00 85.06 417 SER A CA 1
ATOM 3412 C C . SER A 1 417 ? -1.084 -3.432 -7.965 1.00 85.06 417 SER A C 1
ATOM 3414 O O . SER A 1 417 ? -0.986 -3.352 -6.735 1.00 85.06 417 SER A O 1
ATOM 3416 N N . TYR A 1 418 ? -0.864 -2.382 -8.760 1.00 79.62 418 TYR A N 1
ATOM 3417 C CA . TYR A 1 418 ? -0.608 -1.049 -8.217 1.00 79.62 418 TYR A CA 1
ATOM 3418 C C . TYR A 1 418 ? -1.773 -0.588 -7.333 1.00 79.62 418 TYR A C 1
ATOM 3420 O O . TYR A 1 418 ? -1.535 -0.101 -6.235 1.00 79.62 418 TYR A O 1
ATOM 3428 N N . GLU A 1 419 ? -3.016 -0.817 -7.763 1.00 81.56 419 GLU A N 1
ATOM 3429 C CA . GLU A 1 419 ? -4.233 -0.454 -7.029 1.00 81.56 419 GLU A CA 1
ATOM 3430 C C . GLU A 1 419 ? -4.349 -1.213 -5.702 1.00 81.56 419 GLU A C 1
ATOM 3432 O O . GLU A 1 419 ? -4.689 -0.619 -4.684 1.00 81.56 419 GLU A O 1
ATOM 3437 N N . GLU A 1 420 ? -4.020 -2.508 -5.680 1.00 81.38 420 GLU A N 1
ATOM 3438 C CA . GLU A 1 420 ? -3.995 -3.297 -4.442 1.00 81.38 420 GLU A CA 1
ATOM 3439 C C . GLU A 1 420 ? -2.921 -2.788 -3.474 1.00 81.38 420 GLU A C 1
ATOM 3441 O O . GLU A 1 420 ? -3.150 -2.693 -2.267 1.00 81.38 420 GLU A O 1
ATOM 3446 N N . MET A 1 421 ? -1.733 -2.452 -3.986 1.00 86.12 421 MET A N 1
ATOM 3447 C CA . MET A 1 421 ? -0.673 -1.853 -3.177 1.00 86.12 421 MET A CA 1
ATOM 3448 C C . MET A 1 421 ? -1.074 -0.474 -2.662 1.00 86.12 421 MET A C 1
ATOM 3450 O O . MET A 1 421 ? -0.820 -0.166 -1.497 1.00 86.12 421 MET A O 1
ATOM 3454 N N . GLU A 1 422 ? -1.709 0.341 -3.499 1.00 82.75 422 GLU A N 1
ATOM 3455 C CA . GLU A 1 422 ? -2.195 1.669 -3.145 1.00 82.75 422 GLU A CA 1
ATOM 3456 C C . GLU A 1 422 ? -3.291 1.603 -2.078 1.00 82.75 422 GLU A C 1
ATOM 3458 O O . GLU A 1 422 ? -3.268 2.401 -1.144 1.00 82.75 422 GLU A O 1
ATOM 3463 N N . ASP A 1 423 ? -4.207 0.642 -2.173 1.00 81.31 423 ASP A N 1
ATOM 3464 C CA . ASP A 1 423 ? -5.248 0.401 -1.175 1.00 81.31 423 ASP A CA 1
ATOM 3465 C C . ASP A 1 423 ? -4.630 -0.014 0.166 1.00 81.31 423 ASP A C 1
ATOM 3467 O O . ASP A 1 423 ? -4.883 0.613 1.196 1.00 81.31 423 ASP A O 1
ATOM 3471 N N . ILE A 1 424 ? -3.713 -0.986 0.160 1.00 82.12 424 ILE A N 1
ATOM 3472 C CA . ILE A 1 424 ? -3.061 -1.453 1.390 1.00 82.12 424 ILE A CA 1
ATOM 3473 C C . ILE A 1 424 ? -2.259 -0.339 2.049 1.00 82.12 424 ILE A C 1
ATOM 3475 O O . ILE A 1 424 ? -2.325 -0.140 3.267 1.00 82.12 424 ILE A O 1
ATOM 3479 N N . LEU A 1 425 ? -1.471 0.369 1.247 1.00 85.25 425 LEU A N 1
ATOM 3480 C CA . LEU A 1 425 ? -0.653 1.451 1.744 1.00 85.25 425 LEU A CA 1
ATOM 3481 C C . LEU A 1 425 ? -1.541 2.603 2.203 1.00 85.25 425 LEU A C 1
ATOM 3483 O O . LEU A 1 425 ? -1.424 3.007 3.347 1.00 85.25 425 LEU A O 1
ATOM 3487 N N . GLY A 1 426 ? -2.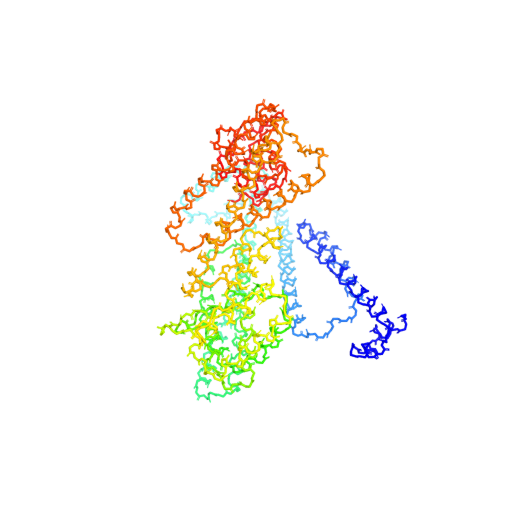473 3.077 1.384 1.00 80.94 426 GLY A N 1
ATOM 3488 C CA . GLY A 1 426 ? -3.318 4.237 1.661 1.00 80.94 426 GLY A CA 1
ATOM 3489 C C . GLY A 1 426 ? -4.343 4.044 2.776 1.00 80.94 426 GLY A C 1
ATOM 3490 O O . GLY A 1 426 ? -4.556 4.966 3.554 1.00 80.94 426 GLY A O 1
ATOM 3491 N N . ASN A 1 427 ? -4.964 2.869 2.880 1.00 75.44 427 ASN A N 1
ATOM 3492 C CA . ASN A 1 427 ? -6.050 2.643 3.835 1.00 75.44 427 ASN A CA 1
ATOM 3493 C C . ASN A 1 427 ? -5.590 1.953 5.119 1.00 75.44 427 ASN A C 1
ATOM 3495 O O . ASN A 1 427 ? -6.299 2.016 6.126 1.00 75.44 427 ASN A O 1
ATOM 3499 N N . HIS A 1 428 ? -4.437 1.274 5.113 1.00 74.31 428 HIS A N 1
ATOM 3500 C CA . HIS A 1 428 ? -4.063 0.404 6.234 1.00 74.31 428 HIS A CA 1
ATOM 3501 C C . HIS A 1 428 ? -2.692 0.672 6.838 1.00 74.31 428 HIS A C 1
ATOM 3503 O O . HIS A 1 428 ? -2.409 0.167 7.922 1.00 74.31 428 HIS A O 1
ATOM 3509 N N . ILE A 1 429 ? -1.823 1.399 6.143 1.00 78.94 429 ILE A N 1
ATOM 3510 C CA . ILE A 1 429 ? -0.452 1.657 6.595 1.00 78.94 429 ILE A CA 1
ATOM 3511 C C . ILE A 1 429 ? -0.198 3.169 6.669 1.00 78.94 429 ILE A C 1
ATOM 3513 O O . ILE A 1 429 ? 0.457 3.666 7.584 1.00 78.94 429 ILE A O 1
ATOM 3517 N N . TRP A 1 430 ? -0.728 3.939 5.728 1.00 79.12 430 TRP A N 1
ATOM 3518 C CA . TRP A 1 430 ? -0.608 5.383 5.647 1.00 79.12 430 TRP A CA 1
ATOM 3519 C C . TRP A 1 430 ? -1.841 6.031 6.244 1.00 79.12 430 TRP A C 1
ATOM 3521 O O . TRP A 1 430 ? -2.957 5.888 5.767 1.00 79.12 430 TRP A O 1
ATOM 3531 N N . HIS A 1 431 ? -1.610 6.795 7.296 1.00 79.00 431 HIS A N 1
ATOM 3532 C CA . HIS A 1 431 ? -2.603 7.693 7.851 1.00 79.00 431 HIS A CA 1
ATOM 3533 C C . HIS A 1 431 ? -2.022 9.099 7.729 1.00 79.00 431 HIS A C 1
ATOM 3535 O O . HIS A 1 431 ? -1.009 9.420 8.367 1.00 79.00 431 HIS A O 1
ATOM 3541 N N . GLU A 1 432 ? -2.601 9.892 6.825 1.00 81.94 432 GLU A N 1
ATOM 3542 C CA . GLU A 1 432 ? -2.162 11.252 6.478 1.00 81.94 432 GLU A CA 1
ATOM 3543 C C . GLU A 1 432 ? -2.493 12.276 7.576 1.00 81.94 432 GLU A C 1
ATOM 3545 O O . GLU A 1 432 ? -2.003 13.408 7.553 1.00 81.94 432 GLU A O 1
ATOM 3550 N N . GLU A 1 433 ? -3.308 11.888 8.557 1.00 85.19 433 GLU A N 1
ATOM 3551 C CA . GLU A 1 433 ? -3.811 12.761 9.615 1.00 85.19 433 GLU A CA 1
ATOM 3552 C C . GLU A 1 433 ? -2.725 13.153 10.624 1.00 85.19 433 GLU A C 1
ATOM 3554 O O . GLU A 1 433 ? -2.755 14.264 11.165 1.00 85.19 433 GLU A O 1
ATOM 3559 N N . ASN A 1 434 ? -1.717 12.297 10.847 1.00 86.75 434 ASN A N 1
ATOM 3560 C CA . ASN A 1 434 ? -0.556 12.673 11.653 1.00 86.75 434 ASN A CA 1
ATOM 3561 C C . ASN A 1 434 ? 0.459 13.461 10.808 1.00 86.75 434 ASN A C 1
ATOM 3563 O O . ASN A 1 434 ? 1.369 12.911 10.182 1.00 86.75 434 ASN A O 1
ATOM 3567 N N . THR A 1 435 ? 0.322 14.789 10.840 1.00 89.38 435 THR A N 1
ATOM 3568 C CA . THR A 1 435 ? 1.198 15.713 10.099 1.00 89.38 435 THR A CA 1
ATOM 3569 C C . THR A 1 435 ? 2.683 15.625 10.467 1.00 89.38 435 THR A C 1
ATOM 3571 O O . THR A 1 435 ? 3.516 15.936 9.617 1.00 89.38 435 THR A O 1
ATOM 3574 N N . PHE A 1 436 ? 3.033 15.210 11.691 1.00 90.50 436 PHE A N 1
ATOM 3575 C CA . PHE A 1 436 ? 4.429 15.021 12.094 1.00 90.50 436 PHE A CA 1
ATOM 3576 C C . PHE A 1 436 ? 5.018 13.796 11.395 1.00 90.50 436 PHE A C 1
ATOM 3578 O O . PHE A 1 436 ? 6.006 13.929 10.676 1.00 90.50 436 PHE A O 1
ATOM 3585 N N . ILE A 1 437 ? 4.358 12.635 11.506 1.00 89.00 437 ILE A N 1
ATOM 3586 C CA . ILE A 1 437 ? 4.824 11.410 10.838 1.00 89.00 437 ILE A CA 1
ATOM 3587 C C . ILE A 1 437 ? 4.861 11.610 9.323 1.00 89.00 437 ILE A C 1
ATOM 3589 O O . ILE A 1 437 ? 5.787 11.140 8.670 1.00 89.00 437 ILE A O 1
ATOM 3593 N N . ARG A 1 438 ? 3.907 12.360 8.759 1.00 89.06 438 ARG A N 1
ATOM 3594 C CA . ARG A 1 438 ? 3.916 12.724 7.339 1.00 89.06 438 ARG A CA 1
ATOM 3595 C C . ARG A 1 438 ? 5.179 13.491 6.933 1.00 89.06 438 ARG A C 1
ATOM 3597 O O . ARG A 1 438 ? 5.818 13.116 5.955 1.00 89.06 438 ARG A O 1
ATOM 3604 N N . LYS A 1 439 ? 5.548 14.539 7.675 1.00 90.44 439 LYS A N 1
ATOM 3605 C CA . LYS A 1 439 ? 6.759 15.334 7.396 1.00 90.44 439 LYS A CA 1
ATOM 3606 C C . LYS A 1 439 ? 8.026 14.495 7.528 1.00 90.44 439 LYS A C 1
ATOM 3608 O O . LYS A 1 439 ? 8.899 14.559 6.667 1.00 90.44 439 LYS A O 1
ATOM 3613 N N . GLU A 1 440 ? 8.107 13.686 8.577 1.00 92.25 440 GLU A N 1
ATOM 3614 C CA . GLU A 1 440 ? 9.252 12.805 8.796 1.00 92.25 440 GLU A CA 1
ATOM 3615 C C . GLU A 1 440 ? 9.358 11.717 7.718 1.00 92.25 440 GLU A C 1
ATOM 3617 O O . GLU A 1 440 ? 10.455 11.398 7.268 1.00 92.25 440 GLU A O 1
ATOM 3622 N N . ARG A 1 441 ? 8.224 11.210 7.222 1.00 90.75 441 ARG A N 1
ATOM 3623 C CA . ARG A 1 441 ? 8.157 10.284 6.084 1.00 90.75 441 ARG A CA 1
ATOM 3624 C C . ARG A 1 441 ? 8.698 10.919 4.807 1.00 90.75 441 ARG A C 1
ATOM 3626 O O . ARG A 1 441 ? 9.535 10.326 4.132 1.00 90.75 441 ARG A O 1
ATOM 3633 N N . GLU A 1 442 ? 8.224 12.120 4.475 1.00 89.12 442 GLU A N 1
ATOM 3634 C CA . GLU A 1 442 ? 8.695 12.874 3.307 1.00 89.12 442 GLU A CA 1
ATOM 3635 C C . GLU A 1 442 ? 10.200 13.127 3.384 1.00 89.12 442 GLU A C 1
ATOM 3637 O O . GLU A 1 442 ? 10.919 12.883 2.413 1.00 89.12 442 GLU A O 1
ATOM 3642 N N . LYS A 1 443 ? 10.685 13.564 4.551 1.00 92.44 443 LYS A N 1
ATOM 3643 C CA . LYS A 1 443 ? 12.110 13.770 4.809 1.00 92.44 443 LYS A CA 1
ATOM 3644 C C . LYS A 1 443 ? 12.898 12.475 4.607 1.00 92.44 443 LYS A C 1
ATOM 3646 O O . LYS A 1 443 ? 13.844 12.470 3.823 1.00 92.44 443 LYS A O 1
ATOM 3651 N N . TYR A 1 444 ? 12.469 11.384 5.240 1.00 93.56 444 TYR A N 1
ATOM 3652 C CA . TYR A 1 444 ? 13.129 10.084 5.163 1.00 93.56 444 TYR A CA 1
ATOM 3653 C C . TYR A 1 444 ? 13.236 9.578 3.716 1.00 93.56 444 TYR A C 1
ATOM 3655 O O . TYR A 1 444 ? 14.334 9.283 3.245 1.00 93.56 444 TYR A O 1
ATOM 3663 N N . PHE A 1 445 ? 12.130 9.538 2.964 1.00 91.75 445 PHE A N 1
ATOM 3664 C CA . PHE A 1 445 ? 12.164 9.033 1.585 1.00 91.75 445 PHE A CA 1
ATOM 3665 C C . PHE A 1 445 ? 12.860 9.992 0.613 1.00 91.75 445 PHE A C 1
ATOM 3667 O O . PHE A 1 445 ? 13.454 9.540 -0.366 1.00 91.75 445 PHE A O 1
ATOM 3674 N N . THR A 1 446 ? 12.872 11.297 0.897 1.00 89.94 446 THR A N 1
ATOM 3675 C CA . THR A 1 446 ? 13.683 12.266 0.143 1.00 89.94 446 THR A CA 1
ATOM 3676 C C . THR A 1 446 ? 15.178 12.048 0.379 1.00 89.94 446 THR A C 1
ATOM 3678 O O . THR A 1 446 ? 15.963 12.081 -0.569 1.00 89.94 446 THR A O 1
ATOM 3681 N N . GLU A 1 447 ? 15.595 11.815 1.623 1.00 93.38 447 GLU A N 1
ATOM 3682 C CA . GLU A 1 447 ? 16.985 11.493 1.956 1.00 93.38 447 GLU A CA 1
ATOM 3683 C C . GLU A 1 447 ? 17.408 10.149 1.360 1.00 93.38 447 GLU A C 1
ATOM 3685 O O . GLU A 1 447 ? 18.487 10.061 0.777 1.00 93.38 447 GLU A O 1
ATOM 3690 N N . LEU A 1 448 ? 16.546 9.131 1.422 1.00 92.06 448 LEU A N 1
ATOM 3691 C CA . LEU A 1 448 ? 16.802 7.834 0.799 1.00 92.06 448 LEU A CA 1
ATOM 3692 C C . LEU A 1 448 ? 16.954 7.971 -0.721 1.00 92.06 448 LEU A C 1
ATOM 3694 O O . LEU A 1 448 ? 17.942 7.509 -1.282 1.00 92.06 448 LEU A O 1
ATOM 3698 N N . LYS A 1 449 ? 16.066 8.728 -1.376 1.00 90.75 449 LYS A N 1
ATOM 3699 C CA . LYS A 1 449 ? 16.176 9.061 -2.804 1.00 90.75 449 LYS A CA 1
ATOM 3700 C C . LYS A 1 449 ? 17.506 9.736 -3.146 1.00 90.75 449 LYS A C 1
ATOM 3702 O O . LYS A 1 449 ? 18.121 9.391 -4.154 1.00 90.75 449 LYS A O 1
ATOM 3707 N N . LYS A 1 450 ? 17.972 10.682 -2.322 1.00 92.94 450 LYS A N 1
ATOM 3708 C CA . LYS A 1 450 ? 19.291 11.317 -2.500 1.00 92.94 450 LYS A CA 1
ATOM 3709 C C . LYS A 1 450 ? 20.428 10.302 -2.361 1.00 92.94 450 LYS A C 1
ATOM 3711 O O . LYS A 1 450 ? 21.322 10.310 -3.197 1.00 92.94 450 LYS A O 1
ATOM 3716 N N . LYS A 1 451 ? 20.376 9.412 -1.362 1.00 94.38 451 LYS A N 1
ATOM 3717 C CA . LYS A 1 451 ? 21.378 8.346 -1.172 1.00 94.38 451 LYS A CA 1
ATOM 3718 C C . LYS A 1 451 ? 21.450 7.414 -2.384 1.00 94.38 451 LYS A C 1
ATOM 3720 O O . LYS A 1 451 ? 22.546 7.162 -2.871 1.00 94.38 451 LYS A O 1
ATOM 3725 N N . CYS A 1 452 ? 20.309 6.967 -2.913 1.00 90.44 452 CYS A N 1
ATOM 3726 C CA . CYS A 1 452 ? 20.281 6.128 -4.114 1.00 90.44 452 CYS A CA 1
ATOM 3727 C C . CYS A 1 452 ? 20.893 6.850 -5.327 1.00 90.44 452 CYS A C 1
ATOM 3729 O O . CYS A 1 452 ? 21.669 6.242 -6.057 1.00 90.44 452 CYS A O 1
ATOM 3731 N N . LYS A 1 453 ? 20.598 8.148 -5.517 1.00 90.81 453 LYS A N 1
ATOM 3732 C CA . LYS A 1 453 ? 21.207 8.955 -6.592 1.00 90.81 453 LYS A CA 1
ATOM 3733 C C . LYS A 1 453 ? 22.732 9.032 -6.462 1.00 90.81 453 LYS A C 1
ATOM 3735 O O . LYS A 1 453 ? 23.418 8.756 -7.434 1.00 90.81 453 LYS A O 1
ATOM 3740 N N . VAL A 1 454 ? 23.252 9.312 -5.263 1.00 94.38 454 VAL A N 1
ATOM 3741 C CA . VAL A 1 454 ? 24.706 9.354 -5.015 1.00 94.38 454 VAL A CA 1
ATOM 3742 C C . VAL A 1 454 ? 25.371 8.018 -5.359 1.00 94.38 454 VAL A C 1
ATOM 3744 O O . VAL A 1 454 ? 26.379 8.010 -6.054 1.00 94.38 454 VAL A O 1
ATOM 3747 N N . ILE A 1 455 ? 24.780 6.890 -4.945 1.00 92.31 455 ILE A N 1
ATOM 3748 C CA . ILE A 1 455 ? 25.294 5.548 -5.272 1.00 92.31 455 ILE A CA 1
ATOM 3749 C C . ILE A 1 455 ? 25.354 5.337 -6.790 1.00 92.31 455 ILE A C 1
ATOM 3751 O O . ILE A 1 455 ? 26.351 4.835 -7.308 1.00 92.31 455 ILE A O 1
ATOM 3755 N N . ILE A 1 456 ? 24.297 5.720 -7.507 1.00 90.19 456 ILE A N 1
ATOM 3756 C CA . ILE A 1 456 ? 24.235 5.589 -8.966 1.00 90.19 456 ILE A CA 1
ATOM 3757 C C . ILE A 1 456 ? 25.301 6.471 -9.629 1.00 90.19 456 ILE A C 1
ATOM 3759 O O . ILE A 1 456 ? 26.051 5.976 -10.467 1.00 90.19 456 ILE A O 1
ATOM 3763 N N . ASP A 1 457 ? 25.428 7.734 -9.218 1.00 92.75 457 ASP A N 1
ATOM 3764 C CA . ASP A 1 457 ? 26.399 8.681 -9.779 1.00 92.75 457 ASP A CA 1
ATOM 3765 C C . ASP A 1 457 ? 27.853 8.225 -9.546 1.00 92.75 457 ASP A C 1
ATOM 3767 O O . ASP A 1 457 ? 28.691 8.302 -10.452 1.00 92.75 457 ASP A O 1
ATOM 3771 N N . GLU A 1 458 ? 28.159 7.697 -8.356 1.00 94.69 458 GLU A N 1
ATOM 3772 C CA . GLU A 1 458 ? 29.469 7.122 -8.025 1.00 94.69 458 GLU A CA 1
ATOM 3773 C C . GLU A 1 458 ? 29.801 5.918 -8.917 1.00 94.69 458 GLU A C 1
ATOM 3775 O O . GLU A 1 458 ? 30.921 5.805 -9.427 1.00 94.69 458 GLU A O 1
ATOM 3780 N N . ILE A 1 459 ? 28.829 5.032 -9.150 1.00 91.25 459 ILE A N 1
ATOM 3781 C CA . ILE A 1 459 ? 29.039 3.831 -9.963 1.00 91.25 459 ILE A CA 1
ATOM 3782 C C . ILE A 1 459 ? 29.120 4.176 -11.455 1.00 91.25 459 ILE A C 1
ATOM 3784 O O . ILE A 1 459 ? 29.986 3.643 -12.147 1.00 91.25 459 ILE A O 1
ATOM 3788 N N . ILE A 1 460 ? 28.311 5.116 -11.949 1.00 89.75 460 ILE A N 1
ATOM 3789 C CA . ILE A 1 460 ? 28.421 5.636 -13.321 1.00 89.75 460 ILE A CA 1
ATOM 3790 C C . ILE A 1 460 ? 29.794 6.282 -13.535 1.00 89.75 460 ILE A C 1
ATOM 3792 O O . ILE A 1 460 ? 30.433 6.062 -14.563 1.00 89.75 460 ILE A O 1
ATOM 3796 N N . THR A 1 461 ? 30.289 7.043 -12.558 1.00 94.25 461 THR A N 1
ATOM 3797 C CA . THR A 1 461 ? 31.640 7.620 -12.615 1.00 94.25 461 THR A CA 1
ATOM 3798 C C . THR A 1 461 ? 32.704 6.523 -12.676 1.00 94.25 461 THR A C 1
ATOM 3800 O O . THR A 1 461 ? 33.634 6.605 -13.481 1.00 94.25 461 THR A O 1
ATOM 3803 N N . TYR A 1 462 ? 32.552 5.457 -11.883 1.00 93.94 462 TYR A N 1
ATOM 3804 C CA . TYR A 1 462 ? 33.417 4.279 -11.960 1.00 93.94 462 TYR A CA 1
ATOM 3805 C C . TYR A 1 462 ? 33.371 3.618 -13.347 1.00 93.94 462 TYR A C 1
ATOM 3807 O O . TYR A 1 462 ? 34.428 3.328 -13.905 1.00 93.94 462 TYR A O 1
ATOM 3815 N N . PHE A 1 463 ? 32.190 3.427 -13.936 1.00 92.75 463 PHE A N 1
ATOM 3816 C CA . PHE A 1 463 ? 32.041 2.871 -15.284 1.00 92.75 463 PHE A CA 1
ATOM 3817 C C . PHE A 1 463 ? 32.732 3.739 -16.342 1.00 92.75 463 PHE A C 1
ATOM 3819 O O . PHE A 1 463 ? 33.558 3.228 -17.101 1.00 92.75 463 PHE A O 1
ATOM 3826 N N . LYS A 1 464 ? 32.517 5.058 -16.314 1.00 93.44 464 LYS A N 1
ATOM 3827 C CA . LYS A 1 464 ? 33.162 6.008 -17.237 1.00 93.44 464 LYS A CA 1
ATOM 3828 C C . LYS A 1 464 ? 34.685 5.964 -17.156 1.00 93.44 464 LYS A C 1
ATOM 3830 O O . LYS A 1 464 ? 35.350 5.912 -18.188 1.00 93.44 464 LYS A O 1
ATOM 3835 N N . ASN A 1 465 ? 35.237 5.911 -15.944 1.00 94.50 465 ASN A N 1
ATOM 3836 C CA . ASN A 1 465 ? 36.686 5.826 -15.734 1.00 94.50 465 ASN A CA 1
ATOM 3837 C C . ASN A 1 465 ? 37.303 4.521 -16.271 1.00 94.50 465 ASN A C 1
ATOM 3839 O O . ASN A 1 465 ? 38.504 4.485 -16.519 1.00 94.50 465 ASN A O 1
ATOM 3843 N N . ASN A 1 466 ? 36.495 3.478 -16.482 1.00 92.62 466 ASN A N 1
ATOM 3844 C CA . ASN A 1 466 ? 36.914 2.191 -17.046 1.00 92.62 466 ASN A CA 1
ATOM 3845 C C . ASN A 1 466 ? 36.527 2.025 -18.530 1.00 92.62 466 ASN A C 1
ATOM 3847 O O . ASN A 1 466 ? 36.584 0.918 -19.063 1.00 92.62 466 ASN A O 1
ATOM 3851 N N . GLY A 1 467 ? 36.124 3.105 -19.213 1.00 94.19 467 GLY A N 1
ATOM 3852 C CA . GLY A 1 467 ? 35.729 3.054 -20.625 1.00 94.19 467 GLY A CA 1
ATOM 3853 C C . GLY A 1 467 ? 34.406 2.319 -20.876 1.00 94.19 467 GLY A C 1
ATOM 3854 O O . GLY A 1 467 ? 34.178 1.819 -21.980 1.00 94.19 467 GLY A O 1
ATOM 3855 N N . LEU A 1 468 ? 33.551 2.237 -19.855 1.00 92.94 468 LEU A N 1
ATOM 3856 C CA . LEU A 1 468 ? 32.217 1.648 -19.920 1.00 92.94 468 LEU A CA 1
ATOM 3857 C C . LEU A 1 468 ? 31.158 2.741 -20.080 1.00 92.94 468 LEU A C 1
ATOM 3859 O O . LEU A 1 468 ? 31.352 3.887 -19.670 1.00 92.94 468 LEU A O 1
ATOM 3863 N N . ASN A 1 469 ? 30.025 2.377 -20.672 1.00 89.44 469 ASN A N 1
ATOM 3864 C CA . ASN A 1 469 ? 28.841 3.226 -20.707 1.00 89.44 469 ASN A CA 1
ATOM 3865 C C . ASN A 1 469 ? 28.099 3.206 -19.356 1.00 89.44 469 ASN A C 1
ATOM 3867 O O . ASN A 1 469 ? 28.460 2.469 -18.437 1.00 89.44 469 ASN A O 1
ATOM 3871 N N . ASP A 1 470 ? 27.028 3.992 -19.244 1.00 85.75 470 ASP A N 1
ATOM 3872 C CA . ASP A 1 470 ? 26.255 4.135 -18.000 1.00 85.75 470 ASP A CA 1
ATOM 3873 C C . ASP A 1 470 ? 25.574 2.823 -17.545 1.00 85.75 470 ASP A C 1
ATOM 3875 O O . ASP A 1 470 ? 25.174 2.706 -16.390 1.00 85.75 470 ASP A O 1
ATOM 3879 N N . MET A 1 471 ? 25.509 1.808 -18.417 1.00 80.00 471 MET A N 1
ATOM 3880 C CA . MET A 1 471 ? 24.987 0.464 -18.124 1.00 80.00 471 MET A CA 1
ATOM 3881 C C . MET A 1 471 ? 26.088 -0.525 -17.697 1.00 80.00 471 MET A C 1
ATOM 3883 O O . MET A 1 471 ? 25.826 -1.718 -17.545 1.00 80.00 471 MET A O 1
ATOM 3887 N N . GLY A 1 472 ? 27.336 -0.066 -17.559 1.00 83.44 472 GLY A N 1
ATOM 3888 C CA . GLY A 1 472 ? 28.493 -0.915 -17.263 1.00 83.44 472 GLY A CA 1
ATOM 3889 C C . GLY A 1 472 ? 28.965 -1.759 -18.451 1.00 83.44 472 GLY A C 1
ATOM 3890 O O . GLY A 1 472 ? 29.824 -2.622 -18.299 1.00 83.44 472 GLY A O 1
ATOM 3891 N N . LEU A 1 473 ? 28.439 -1.532 -19.654 1.00 88.06 473 LEU A N 1
ATOM 3892 C CA . LEU A 1 473 ? 28.861 -2.265 -20.844 1.00 88.06 473 LEU A CA 1
ATOM 3893 C C . LEU A 1 473 ? 30.025 -1.552 -21.528 1.00 88.06 473 LEU A C 1
ATOM 3895 O O . LEU A 1 473 ? 30.167 -0.333 -21.452 1.00 88.06 473 LEU A O 1
ATOM 3899 N N . THR A 1 474 ? 30.841 -2.311 -22.249 1.00 91.00 474 THR A N 1
ATOM 3900 C CA . THR A 1 474 ? 31.842 -1.746 -23.158 1.00 91.00 474 THR A CA 1
ATOM 3901 C C . THR A 1 474 ? 31.167 -0.940 -24.276 1.00 91.00 474 THR A C 1
ATOM 3903 O O . THR A 1 474 ? 29.969 -1.078 -24.528 1.00 91.00 474 THR A O 1
ATOM 3906 N N . MET A 1 475 ? 31.926 -0.111 -24.999 1.00 87.38 475 MET A N 1
ATOM 3907 C CA . MET A 1 475 ? 31.385 0.712 -26.097 1.00 87.38 475 MET A CA 1
ATOM 3908 C C . MET A 1 475 ? 30.759 -0.098 -27.251 1.00 87.38 475 MET A C 1
ATOM 3910 O O . MET A 1 475 ? 29.919 0.422 -27.985 1.00 87.38 475 MET A O 1
ATOM 3914 N N . ASP A 1 476 ? 31.131 -1.373 -27.398 1.00 89.62 476 ASP A N 1
ATOM 3915 C CA . ASP A 1 476 ? 30.513 -2.339 -28.317 1.00 89.62 476 ASP A CA 1
ATOM 3916 C C . ASP A 1 476 ? 29.371 -3.154 -27.670 1.00 89.62 476 ASP A C 1
ATOM 3918 O O . ASP A 1 476 ? 28.952 -4.175 -28.214 1.00 89.62 476 ASP A O 1
ATOM 3922 N N . ASN A 1 477 ? 28.846 -2.693 -26.527 1.00 87.19 477 ASN A N 1
ATOM 3923 C CA . ASN A 1 477 ? 27.736 -3.271 -25.762 1.00 87.19 477 ASN A CA 1
ATOM 3924 C C . ASN A 1 477 ? 27.972 -4.704 -25.257 1.00 87.19 477 ASN A C 1
ATOM 3926 O O . ASN A 1 477 ? 27.027 -5.486 -25.121 1.00 87.19 477 ASN A O 1
ATOM 3930 N N . LYS A 1 478 ? 29.218 -5.072 -24.950 1.00 88.88 478 LYS A N 1
ATOM 3931 C CA . LYS A 1 478 ? 29.535 -6.366 -24.335 1.00 88.88 478 LYS A CA 1
ATOM 3932 C C . LYS A 1 478 ? 29.681 -6.231 -22.824 1.00 88.88 478 LYS A C 1
ATOM 3934 O O . LYS A 1 478 ? 30.012 -5.171 -22.293 1.00 88.88 478 LYS A O 1
ATOM 3939 N N . LYS A 1 479 ? 29.444 -7.342 -22.118 1.00 88.81 479 LYS A N 1
ATOM 3940 C CA . LYS A 1 479 ? 29.722 -7.428 -20.681 1.00 88.81 479 LYS A CA 1
ATOM 3941 C C . LYS A 1 479 ? 31.222 -7.247 -20.466 1.00 88.81 479 LYS A C 1
ATOM 3943 O O . LYS A 1 479 ? 32.013 -7.991 -21.050 1.00 88.81 479 LYS A O 1
ATOM 3948 N N . TRP A 1 480 ? 31.588 -6.291 -19.621 1.00 90.44 480 TRP A N 1
ATOM 3949 C CA . TRP A 1 480 ? 32.980 -6.064 -19.274 1.00 90.44 480 TRP A CA 1
ATOM 3950 C C . TRP A 1 480 ? 33.587 -7.278 -18.565 1.00 90.44 480 TRP A C 1
ATOM 3952 O O . TRP A 1 480 ? 32.924 -7.958 -17.773 1.00 90.44 480 TRP A O 1
ATOM 3962 N N . LYS A 1 481 ? 34.849 -7.553 -18.885 1.00 90.19 481 LYS A N 1
ATOM 3963 C CA . LYS A 1 481 ? 35.698 -8.528 -18.207 1.00 90.19 481 LYS A CA 1
ATOM 3964 C C . LYS A 1 481 ? 37.080 -7.905 -18.072 1.00 90.19 481 LYS A C 1
ATOM 3966 O O . LYS A 1 481 ? 37.693 -7.604 -19.093 1.00 90.19 481 LYS A O 1
ATOM 3971 N N . SER A 1 482 ? 37.533 -7.717 -16.840 1.00 91.69 482 SER A N 1
ATOM 3972 C CA . SER A 1 482 ? 38.932 -7.412 -16.551 1.00 91.69 482 SER A CA 1
ATOM 3973 C C . SER A 1 482 ? 39.761 -8.695 -16.548 1.00 91.69 482 SER A C 1
ATOM 3975 O O . SER A 1 482 ? 39.236 -9.778 -16.268 1.00 91.69 482 SER A O 1
ATOM 3977 N N . ASP A 1 483 ? 41.054 -8.573 -16.833 1.00 92.06 483 ASP A N 1
ATOM 3978 C CA . ASP A 1 483 ? 42.021 -9.643 -16.579 1.00 92.06 483 ASP A CA 1
ATOM 3979 C C . ASP A 1 483 ? 42.264 -9.829 -15.067 1.00 92.06 483 ASP A C 1
ATOM 3981 O O . ASP A 1 483 ? 42.701 -10.895 -14.630 1.00 92.06 483 ASP A O 1
ATOM 3985 N N . ASP A 1 484 ? 41.925 -8.821 -14.254 1.00 94.19 484 ASP A N 1
ATOM 3986 C CA . ASP A 1 484 ? 41.960 -8.880 -12.797 1.00 94.19 484 ASP A CA 1
ATOM 3987 C C . ASP A 1 484 ? 40.627 -9.402 -12.223 1.00 94.19 484 ASP A C 1
ATOM 3989 O O . ASP A 1 484 ? 39.531 -8.880 -12.462 1.00 94.19 484 ASP A O 1
ATOM 3993 N N . ASN A 1 485 ? 40.715 -10.470 -11.430 1.00 93.25 485 ASN A N 1
ATOM 3994 C CA . ASN A 1 485 ? 39.564 -11.072 -10.770 1.00 93.25 485 ASN A CA 1
ATOM 3995 C C . ASN A 1 485 ? 38.943 -10.143 -9.708 1.00 93.25 485 ASN A C 1
ATOM 3997 O O . ASN A 1 485 ? 37.722 -10.144 -9.551 1.00 93.25 485 ASN A O 1
ATOM 4001 N N . GLU A 1 486 ? 39.741 -9.332 -9.006 1.00 94.31 486 GLU A N 1
ATOM 4002 C CA . GLU A 1 486 ? 39.230 -8.384 -8.004 1.00 94.31 486 GLU A CA 1
ATOM 4003 C C . GLU A 1 486 ? 38.393 -7.281 -8.658 1.00 94.31 486 GLU A C 1
ATOM 4005 O O . GLU A 1 486 ? 37.309 -6.933 -8.180 1.00 94.31 486 GLU A O 1
ATOM 4010 N N . GLU A 1 487 ? 38.845 -6.787 -9.808 1.00 92.75 487 GLU A N 1
ATOM 4011 C CA . GLU A 1 487 ? 38.106 -5.821 -10.612 1.00 92.75 487 GLU A CA 1
ATOM 4012 C C . GLU A 1 487 ? 36.779 -6.385 -11.131 1.00 92.75 487 GLU A C 1
ATOM 4014 O O . GLU A 1 487 ? 35.748 -5.712 -11.052 1.00 92.75 487 GLU A O 1
ATOM 4019 N N . ASN A 1 488 ? 36.761 -7.641 -11.587 1.00 88.44 488 ASN A N 1
ATOM 4020 C CA . ASN A 1 488 ? 35.524 -8.315 -11.986 1.00 88.44 488 ASN A CA 1
ATOM 4021 C C . ASN A 1 488 ? 34.530 -8.453 -10.821 1.00 88.44 488 ASN A C 1
ATOM 4023 O O . ASN A 1 488 ? 33.323 -8.271 -11.016 1.00 88.44 488 ASN A O 1
ATOM 4027 N N . ILE A 1 489 ? 35.006 -8.767 -9.612 1.00 92.81 489 ILE A N 1
ATOM 4028 C CA . ILE A 1 489 ? 34.164 -8.825 -8.406 1.00 92.81 489 ILE A CA 1
ATOM 4029 C C . ILE A 1 489 ? 33.580 -7.439 -8.120 1.00 92.81 489 ILE A C 1
ATOM 4031 O O . ILE A 1 489 ? 32.361 -7.302 -8.012 1.00 92.81 489 ILE A O 1
ATOM 4035 N N . LYS A 1 490 ? 34.423 -6.400 -8.104 1.00 93.50 490 LYS A N 1
ATOM 4036 C CA . LYS A 1 490 ? 34.004 -5.009 -7.875 1.00 93.50 490 LYS A CA 1
ATOM 4037 C C . LYS A 1 490 ? 32.973 -4.530 -8.900 1.00 93.50 490 LYS A C 1
ATOM 4039 O O . LYS A 1 490 ? 32.002 -3.875 -8.526 1.00 93.50 490 LYS A O 1
ATOM 4044 N N . TYR A 1 491 ? 33.148 -4.876 -10.174 1.00 92.06 491 TYR A N 1
ATOM 4045 C CA . TYR A 1 491 ? 32.191 -4.567 -11.235 1.00 92.06 491 TYR A CA 1
ATOM 4046 C C . TYR A 1 491 ? 30.829 -5.238 -11.007 1.00 92.06 491 TYR A C 1
ATOM 4048 O O . TYR A 1 491 ? 29.800 -4.564 -11.064 1.00 92.06 491 TYR A O 1
ATOM 4056 N N . ASN A 1 492 ? 30.799 -6.540 -10.693 1.00 90.38 492 ASN A N 1
ATOM 4057 C CA . ASN A 1 492 ? 29.536 -7.241 -10.431 1.00 90.38 492 ASN A CA 1
ATOM 4058 C C . ASN A 1 492 ? 28.848 -6.730 -9.148 1.00 90.38 492 ASN A C 1
ATOM 4060 O O . ASN A 1 492 ? 27.624 -6.594 -9.126 1.00 90.38 492 ASN A O 1
ATOM 4064 N N . ASP A 1 493 ? 29.614 -6.391 -8.107 1.00 94.38 493 ASP A N 1
ATOM 4065 C CA . ASP A 1 493 ? 29.083 -5.764 -6.892 1.00 94.38 493 ASP A CA 1
ATOM 4066 C C . ASP A 1 493 ? 28.467 -4.391 -7.184 1.00 94.38 493 ASP A C 1
ATOM 4068 O O . ASP A 1 493 ? 27.406 -4.056 -6.654 1.00 94.38 493 ASP A O 1
ATOM 4072 N N . ASN A 1 494 ? 29.106 -3.601 -8.049 1.00 90.19 494 ASN A N 1
ATOM 4073 C CA . ASN A 1 494 ? 28.595 -2.308 -8.490 1.00 90.19 494 ASN A CA 1
ATOM 4074 C C . ASN A 1 494 ? 27.302 -2.442 -9.308 1.00 90.19 494 ASN A C 1
ATOM 4076 O O . ASN A 1 494 ? 26.355 -1.706 -9.043 1.00 90.19 494 ASN A O 1
ATOM 4080 N N . LEU A 1 495 ? 27.207 -3.414 -10.221 1.00 87.12 495 LEU A N 1
ATOM 4081 C CA . LEU A 1 495 ? 25.950 -3.700 -10.926 1.00 87.12 495 LEU A CA 1
ATOM 4082 C C . LEU A 1 495 ? 24.817 -4.023 -9.944 1.00 87.12 495 LEU A C 1
ATOM 4084 O O . LEU A 1 495 ? 23.762 -3.399 -9.988 1.00 87.12 495 LEU A O 1
ATOM 4088 N N . LYS A 1 496 ? 25.069 -4.912 -8.975 1.00 92.06 496 LYS A N 1
ATOM 4089 C CA . LYS A 1 496 ? 24.077 -5.273 -7.953 1.00 92.06 496 LYS A CA 1
ATOM 4090 C C . LYS A 1 496 ? 23.648 -4.073 -7.099 1.00 92.06 496 LYS A C 1
ATOM 4092 O O . LYS A 1 496 ? 22.487 -3.978 -6.702 1.00 92.06 496 LYS A O 1
ATOM 4097 N N . LYS A 1 497 ? 24.573 -3.160 -6.781 1.00 92.69 497 LYS A N 1
ATOM 4098 C CA . LYS A 1 497 ? 24.264 -1.917 -6.053 1.00 92.69 497 LYS A CA 1
ATOM 4099 C C . LYS A 1 497 ? 23.401 -0.969 -6.882 1.00 92.69 497 LYS A C 1
ATOM 4101 O O . LYS A 1 497 ? 22.460 -0.415 -6.319 1.00 92.69 497 LYS A O 1
ATOM 4106 N N . ILE A 1 498 ? 23.690 -0.811 -8.178 1.00 88.69 498 ILE A N 1
ATOM 4107 C CA . ILE A 1 498 ? 22.843 -0.033 -9.094 1.00 88.69 498 ILE A CA 1
ATOM 4108 C C . ILE A 1 498 ? 21.445 -0.637 -9.152 1.00 88.69 498 ILE A C 1
ATOM 4110 O O . ILE A 1 498 ? 20.489 0.093 -8.917 1.00 88.69 498 ILE A O 1
ATOM 4114 N N . ASP A 1 499 ? 21.318 -1.945 -9.382 1.00 85.81 499 ASP A N 1
ATOM 4115 C CA . ASP A 1 499 ? 20.010 -2.600 -9.503 1.00 85.81 499 ASP A CA 1
ATOM 4116 C C . ASP A 1 499 ? 19.160 -2.382 -8.243 1.00 85.81 499 ASP A C 1
ATOM 4118 O O . ASP A 1 499 ? 17.997 -1.989 -8.325 1.00 85.81 499 ASP A O 1
ATOM 4122 N N . ASN A 1 500 ? 19.765 -2.536 -7.060 1.00 88.94 500 ASN A N 1
ATOM 4123 C CA . ASN A 1 500 ? 19.092 -2.267 -5.789 1.00 88.94 500 ASN A CA 1
ATOM 4124 C C . ASN A 1 500 ? 18.695 -0.789 -5.627 1.00 88.94 500 ASN A C 1
ATOM 4126 O O . ASN A 1 500 ? 17.598 -0.501 -5.148 1.00 88.94 500 ASN A O 1
ATOM 4130 N N . ALA A 1 501 ? 19.573 0.149 -5.999 1.00 88.44 501 ALA A N 1
ATOM 4131 C CA . ALA A 1 501 ? 19.311 1.583 -5.884 1.00 88.44 501 ALA A CA 1
ATOM 4132 C C . ALA A 1 501 ? 18.222 2.048 -6.863 1.00 88.44 501 ALA A C 1
ATOM 4134 O O . ALA A 1 501 ? 17.368 2.856 -6.498 1.00 88.44 501 ALA A O 1
ATOM 4135 N N . VAL A 1 502 ? 18.226 1.522 -8.089 1.00 86.56 502 VAL A N 1
ATOM 4136 C CA . VAL A 1 502 ? 17.200 1.774 -9.107 1.00 86.56 502 VAL A CA 1
ATOM 4137 C C . VAL A 1 502 ? 15.858 1.217 -8.649 1.00 86.56 502 VAL A C 1
ATOM 4139 O O . VAL A 1 502 ? 14.853 1.925 -8.728 1.00 86.56 502 VAL A O 1
ATOM 4142 N N . ASP A 1 503 ? 15.839 0.003 -8.099 1.00 88.19 503 ASP A N 1
ATOM 4143 C CA . ASP A 1 503 ? 14.615 -0.596 -7.576 1.00 88.19 503 ASP A CA 1
ATOM 4144 C C . ASP A 1 503 ? 14.021 0.209 -6.409 1.00 88.19 503 ASP A C 1
ATOM 4146 O O . ASP A 1 503 ? 12.829 0.525 -6.388 1.00 88.19 503 ASP A O 1
ATOM 4150 N N . GLU A 1 504 ? 14.862 0.624 -5.458 1.00 91.69 504 GLU A N 1
ATOM 4151 C CA . GLU A 1 504 ? 14.446 1.508 -4.367 1.00 91.69 504 GLU A CA 1
ATOM 4152 C C . GLU A 1 504 ? 13.901 2.837 -4.885 1.00 91.69 504 GLU A C 1
ATOM 4154 O O . GLU A 1 504 ? 12.841 3.275 -4.441 1.00 91.69 504 GLU A O 1
ATOM 4159 N N . LEU A 1 505 ? 14.571 3.468 -5.852 1.00 88.31 505 LEU A N 1
ATOM 4160 C CA . LEU A 1 505 ? 14.085 4.701 -6.467 1.00 88.31 505 LEU A CA 1
ATOM 4161 C C . LEU A 1 505 ? 12.734 4.505 -7.146 1.00 88.31 505 LEU A C 1
ATOM 4163 O O . LEU A 1 505 ? 11.855 5.359 -7.004 1.00 88.31 505 LEU A O 1
ATOM 4167 N N . GLN A 1 506 ? 12.549 3.401 -7.867 1.00 86.19 506 GLN A N 1
ATOM 4168 C CA . GLN A 1 506 ? 11.278 3.093 -8.507 1.00 86.19 506 GLN A CA 1
ATOM 4169 C C . GLN A 1 506 ? 10.172 2.948 -7.461 1.00 86.19 506 GLN A C 1
ATOM 4171 O O . GLN A 1 506 ? 9.114 3.556 -7.617 1.00 86.19 506 GLN A O 1
ATOM 4176 N N . ILE A 1 507 ? 10.425 2.229 -6.367 1.00 87.88 507 ILE A N 1
ATOM 4177 C CA . ILE A 1 507 ? 9.470 2.073 -5.266 1.00 87.88 507 ILE A CA 1
ATOM 4178 C C . ILE A 1 507 ? 9.147 3.418 -4.608 1.00 87.88 507 ILE A C 1
ATOM 4180 O O . ILE A 1 507 ? 7.973 3.741 -4.418 1.00 87.88 507 ILE A O 1
ATOM 4184 N N . ILE A 1 508 ? 10.166 4.222 -4.293 1.00 86.75 508 ILE A N 1
ATOM 4185 C CA . ILE A 1 508 ? 9.997 5.536 -3.660 1.00 86.75 508 ILE A CA 1
ATOM 4186 C C . ILE A 1 508 ? 9.133 6.444 -4.534 1.00 86.75 508 ILE A C 1
ATOM 4188 O O . ILE A 1 508 ? 8.204 7.078 -4.036 1.00 86.75 508 ILE A O 1
ATOM 4192 N N . ASN A 1 509 ? 9.429 6.495 -5.834 1.00 84.00 509 ASN A N 1
ATOM 4193 C CA . ASN A 1 509 ? 8.721 7.366 -6.764 1.00 84.00 509 ASN A CA 1
ATOM 4194 C C . ASN A 1 509 ? 7.322 6.854 -7.113 1.00 84.00 509 ASN A C 1
ATOM 4196 O O . ASN A 1 509 ? 6.470 7.685 -7.374 1.00 84.00 509 ASN A O 1
ATOM 4200 N N . THR A 1 510 ? 7.094 5.538 -7.131 1.00 82.25 510 THR A N 1
ATOM 4201 C CA . THR A 1 510 ? 5.794 4.950 -7.510 1.00 82.25 510 THR A CA 1
ATOM 4202 C C . THR A 1 510 ? 4.828 4.917 -6.333 1.00 82.25 510 THR A C 1
ATOM 4204 O O . THR A 1 510 ? 3.647 5.172 -6.495 1.00 82.25 510 THR A O 1
ATOM 4207 N N . TYR A 1 511 ? 5.314 4.590 -5.137 1.00 81.25 511 TYR A N 1
ATOM 4208 C CA . TYR A 1 511 ? 4.440 4.351 -3.994 1.00 81.25 511 TYR A CA 1
ATOM 4209 C C . TYR A 1 511 ? 4.609 5.432 -2.925 1.00 81.25 511 TYR A C 1
ATOM 4211 O O . TYR A 1 511 ? 3.633 5.978 -2.430 1.00 81.25 511 TYR A O 1
ATOM 4219 N N . LEU A 1 512 ? 5.839 5.788 -2.553 1.00 79.88 512 LEU A N 1
ATOM 4220 C CA . LEU A 1 512 ? 6.077 6.409 -1.241 1.00 79.88 512 LEU A CA 1
ATOM 4221 C C . LEU A 1 512 ? 6.015 7.948 -1.229 1.00 79.88 512 LEU A C 1
ATOM 4223 O O . LEU A 1 512 ? 5.849 8.533 -0.158 1.00 79.88 512 LEU A O 1
ATOM 4227 N N . LEU A 1 513 ? 6.136 8.607 -2.388 1.00 75.62 513 LEU A N 1
ATOM 4228 C CA . LEU A 1 513 ? 6.110 10.075 -2.511 1.00 75.62 513 LEU A CA 1
ATOM 4229 C C . LEU A 1 513 ? 4.875 10.639 -3.241 1.00 75.62 513 LEU A C 1
ATOM 4231 O O . LEU A 1 513 ? 4.655 11.847 -3.195 1.00 75.62 513 LEU A O 1
ATOM 4235 N N . GLU A 1 514 ? 4.052 9.816 -3.904 1.00 62.44 514 GLU A N 1
ATOM 4236 C CA . GLU A 1 514 ? 3.032 10.309 -4.853 1.00 62.44 514 GLU A CA 1
ATOM 4237 C C . GLU A 1 514 ? 1.822 11.024 -4.224 1.00 62.44 514 GLU A C 1
ATOM 4239 O O . GLU A 1 514 ? 1.112 11.730 -4.942 1.00 62.44 514 GLU A O 1
ATOM 4244 N N . LYS A 1 515 ? 1.580 10.911 -2.909 1.00 57.56 515 LYS A N 1
ATOM 4245 C CA . LYS A 1 515 ? 0.297 11.336 -2.310 1.00 57.56 515 LYS A CA 1
ATOM 4246 C C . LYS A 1 515 ? 0.273 12.640 -1.503 1.00 57.56 515 LYS A C 1
ATOM 4248 O O . LYS A 1 515 ? -0.825 13.073 -1.162 1.00 57.56 515 LYS A O 1
ATOM 4253 N N . SER A 1 516 ? 1.395 13.304 -1.197 1.00 45.59 516 SER A N 1
ATOM 4254 C CA . SER A 1 516 ? 1.380 14.300 -0.103 1.00 45.59 516 SER A CA 1
ATOM 4255 C C . SER A 1 516 ? 1.519 15.798 -0.426 1.00 45.59 516 SER A C 1
ATOM 4257 O O . SER A 1 516 ? 1.463 16.588 0.514 1.00 45.59 516 SER A O 1
ATOM 4259 N N . SER A 1 517 ? 1.554 16.279 -1.683 1.00 43.56 517 SER A N 1
ATOM 4260 C CA . SER A 1 517 ? 1.241 17.709 -1.937 1.00 43.56 517 SER A CA 1
ATOM 4261 C C . SER A 1 517 ? 0.930 18.089 -3.394 1.00 43.56 517 SER A C 1
ATOM 4263 O O . SER A 1 517 ? 1.545 17.603 -4.335 1.00 43.56 517 SER A O 1
ATOM 4265 N N . VAL A 1 518 ? 0.048 19.082 -3.580 1.00 34.78 518 VAL A N 1
ATOM 4266 C CA . VAL A 1 518 ? -0.169 19.802 -4.858 1.00 34.78 518 VAL A CA 1
ATOM 4267 C C . VAL A 1 518 ? 1.135 20.430 -5.385 1.00 34.78 518 VAL A C 1
ATOM 4269 O O . VAL A 1 518 ? 1.347 20.513 -6.592 1.00 34.78 518 VAL A O 1
ATOM 4272 N N . LYS A 1 519 ? 2.062 20.795 -4.487 1.00 38.16 519 LYS A N 1
ATOM 4273 C CA . LYS A 1 519 ? 3.421 21.250 -4.828 1.00 38.16 519 LYS A CA 1
ATOM 4274 C C . LYS A 1 519 ? 4.250 20.140 -5.497 1.00 38.16 519 LYS A C 1
ATOM 4276 O O . LYS A 1 519 ? 4.986 20.413 -6.440 1.00 38.16 519 LYS A O 1
ATOM 4281 N N . PHE A 1 520 ? 4.041 18.889 -5.087 1.00 41.19 520 PHE A N 1
ATOM 4282 C CA . PHE A 1 520 ? 4.634 17.711 -5.714 1.00 41.19 520 PHE A CA 1
ATOM 4283 C C . PHE A 1 520 ? 4.009 17.353 -7.061 1.00 41.19 520 PHE A C 1
ATOM 4285 O O . PHE A 1 520 ? 4.669 16.675 -7.821 1.00 41.19 520 PHE A O 1
ATOM 4292 N N . ILE A 1 521 ? 2.807 17.813 -7.426 1.00 36.62 521 ILE A N 1
ATOM 4293 C CA . ILE A 1 521 ? 2.270 17.605 -8.790 1.00 36.62 521 ILE A CA 1
ATOM 4294 C C . ILE A 1 521 ? 3.076 18.423 -9.819 1.00 36.62 52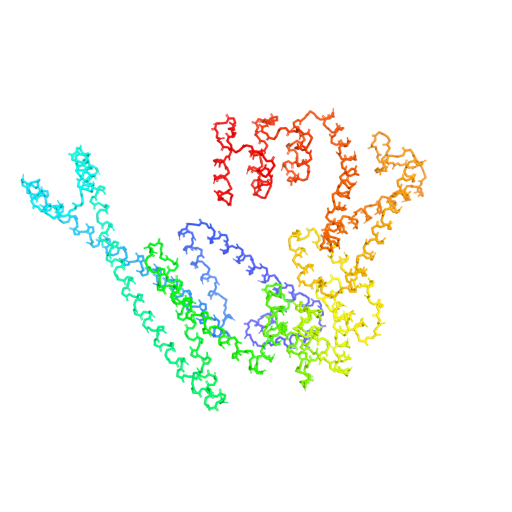1 ILE A C 1
ATOM 4296 O O . ILE A 1 521 ? 3.310 17.973 -10.941 1.00 36.62 521 ILE A O 1
ATOM 4300 N N . VAL A 1 522 ? 3.566 19.602 -9.422 1.00 34.81 522 VAL A N 1
ATOM 4301 C CA . VAL A 1 522 ? 4.435 20.448 -10.257 1.00 34.81 522 VAL A CA 1
ATOM 4302 C C . VAL A 1 522 ? 5.843 19.850 -10.357 1.00 34.81 522 VAL A C 1
ATOM 4304 O O . VAL A 1 522 ? 6.362 19.703 -11.461 1.00 34.81 522 VAL A O 1
ATOM 4307 N N . GLU A 1 523 ? 6.428 19.403 -9.239 1.00 38.97 523 GLU A N 1
ATOM 4308 C CA . GLU A 1 523 ? 7.700 18.659 -9.247 1.00 38.97 523 GLU A CA 1
ATOM 4309 C C . GLU A 1 523 ? 7.566 17.254 -9.855 1.00 38.97 523 GLU A C 1
ATOM 4311 O O . GLU A 1 523 ? 8.535 16.751 -10.403 1.00 38.97 523 GLU A O 1
ATOM 4316 N N . LYS A 1 524 ? 6.377 16.638 -9.856 1.00 39.50 524 LYS A N 1
ATOM 4317 C CA . LYS A 1 524 ? 6.052 15.383 -10.554 1.00 39.50 524 LYS A CA 1
ATOM 4318 C C . LYS A 1 524 ? 6.197 15.571 -12.044 1.00 39.50 524 LYS A C 1
ATOM 4320 O O . LYS A 1 524 ? 6.739 14.682 -12.668 1.00 39.50 524 LYS A O 1
ATOM 4325 N N . ASN A 1 525 ? 5.805 16.705 -12.616 1.00 40.69 525 ASN A N 1
ATOM 4326 C CA . ASN A 1 525 ? 6.071 16.958 -14.030 1.00 40.69 525 ASN A CA 1
ATOM 4327 C C . ASN A 1 525 ? 7.571 17.131 -14.287 1.00 40.69 525 ASN A C 1
ATOM 4329 O O . ASN A 1 525 ? 8.073 16.571 -15.248 1.00 40.69 525 ASN A O 1
ATOM 4333 N N . THR A 1 526 ? 8.316 17.795 -13.402 1.00 41.38 526 THR A N 1
ATOM 4334 C CA . THR A 1 526 ? 9.775 17.952 -13.551 1.00 41.38 526 THR A CA 1
ATOM 4335 C C . THR A 1 526 ? 10.542 16.642 -13.339 1.00 41.38 526 THR A C 1
ATOM 4337 O O . THR A 1 526 ? 11.451 16.346 -14.096 1.00 41.38 526 THR A O 1
ATOM 4340 N N . ILE A 1 527 ? 10.157 15.816 -12.366 1.00 43.06 527 ILE A N 1
ATOM 4341 C CA . ILE A 1 527 ? 10.815 14.554 -11.993 1.00 43.06 527 ILE A CA 1
ATOM 4342 C C . ILE A 1 527 ? 10.329 13.395 -12.861 1.00 43.06 527 ILE A C 1
ATOM 4344 O O . ILE A 1 527 ? 11.128 12.531 -13.191 1.00 43.06 527 ILE A O 1
ATOM 4348 N N . LYS A 1 528 ? 9.058 13.371 -13.279 1.00 42.53 528 LYS A N 1
ATOM 4349 C CA . LYS A 1 528 ? 8.598 12.526 -14.389 1.00 42.53 528 LYS A CA 1
ATOM 4350 C C . LYS A 1 528 ? 9.351 12.921 -15.645 1.00 42.53 528 LYS A C 1
ATOM 4352 O O . LYS A 1 528 ? 9.816 12.023 -16.313 1.00 42.53 528 LYS A O 1
ATOM 4357 N N . ASN A 1 529 ? 9.584 14.209 -15.905 1.00 43.56 529 ASN A N 1
ATOM 4358 C CA . ASN A 1 529 ? 10.469 14.625 -16.989 1.00 43.56 529 ASN A CA 1
ATOM 4359 C C . ASN A 1 529 ? 11.930 14.239 -16.737 1.00 43.56 529 ASN A C 1
ATOM 4361 O O . ASN A 1 529 ? 12.577 13.932 -17.708 1.00 43.56 529 ASN A O 1
ATOM 4365 N N . GLU A 1 530 ? 12.475 14.200 -15.518 1.00 40.91 530 GLU A N 1
ATOM 4366 C CA . GLU A 1 530 ? 13.863 13.758 -15.264 1.00 40.91 530 GLU A CA 1
ATOM 4367 C C . GLU A 1 530 ? 14.024 12.234 -15.305 1.00 40.91 530 GLU A C 1
ATOM 4369 O O . GLU A 1 530 ? 15.039 11.749 -15.777 1.00 40.91 530 GLU A O 1
ATOM 4374 N N . ILE A 1 531 ? 13.047 11.468 -14.820 1.00 43.22 531 ILE A N 1
ATOM 4375 C CA . ILE A 1 531 ? 13.014 10.000 -14.881 1.00 43.22 531 ILE A CA 1
ATOM 4376 C C . ILE A 1 531 ? 12.624 9.550 -16.280 1.00 43.22 531 ILE A C 1
ATOM 4378 O O . ILE A 1 531 ? 13.145 8.544 -16.733 1.00 43.22 531 ILE A O 1
ATOM 4382 N N . GLU A 1 532 ? 11.756 10.284 -16.981 1.00 45.75 532 GLU A N 1
ATOM 4383 C CA . GLU A 1 532 ? 11.620 10.169 -18.427 1.00 45.75 532 GLU A CA 1
ATOM 4384 C C . GLU A 1 532 ? 12.959 10.562 -19.037 1.00 45.75 532 GLU A C 1
ATOM 4386 O O . GLU A 1 532 ? 13.591 9.682 -19.533 1.00 45.75 532 GLU A O 1
ATOM 4391 N N . ILE A 1 533 ? 13.542 11.745 -18.910 1.00 44.56 533 ILE A N 1
ATOM 4392 C CA . ILE A 1 533 ? 14.860 12.073 -19.502 1.00 44.56 533 ILE A CA 1
ATOM 4393 C C . ILE A 1 533 ? 15.965 11.054 -19.158 1.00 44.56 533 ILE A C 1
ATOM 4395 O O . ILE A 1 533 ? 16.773 10.769 -20.023 1.00 44.56 533 ILE A O 1
ATOM 4399 N N . ILE A 1 534 ? 16.014 10.450 -17.969 1.00 42.31 534 ILE A N 1
ATOM 4400 C CA . ILE A 1 534 ? 16.978 9.386 -17.638 1.00 42.31 534 ILE A CA 1
ATOM 4401 C C . ILE A 1 534 ? 16.569 8.065 -18.298 1.00 42.31 534 ILE A C 1
ATOM 4403 O O . ILE A 1 534 ? 17.365 7.511 -19.041 1.00 42.31 534 ILE A O 1
ATOM 4407 N N . ASN A 1 535 ? 15.328 7.593 -18.120 1.00 45.34 535 ASN A N 1
ATOM 4408 C CA . ASN A 1 535 ? 14.827 6.416 -18.831 1.00 45.34 535 ASN A CA 1
ATOM 4409 C C . ASN A 1 535 ? 14.768 6.708 -20.327 1.00 45.34 535 ASN A C 1
ATOM 4411 O O . ASN A 1 535 ? 15.592 6.204 -21.037 1.00 45.34 535 ASN A O 1
ATOM 4415 N N . TYR A 1 536 ? 13.900 7.564 -20.837 1.00 41.94 536 TYR A N 1
ATOM 4416 C CA . TYR A 1 536 ? 13.916 8.162 -22.178 1.00 41.94 536 TYR A CA 1
ATOM 4417 C C . TYR A 1 536 ? 15.292 8.525 -22.760 1.00 41.94 536 TYR A C 1
ATOM 4419 O O . TYR A 1 536 ? 15.408 8.311 -23.939 1.00 41.94 536 TYR A O 1
ATOM 4427 N N . ASN A 1 537 ? 16.359 8.993 -22.102 1.00 44.66 537 ASN A N 1
ATOM 4428 C CA . ASN A 1 537 ? 17.647 9.111 -22.827 1.00 44.66 537 ASN A CA 1
ATOM 4429 C C . ASN A 1 537 ? 18.292 7.737 -23.015 1.00 44.66 537 ASN A C 1
ATOM 4431 O O . ASN A 1 537 ? 18.652 7.395 -24.133 1.00 44.66 537 ASN A O 1
ATOM 4435 N N . THR A 1 538 ? 18.337 6.890 -21.987 1.00 46.94 538 THR A N 1
ATOM 4436 C CA . THR A 1 538 ? 18.885 5.525 -22.093 1.00 46.94 538 THR A CA 1
ATOM 4437 C C . THR A 1 538 ? 17.991 4.586 -22.923 1.00 46.94 538 THR A C 1
ATOM 4439 O O . THR A 1 538 ? 18.466 3.662 -23.570 1.00 46.94 538 THR A O 1
ATOM 4442 N N . PHE A 1 539 ? 16.691 4.855 -22.953 1.00 46.09 539 PHE A N 1
ATOM 4443 C CA . PHE A 1 539 ? 15.595 4.060 -23.499 1.00 46.09 539 PHE A CA 1
ATOM 4444 C C . PHE A 1 539 ? 15.140 4.617 -24.849 1.00 46.09 539 PHE A C 1
ATOM 4446 O O . PHE A 1 539 ? 14.780 3.825 -25.696 1.00 46.09 539 PHE A O 1
ATOM 4453 N N . SER A 1 540 ? 15.217 5.926 -25.120 1.00 44.69 540 SER A N 1
ATOM 4454 C CA . SER A 1 540 ? 15.111 6.501 -26.478 1.00 44.69 540 SER A CA 1
ATOM 4455 C C . SER A 1 540 ? 16.408 6.300 -27.236 1.00 44.69 540 SER A C 1
ATOM 4457 O O . SER A 1 540 ? 16.333 5.998 -28.410 1.00 44.69 540 SER A O 1
ATOM 4459 N N . GLU A 1 541 ? 17.599 6.362 -26.628 1.00 50.56 541 GLU A N 1
ATOM 4460 C CA . GLU A 1 541 ? 18.803 5.910 -27.337 1.00 50.56 541 GLU A CA 1
ATOM 4461 C C . GLU A 1 541 ? 18.760 4.404 -27.571 1.00 50.56 541 GLU A C 1
ATOM 4463 O O . GLU A 1 541 ? 19.040 3.984 -28.687 1.00 50.56 541 GLU A O 1
ATOM 4468 N N . ALA A 1 542 ? 18.338 3.584 -26.598 1.00 47.62 542 ALA A N 1
ATOM 4469 C CA . ALA A 1 542 ? 18.148 2.156 -26.839 1.00 47.62 542 ALA A CA 1
ATOM 4470 C C . ALA A 1 542 ? 17.061 1.894 -27.885 1.00 47.62 542 ALA A C 1
ATOM 4472 O O . ALA A 1 542 ? 17.348 1.156 -28.811 1.00 47.62 542 ALA A O 1
ATOM 4473 N N . ILE A 1 543 ? 15.878 2.520 -27.813 1.00 49.88 543 ILE A N 1
ATOM 4474 C CA . ILE A 1 543 ? 14.791 2.390 -28.800 1.00 49.88 543 ILE A CA 1
ATOM 4475 C C . ILE A 1 543 ? 15.228 2.935 -30.155 1.00 49.88 543 ILE A C 1
ATOM 4477 O O . ILE A 1 543 ? 15.037 2.235 -31.128 1.00 49.88 543 ILE A O 1
ATOM 4481 N N . ASN A 1 544 ? 15.856 4.105 -30.267 1.00 53.16 544 ASN A N 1
ATOM 4482 C CA . ASN A 1 544 ? 16.338 4.651 -31.543 1.00 53.16 544 ASN A CA 1
ATOM 4483 C C . ASN A 1 544 ? 17.443 3.774 -32.134 1.00 53.16 544 ASN A C 1
ATOM 4485 O O . ASN A 1 544 ? 17.482 3.560 -33.343 1.00 53.16 544 ASN A O 1
ATOM 4489 N N . ARG A 1 545 ? 18.325 3.213 -31.300 1.00 52.28 545 ARG A N 1
ATOM 4490 C CA . ARG A 1 545 ? 19.359 2.263 -31.728 1.00 52.28 545 ARG A CA 1
ATOM 4491 C C . ARG A 1 545 ? 18.752 0.905 -32.093 1.00 52.28 545 ARG A C 1
ATOM 4493 O O . ARG A 1 545 ? 19.199 0.287 -33.046 1.00 52.28 545 ARG A O 1
ATOM 4500 N N . TYR A 1 546 ? 17.689 0.472 -31.417 1.00 47.31 546 TYR A N 1
ATOM 4501 C CA . TYR A 1 546 ? 16.925 -0.732 -31.760 1.00 47.31 546 TYR A CA 1
ATOM 4502 C C . TYR A 1 546 ? 16.096 -0.533 -33.039 1.00 47.31 546 TYR A C 1
ATOM 4504 O O . TYR A 1 546 ? 16.080 -1.426 -33.874 1.00 47.31 546 TYR A O 1
ATOM 4512 N N . MET A 1 547 ? 15.475 0.636 -33.234 1.00 50.84 547 MET A N 1
ATOM 4513 C CA . MET A 1 547 ? 14.699 1.039 -34.420 1.00 50.84 547 MET A CA 1
ATOM 4514 C C . MET A 1 547 ? 15.604 1.232 -35.642 1.00 50.84 547 MET A C 1
ATOM 4516 O O . MET A 1 547 ? 15.182 1.015 -36.770 1.00 50.84 547 MET A O 1
ATOM 4520 N N . THR A 1 548 ? 16.873 1.605 -35.436 1.00 53.78 548 THR A N 1
ATOM 4521 C CA . THR A 1 548 ? 17.875 1.671 -36.515 1.00 53.78 548 THR A CA 1
ATOM 4522 C C . THR A 1 548 ? 18.529 0.321 -36.826 1.00 53.78 548 THR A C 1
ATOM 4524 O O . THR A 1 548 ? 19.027 0.148 -37.936 1.00 53.78 548 THR A O 1
ATOM 4527 N N . LEU A 1 549 ? 18.531 -0.638 -35.889 1.00 47.56 549 LEU A N 1
ATOM 4528 C CA . LEU A 1 549 ? 19.122 -1.974 -36.069 1.00 47.56 549 LEU A CA 1
ATOM 4529 C C . LEU A 1 549 ? 18.116 -3.043 -36.528 1.00 47.56 549 LEU A C 1
ATOM 4531 O O . LEU A 1 549 ? 18.501 -3.956 -37.254 1.00 47.56 549 LEU A O 1
ATOM 4535 N N . ASN A 1 550 ? 16.846 -2.930 -36.138 1.00 48.31 550 ASN A N 1
ATOM 4536 C CA . ASN A 1 550 ? 15.765 -3.826 -36.535 1.00 48.31 550 ASN A CA 1
ATOM 4537 C C . ASN A 1 550 ? 14.752 -3.030 -37.350 1.00 48.31 550 ASN A C 1
ATOM 4539 O O . ASN A 1 550 ? 14.262 -2.006 -36.884 1.00 48.31 550 ASN A O 1
ATOM 4543 N N . ASN A 1 551 ? 14.428 -3.504 -38.558 1.00 57.19 551 ASN A N 1
ATOM 4544 C CA . ASN A 1 551 ? 13.402 -2.892 -39.402 1.00 57.19 551 ASN A CA 1
ATOM 4545 C C . ASN A 1 551 ? 12.157 -2.578 -38.558 1.00 57.19 551 ASN A C 1
ATOM 4547 O O . ASN A 1 551 ? 11.593 -3.499 -37.966 1.00 57.19 551 ASN A O 1
ATOM 4551 N N . ASP A 1 552 ? 11.741 -1.309 -38.574 1.00 61.88 552 ASP A N 1
ATOM 4552 C CA . ASP A 1 552 ? 10.696 -0.620 -37.794 1.00 61.88 552 ASP A CA 1
ATOM 4553 C C . ASP A 1 552 ? 9.478 -1.437 -37.306 1.00 61.88 552 ASP A C 1
ATOM 4555 O O . ASP A 1 552 ? 8.814 -1.042 -36.354 1.00 61.88 552 ASP A O 1
ATOM 4559 N N . ASN A 1 553 ? 9.128 -2.546 -37.947 1.00 64.31 553 ASN A N 1
ATOM 4560 C CA . ASN A 1 553 ? 7.937 -3.340 -37.660 1.00 64.31 553 ASN A CA 1
ATOM 4561 C C . ASN A 1 553 ? 8.127 -4.460 -36.621 1.00 64.31 553 ASN A C 1
ATOM 4563 O O . ASN A 1 553 ? 7.126 -4.861 -36.039 1.00 64.31 553 ASN A O 1
ATOM 4567 N N . ASP A 1 554 ? 9.350 -4.933 -36.348 1.00 75.88 554 ASP A N 1
ATOM 4568 C CA . ASP A 1 554 ? 9.562 -6.056 -35.404 1.00 75.88 554 ASP A CA 1
ATOM 4569 C C . ASP A 1 554 ? 9.379 -5.634 -33.934 1.00 75.88 554 ASP A C 1
ATOM 4571 O O . ASP A 1 554 ? 8.996 -6.424 -33.079 1.00 75.88 554 ASP A O 1
ATOM 4575 N N . ILE A 1 555 ? 9.618 -4.357 -33.632 1.00 83.50 555 ILE A N 1
ATOM 4576 C CA . ILE A 1 555 ? 9.606 -3.837 -32.257 1.00 83.50 555 ILE A CA 1
ATOM 4577 C C . ILE A 1 555 ? 8.183 -3.706 -31.719 1.00 83.50 555 ILE A C 1
ATOM 4579 O O . ILE A 1 555 ? 7.928 -3.986 -30.550 1.00 83.50 555 ILE A O 1
ATOM 4583 N N . LEU A 1 556 ? 7.252 -3.260 -32.564 1.00 89.44 556 LEU A N 1
ATOM 4584 C CA . LEU A 1 556 ? 5.868 -3.070 -32.149 1.00 89.44 556 LEU A CA 1
ATOM 4585 C C . LEU A 1 556 ? 5.200 -4.414 -31.840 1.00 89.44 556 LEU A C 1
ATOM 4587 O O . LEU A 1 556 ? 4.476 -4.506 -30.853 1.00 89.44 556 LEU A O 1
ATOM 4591 N N . GLU A 1 557 ? 5.500 -5.448 -32.629 1.00 92.00 557 GLU A N 1
ATOM 4592 C CA . GLU A 1 557 ? 5.030 -6.814 -32.386 1.00 92.00 557 GLU A CA 1
ATOM 4593 C C . GLU A 1 557 ? 5.554 -7.359 -31.049 1.00 92.00 557 GLU A C 1
ATOM 4595 O O . GLU A 1 557 ? 4.756 -7.762 -30.205 1.00 92.00 557 GLU A O 1
ATOM 4600 N N . GLU A 1 558 ? 6.863 -7.255 -30.793 1.00 88.88 558 GLU A N 1
ATOM 4601 C CA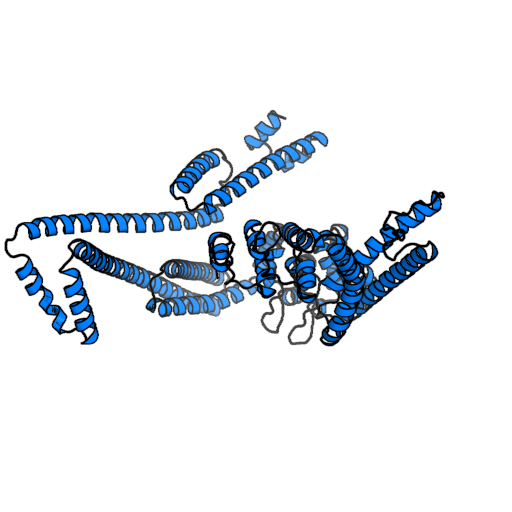 . GLU A 1 558 ? 7.468 -7.703 -29.530 1.00 88.88 558 GLU A CA 1
ATOM 4602 C C . GLU A 1 558 ? 6.865 -6.979 -28.312 1.00 88.88 558 GLU A C 1
ATOM 4604 O O . GLU A 1 558 ? 6.571 -7.597 -27.291 1.00 88.88 558 GLU A O 1
ATOM 4609 N N . ILE A 1 559 ? 6.618 -5.667 -28.409 1.00 91.00 559 ILE A N 1
ATOM 4610 C CA . ILE A 1 559 ? 5.990 -4.888 -27.328 1.00 91.00 559 ILE A CA 1
ATOM 4611 C C . ILE A 1 559 ? 4.572 -5.386 -27.022 1.00 91.00 559 ILE A C 1
ATOM 4613 O O . ILE A 1 559 ? 4.177 -5.433 -25.851 1.00 91.00 559 ILE A O 1
ATOM 4617 N N . ILE A 1 560 ? 3.807 -5.740 -28.057 1.00 93.50 560 ILE A N 1
ATOM 4618 C CA . ILE A 1 560 ? 2.445 -6.272 -27.919 1.00 93.50 560 ILE A CA 1
ATOM 4619 C C . ILE A 1 560 ? 2.480 -7.668 -27.295 1.00 93.50 560 ILE A C 1
ATOM 4621 O O . ILE A 1 560 ? 1.691 -7.951 -26.387 1.00 93.50 560 ILE A O 1
ATOM 4625 N N . ASP A 1 561 ? 3.411 -8.516 -27.722 1.00 90.56 561 ASP A N 1
ATOM 4626 C CA . ASP A 1 561 ? 3.571 -9.874 -27.198 1.00 90.56 561 ASP A CA 1
ATOM 4627 C C . ASP A 1 561 ? 4.038 -9.863 -25.733 1.00 90.56 561 ASP A C 1
ATOM 4629 O O . ASP A 1 561 ? 3.511 -10.606 -24.898 1.00 90.56 561 ASP A O 1
ATOM 4633 N N . GLN A 1 562 ? 4.921 -8.927 -25.373 1.00 88.31 562 GLN A N 1
ATOM 4634 C CA . GLN A 1 562 ? 5.344 -8.673 -23.992 1.00 88.31 562 GLN A CA 1
ATOM 4635 C C . GLN A 1 562 ? 4.310 -7.911 -23.149 1.00 88.31 562 GLN A C 1
ATOM 4637 O O . GLN A 1 562 ? 4.482 -7.796 -21.934 1.00 88.31 562 GLN A O 1
ATOM 4642 N N . LYS A 1 563 ? 3.238 -7.382 -23.757 1.00 92.31 563 LYS A N 1
ATOM 4643 C CA . LYS A 1 563 ? 2.183 -6.599 -23.085 1.00 92.31 563 LYS A CA 1
ATOM 4644 C C . LYS A 1 563 ? 2.734 -5.359 -22.362 1.00 92.31 563 LYS A C 1
ATOM 4646 O O . LYS A 1 563 ? 2.246 -4.974 -21.296 1.00 92.31 563 LYS A O 1
ATOM 4651 N N . ASN A 1 564 ? 3.753 -4.715 -22.933 1.00 87.62 564 ASN A N 1
ATOM 4652 C CA . ASN A 1 564 ? 4.479 -3.628 -22.279 1.00 87.62 564 ASN A CA 1
ATOM 4653 C C . ASN A 1 564 ? 3.900 -2.239 -22.617 1.00 87.62 564 ASN A C 1
ATOM 4655 O O . ASN A 1 564 ? 4.320 -1.582 -23.571 1.00 87.62 564 ASN A O 1
ATOM 4659 N N . VAL A 1 565 ? 2.933 -1.776 -21.814 1.00 89.25 565 VAL A N 1
ATOM 4660 C CA . VAL A 1 565 ? 2.203 -0.512 -22.058 1.00 89.25 565 VAL A CA 1
ATOM 4661 C C . VAL A 1 565 ? 3.145 0.694 -22.105 1.00 89.25 565 VAL A C 1
ATOM 4663 O O . VAL A 1 565 ? 3.005 1.549 -22.972 1.00 89.25 565 VAL A O 1
ATOM 4666 N N . ARG A 1 566 ? 4.167 0.734 -21.244 1.00 82.06 566 ARG A N 1
ATOM 4667 C CA . ARG A 1 566 ? 5.106 1.868 -21.169 1.00 82.06 566 ARG A CA 1
ATOM 4668 C C . ARG A 1 566 ? 5.908 2.054 -22.459 1.00 82.06 566 ARG A C 1
ATOM 4670 O O . ARG A 1 566 ? 6.182 3.182 -22.874 1.00 82.06 566 ARG A O 1
ATOM 4677 N N . LEU A 1 567 ? 6.281 0.952 -23.112 1.00 83.69 567 LEU A N 1
ATOM 4678 C CA . LEU A 1 567 ? 6.973 1.011 -24.403 1.00 83.69 567 LEU A CA 1
ATOM 4679 C C . LEU A 1 567 ? 6.045 1.447 -25.521 1.00 83.69 567 LEU A C 1
ATOM 4681 O O . LEU A 1 567 ? 6.445 2.232 -26.379 1.00 83.69 567 LEU A O 1
ATOM 4685 N N . LEU A 1 568 ? 4.796 0.998 -25.471 1.00 92.62 568 LEU A N 1
ATOM 4686 C CA . LEU A 1 568 ? 3.781 1.408 -26.423 1.00 92.62 568 LEU A CA 1
ATOM 4687 C C . LEU A 1 568 ? 3.486 2.919 -26.334 1.00 92.62 568 LEU A C 1
ATOM 4689 O O . LEU A 1 568 ? 3.465 3.599 -27.361 1.00 92.62 568 LEU A O 1
ATOM 4693 N N . GLU A 1 569 ? 3.337 3.460 -25.120 1.00 89.06 569 GLU A N 1
ATOM 4694 C CA . GLU A 1 569 ? 3.199 4.905 -24.869 1.00 89.06 569 GLU A CA 1
ATOM 4695 C C . GLU A 1 569 ? 4.391 5.686 -25.442 1.00 89.06 569 GLU A C 1
ATOM 4697 O O . GLU A 1 569 ? 4.225 6.711 -26.111 1.00 89.06 569 GLU A O 1
ATOM 4702 N N . SER A 1 570 ? 5.601 5.167 -25.225 1.00 82.06 570 SER A N 1
ATOM 4703 C CA . SER A 1 570 ? 6.839 5.779 -25.711 1.00 82.06 570 SER A CA 1
ATOM 4704 C C . SER A 1 570 ? 6.911 5.789 -27.240 1.00 82.06 570 SER A C 1
ATOM 4706 O O . SER A 1 570 ? 7.269 6.811 -27.827 1.00 82.06 570 SER A O 1
ATOM 4708 N N . LEU A 1 571 ? 6.520 4.700 -27.912 1.00 86.38 571 LEU A N 1
ATOM 4709 C CA . LEU A 1 571 ? 6.437 4.658 -29.374 1.00 86.38 571 LEU A CA 1
ATOM 4710 C C . LEU A 1 571 ? 5.437 5.688 -29.907 1.00 86.38 571 LEU A C 1
ATOM 4712 O O . LEU A 1 571 ? 5.761 6.439 -30.830 1.00 86.38 571 LEU A O 1
ATOM 4716 N N . LYS A 1 572 ? 4.248 5.778 -29.300 1.00 91.75 572 LYS A N 1
ATOM 4717 C CA . LYS A 1 572 ? 3.224 6.752 -29.699 1.00 91.75 572 LYS A CA 1
ATOM 4718 C C . LYS A 1 572 ? 3.712 8.194 -29.538 1.00 91.75 572 LYS A C 1
ATOM 4720 O O . LYS A 1 572 ? 3.512 9.003 -30.443 1.00 91.75 572 LYS A O 1
ATOM 4725 N N . LYS A 1 573 ? 4.389 8.509 -28.427 1.00 86.75 573 LYS A N 1
ATOM 4726 C CA . LYS A 1 573 ? 4.983 9.835 -28.160 1.00 86.75 573 LYS A CA 1
ATOM 4727 C C . LYS A 1 573 ? 6.058 10.207 -29.188 1.00 86.75 573 LYS A C 1
ATOM 4729 O O . LYS A 1 573 ? 6.164 11.374 -29.550 1.00 86.75 573 LYS A O 1
ATOM 4734 N N . ASN A 1 574 ? 6.790 9.219 -29.706 1.00 82.62 574 ASN A N 1
ATOM 4735 C CA . ASN A 1 574 ? 7.757 9.388 -30.797 1.00 82.62 574 ASN A CA 1
ATOM 4736 C C . ASN A 1 574 ? 7.117 9.363 -32.201 1.00 82.62 574 ASN A C 1
ATOM 4738 O O . ASN A 1 574 ? 7.819 9.236 -33.199 1.00 82.62 574 ASN A O 1
ATOM 4742 N N . GLY A 1 575 ? 5.790 9.489 -32.301 1.00 90.12 575 GLY A N 1
ATOM 4743 C CA . GLY A 1 575 ? 5.087 9.614 -33.577 1.00 90.12 575 GLY A CA 1
ATOM 4744 C C . GLY A 1 575 ? 4.829 8.293 -34.300 1.00 90.12 575 GLY A C 1
ATOM 4745 O O . GLY A 1 575 ? 4.412 8.319 -35.457 1.00 90.12 575 GLY A O 1
ATOM 4746 N N . ARG A 1 576 ? 5.031 7.136 -33.651 1.00 91.38 576 ARG A N 1
ATOM 4747 C CA . ARG A 1 576 ? 4.679 5.845 -34.250 1.00 91.38 576 ARG A CA 1
ATOM 4748 C C . ARG A 1 576 ? 3.174 5.770 -34.500 1.00 91.38 576 ARG A C 1
ATOM 4750 O O . ARG A 1 576 ? 2.369 5.967 -33.585 1.00 91.38 576 ARG A O 1
ATOM 4757 N N . ASP A 1 577 ? 2.799 5.424 -35.728 1.00 94.81 577 ASP A N 1
ATOM 4758 C CA . ASP A 1 577 ? 1.406 5.161 -36.066 1.00 94.81 577 ASP A CA 1
ATOM 4759 C C . ASP A 1 577 ? 0.995 3.750 -35.632 1.00 94.81 577 ASP A C 1
ATOM 4761 O O . ASP A 1 577 ? 1.415 2.746 -36.210 1.00 94.81 577 ASP A O 1
ATOM 4765 N N . LEU A 1 578 ? 0.148 3.685 -34.608 1.00 95.69 578 LEU A N 1
ATOM 4766 C CA . LEU A 1 578 ? -0.419 2.443 -34.085 1.00 95.69 578 LEU A CA 1
ATOM 4767 C C . LEU A 1 578 ? -1.569 1.890 -34.951 1.00 95.69 578 LEU A C 1
ATOM 4769 O O . LEU A 1 578 ? -2.084 0.816 -34.650 1.00 95.69 578 LEU A O 1
ATOM 4773 N N . ASN A 1 579 ? -1.970 2.602 -36.011 1.00 96.50 579 ASN A N 1
ATOM 4774 C CA . ASN A 1 579 ? -2.948 2.143 -37.004 1.00 96.50 579 ASN A CA 1
ATOM 4775 C C . ASN A 1 579 ? -2.287 1.601 -38.280 1.00 96.50 579 ASN A C 1
ATOM 4777 O O . ASN A 1 579 ? -2.983 1.235 -39.225 1.00 96.50 579 ASN A O 1
ATOM 4781 N N . SER A 1 580 ? -0.954 1.556 -38.324 1.00 94.56 580 SER A N 1
ATOM 4782 C CA . SER A 1 580 ? -0.217 0.986 -39.448 1.00 94.56 580 SER A CA 1
ATOM 4783 C C . SER A 1 580 ? -0.128 -0.535 -39.330 1.00 94.56 580 SER A C 1
ATOM 4785 O O . SER A 1 580 ? -0.002 -1.078 -38.234 1.00 94.56 580 SER A O 1
ATOM 4787 N N . PHE A 1 581 ? -0.192 -1.236 -40.463 1.00 94.56 581 PHE A N 1
ATOM 4788 C CA . PHE A 1 581 ? -0.019 -2.686 -40.486 1.00 94.56 581 PHE A CA 1
ATOM 4789 C C . PHE A 1 581 ? 1.414 -3.079 -40.105 1.00 94.56 581 PHE A C 1
ATOM 4791 O O . PHE A 1 581 ? 2.387 -2.517 -40.614 1.00 94.56 581 PHE A O 1
ATOM 4798 N N . MET A 1 582 ? 1.535 -4.092 -39.248 1.00 94.06 582 MET A N 1
ATOM 4799 C CA . MET A 1 582 ? 2.799 -4.750 -38.926 1.00 94.06 582 MET A CA 1
ATOM 4800 C C . MET A 1 582 ? 3.258 -5.650 -40.089 1.00 94.06 582 MET A C 1
ATOM 4802 O O . MET A 1 582 ? 2.560 -5.810 -41.095 1.00 94.06 582 MET A O 1
ATOM 4806 N N . LYS A 1 583 ? 4.453 -6.249 -39.979 1.00 90.12 583 LYS A N 1
ATOM 4807 C CA . LYS A 1 583 ? 5.023 -7.123 -41.029 1.00 90.12 583 LYS A CA 1
ATOM 4808 C C . LYS A 1 583 ? 4.171 -8.355 -41.314 1.00 90.12 583 LYS A C 1
ATOM 4810 O O . LYS A 1 583 ? 4.047 -8.745 -42.473 1.00 90.12 583 LYS A O 1
ATOM 4815 N N . ASP A 1 584 ? 3.578 -8.940 -40.279 1.00 92.06 584 ASP A N 1
ATOM 4816 C CA . ASP A 1 584 ? 2.650 -10.068 -40.401 1.00 92.06 584 ASP A CA 1
ATOM 4817 C C . ASP A 1 584 ? 1.331 -9.674 -41.093 1.00 92.06 584 ASP A C 1
ATOM 4819 O O . ASP A 1 584 ? 0.537 -10.527 -41.493 1.00 92.06 584 ASP A O 1
ATOM 4823 N N . GLY A 1 585 ? 1.117 -8.374 -41.310 1.00 95.44 585 GLY A N 1
ATOM 4824 C CA . GLY A 1 585 ? -0.067 -7.839 -41.944 1.00 95.44 585 GLY A CA 1
ATOM 4825 C C . GLY A 1 585 ? -1.228 -7.580 -41.004 1.00 95.44 585 GLY A C 1
ATOM 4826 O O . GLY A 1 585 ? -2.310 -7.295 -41.515 1.00 95.44 585 GLY A O 1
ATOM 4827 N N . LYS A 1 586 ? -1.029 -7.679 -39.692 1.00 96.56 586 LYS A N 1
ATOM 4828 C CA . LYS A 1 586 ? -2.048 -7.362 -38.697 1.00 96.56 586 LYS A CA 1
ATOM 4829 C C . LYS A 1 586 ? -1.912 -5.933 -38.217 1.00 96.56 586 LYS A C 1
ATOM 4831 O O . LYS A 1 586 ? -0.839 -5.327 -38.279 1.00 96.56 586 LYS A O 1
ATOM 4836 N N . LEU A 1 587 ? -3.013 -5.389 -37.725 1.00 97.00 587 LEU A N 1
ATOM 4837 C CA . LEU A 1 587 ? -2.961 -4.146 -36.967 1.00 97.00 587 LEU A CA 1
ATOM 4838 C C . LEU A 1 587 ? -2.402 -4.425 -35.559 1.00 97.00 587 LEU A C 1
ATOM 4840 O O . LEU A 1 587 ? -2.687 -5.474 -34.981 1.00 97.00 587 LEU A O 1
ATOM 4844 N N . PRO A 1 588 ? -1.668 -3.483 -34.951 1.00 97.06 588 PRO A N 1
ATOM 4845 C CA . PRO A 1 588 ? -1.197 -3.598 -33.572 1.00 97.06 588 PRO A CA 1
ATOM 4846 C C . PRO A 1 588 ? -2.311 -3.991 -32.589 1.00 97.06 588 PRO A C 1
ATOM 4848 O O . PRO A 1 588 ? -2.151 -4.888 -31.763 1.00 97.06 588 PRO A O 1
ATOM 4851 N N . LEU A 1 589 ? -3.482 -3.363 -32.725 1.00 97.81 589 LEU A N 1
ATOM 4852 C CA . LEU A 1 589 ? -4.640 -3.667 -31.887 1.00 97.81 589 LEU A CA 1
ATOM 4853 C C . LEU A 1 589 ? -5.282 -5.020 -32.227 1.00 97.81 589 LEU A C 1
ATOM 4855 O O . LEU A 1 589 ? -5.753 -5.695 -31.321 1.00 97.81 589 LEU A O 1
ATOM 4859 N N . GLU A 1 590 ? -5.244 -5.462 -33.486 1.00 98.00 590 GLU A N 1
ATOM 4860 C CA . GLU A 1 590 ? -5.683 -6.812 -33.879 1.00 98.00 590 GLU A CA 1
ATOM 4861 C C . GLU A 1 590 ? -4.861 -7.885 -33.151 1.00 98.00 590 GLU A C 1
ATOM 4863 O O . GLU A 1 590 ? -5.430 -8.754 -32.494 1.00 98.00 590 GLU A O 1
ATOM 4868 N N . LYS A 1 591 ? -3.527 -7.767 -33.161 1.00 97.25 591 LYS A N 1
ATOM 4869 C CA . LYS A 1 591 ? -2.622 -8.680 -32.441 1.00 97.25 591 LYS A CA 1
ATOM 4870 C C . LYS A 1 591 ? -2.855 -8.653 -30.925 1.00 97.25 591 LYS A C 1
ATOM 4872 O O . LYS A 1 591 ? -2.904 -9.698 -30.278 1.00 97.25 591 LYS A O 1
ATOM 4877 N N . ALA A 1 592 ? -3.062 -7.471 -30.344 1.00 97.38 592 ALA A N 1
ATOM 4878 C CA . ALA A 1 592 ? -3.382 -7.347 -28.921 1.00 97.38 592 ALA A CA 1
ATOM 4879 C C . ALA A 1 592 ? -4.711 -8.030 -28.544 1.00 97.38 592 ALA A C 1
ATOM 4881 O O . ALA A 1 592 ? -4.812 -8.623 -27.465 1.00 97.38 592 ALA A O 1
ATOM 4882 N N . ILE A 1 593 ? -5.713 -7.972 -29.431 1.00 97.62 593 ILE A N 1
ATOM 4883 C CA . ILE A 1 593 ? -6.996 -8.666 -29.261 1.00 97.62 593 ILE A CA 1
ATOM 4884 C C . ILE A 1 593 ? -6.799 -10.185 -29.314 1.00 97.62 593 ILE A C 1
ATOM 4886 O O . ILE A 1 593 ? -7.337 -10.898 -28.466 1.00 97.62 593 ILE A O 1
ATOM 4890 N N . GLU A 1 594 ? -5.996 -10.688 -30.254 1.00 96.94 594 GLU A N 1
ATOM 4891 C CA . GLU A 1 594 ? -5.665 -12.117 -30.356 1.00 96.94 594 GLU A CA 1
ATOM 4892 C C . GLU A 1 594 ? -4.942 -12.649 -29.113 1.00 96.94 594 GLU A C 1
ATOM 4894 O O . GLU A 1 594 ? -5.217 -13.763 -28.666 1.00 96.94 594 GLU A O 1
ATOM 4899 N N . ASN A 1 595 ? -4.093 -11.822 -28.496 1.00 95.12 595 ASN A N 1
ATOM 4900 C CA . ASN A 1 595 ? -3.410 -12.136 -27.238 1.00 95.12 595 ASN A CA 1
ATOM 4901 C C . ASN A 1 595 ? -4.351 -12.135 -26.008 1.00 95.12 595 ASN A C 1
ATOM 4903 O O . ASN A 1 595 ? -3.893 -12.391 -24.888 1.00 95.12 595 ASN A O 1
ATOM 4907 N N . ASN A 1 596 ? -5.649 -11.854 -26.197 1.00 94.56 596 ASN A N 1
ATOM 4908 C CA . ASN A 1 596 ? -6.723 -11.876 -25.197 1.00 94.56 596 ASN A CA 1
ATOM 4909 C C . ASN A 1 596 ? -6.386 -11.111 -23.902 1.00 94.56 596 ASN A C 1
ATOM 4911 O O . ASN A 1 596 ? -6.633 -11.578 -22.788 1.00 94.56 596 ASN A O 1
ATOM 4915 N N . ASN A 1 597 ? -5.776 -9.931 -24.037 1.00 89.44 597 ASN A N 1
ATOM 4916 C CA . ASN A 1 597 ? -5.419 -9.086 -22.901 1.00 89.44 597 ASN A CA 1
ATOM 4917 C C . ASN A 1 597 ? -6.279 -7.819 -22.868 1.00 89.44 597 ASN A C 1
ATOM 4919 O O . ASN A 1 597 ? -5.922 -6.797 -23.452 1.00 89.44 597 ASN A O 1
ATOM 4923 N N . ALA A 1 598 ? -7.393 -7.878 -22.136 1.00 93.69 598 ALA A N 1
ATOM 4924 C CA . ALA A 1 598 ? -8.340 -6.770 -22.035 1.00 93.69 598 ALA A CA 1
ATOM 4925 C C . ALA A 1 598 ? -7.708 -5.474 -21.493 1.00 93.69 598 ALA A C 1
ATOM 4927 O O . ALA A 1 598 ? -8.020 -4.389 -21.976 1.00 93.69 598 ALA A O 1
ATOM 4928 N N . TYR A 1 599 ? -6.796 -5.572 -20.521 1.00 91.75 599 TYR A N 1
ATOM 4929 C CA . TYR A 1 599 ? -6.106 -4.398 -19.985 1.00 91.75 599 TYR A CA 1
ATOM 4930 C C . TYR A 1 599 ? -5.249 -3.726 -21.062 1.00 91.75 599 TYR A C 1
ATOM 4932 O O . TYR A 1 599 ? -5.379 -2.532 -21.308 1.00 91.75 599 TYR A O 1
ATOM 4940 N N . PHE A 1 600 ? -4.434 -4.508 -21.771 1.00 94.81 600 PHE A N 1
ATOM 4941 C CA . PHE A 1 600 ? -3.558 -3.970 -22.810 1.00 94.81 600 PHE A CA 1
ATOM 4942 C C . PHE A 1 600 ? -4.351 -3.377 -23.982 1.00 94.81 600 PHE A C 1
ATOM 4944 O O . PHE A 1 600 ? -4.041 -2.281 -24.434 1.00 94.81 600 PHE A O 1
ATOM 4951 N N . VAL A 1 601 ? -5.428 -4.044 -24.413 1.00 97.62 601 VAL A N 1
ATOM 4952 C CA . VAL A 1 601 ? -6.357 -3.531 -25.436 1.00 97.62 601 VAL A CA 1
ATOM 4953 C C . VAL A 1 601 ? -6.975 -2.199 -25.006 1.00 97.62 601 VAL A C 1
ATOM 4955 O O . VAL A 1 601 ? -7.009 -1.265 -25.804 1.00 97.62 601 VAL A O 1
ATOM 4958 N N . LYS A 1 602 ? -7.406 -2.069 -23.745 1.00 96.56 602 LYS A N 1
ATOM 4959 C CA . LYS A 1 602 ? -7.932 -0.807 -23.205 1.00 96.56 602 LYS A CA 1
ATOM 4960 C C . LYS A 1 602 ? -6.893 0.313 -23.278 1.00 96.56 602 LYS A C 1
ATOM 4962 O O . LYS A 1 602 ? -7.218 1.408 -23.728 1.00 96.56 602 LYS A O 1
ATOM 4967 N N . GLU A 1 603 ? -5.645 0.033 -22.912 1.00 96.69 603 GLU A N 1
ATOM 4968 C CA . GLU A 1 603 ? -4.577 1.033 -22.990 1.00 96.69 603 GLU A CA 1
ATOM 4969 C C . GLU A 1 603 ? -4.235 1.429 -24.434 1.00 96.69 603 GLU A C 1
ATOM 4971 O O . GLU A 1 603 ? -4.034 2.609 -24.715 1.00 96.69 603 GLU A O 1
ATOM 4976 N N . MET A 1 604 ? -4.271 0.496 -25.392 1.00 97.44 604 MET A N 1
ATOM 4977 C CA . MET A 1 604 ? -4.143 0.839 -26.816 1.00 97.44 604 MET A CA 1
ATOM 4978 C C . MET A 1 604 ? -5.253 1.793 -27.287 1.00 97.44 604 MET A C 1
ATOM 4980 O O . MET A 1 604 ? -4.987 2.734 -28.035 1.00 97.44 604 MET A O 1
ATOM 4984 N N . ILE A 1 605 ? -6.492 1.582 -26.835 1.00 97.19 605 ILE A N 1
ATOM 4985 C CA . ILE A 1 605 ? -7.627 2.463 -27.152 1.00 97.19 605 ILE A CA 1
ATOM 4986 C C . ILE A 1 605 ? -7.419 3.849 -26.532 1.00 97.19 605 ILE A C 1
ATOM 4988 O O . ILE A 1 605 ? -7.586 4.856 -27.221 1.00 97.19 605 ILE A O 1
ATOM 4992 N N . ASN A 1 606 ? -6.979 3.909 -25.272 1.00 95.94 606 ASN A N 1
ATOM 4993 C CA . ASN A 1 606 ? -6.645 5.166 -24.592 1.00 95.94 606 ASN A CA 1
ATOM 4994 C C . ASN A 1 606 ? -5.528 5.938 -25.317 1.00 95.94 606 ASN A C 1
ATOM 4996 O O . ASN A 1 606 ? -5.526 7.168 -25.321 1.00 95.94 606 ASN A O 1
ATOM 5000 N N . LEU A 1 607 ? -4.611 5.228 -25.982 1.00 96.69 607 LEU A N 1
ATOM 5001 C CA . LEU A 1 607 ? -3.553 5.802 -26.819 1.00 96.69 607 LEU A CA 1
ATOM 5002 C C . LEU A 1 607 ? -4.027 6.301 -28.195 1.00 96.69 607 LEU A C 1
ATOM 5004 O O . LEU A 1 607 ? -3.212 6.753 -29.010 1.00 96.69 607 LEU A O 1
ATOM 5008 N N . GLY A 1 608 ? -5.335 6.266 -28.454 1.00 96.75 608 GLY A N 1
ATOM 5009 C CA . GLY A 1 608 ? -5.946 6.814 -29.660 1.00 96.75 608 GLY A CA 1
ATOM 5010 C C . GLY A 1 608 ? -5.814 5.908 -30.880 1.00 96.75 608 GLY A C 1
ATOM 5011 O O . GLY A 1 608 ? -5.705 6.409 -32.001 1.00 96.75 608 GLY A O 1
ATOM 5012 N N . VAL A 1 609 ? -5.780 4.586 -30.688 1.00 97.31 609 VAL A N 1
ATOM 5013 C CA . VAL A 1 609 ? -5.936 3.646 -31.806 1.00 97.31 609 VAL A CA 1
ATOM 5014 C C . VAL A 1 609 ? -7.364 3.732 -32.355 1.00 97.31 609 VAL A C 1
ATOM 5016 O O . VAL A 1 609 ? -8.337 3.705 -31.603 1.00 97.31 609 VAL A O 1
ATOM 5019 N N . SER A 1 610 ? -7.491 3.835 -33.677 1.00 97.69 610 SER A N 1
ATOM 5020 C CA . SER A 1 610 ? -8.774 3.930 -34.364 1.00 97.69 610 SER A CA 1
ATOM 5021 C C . SER A 1 610 ? -9.484 2.579 -34.372 1.00 97.69 610 SER A C 1
ATOM 5023 O O . SER A 1 610 ? -9.021 1.607 -34.973 1.00 97.69 610 SER A O 1
ATOM 5025 N N . LEU A 1 611 ? -10.655 2.550 -33.741 1.00 97.44 611 LEU A N 1
ATOM 5026 C CA . LEU A 1 611 ? -11.527 1.380 -33.654 1.00 97.44 611 LEU A CA 1
ATOM 5027 C C . LEU A 1 611 ? -12.289 1.071 -34.953 1.00 97.44 611 LEU A C 1
ATOM 5029 O O . LEU A 1 611 ? -12.829 -0.027 -35.106 1.00 97.44 611 LEU A O 1
ATOM 5033 N N . ASP A 1 612 ? -12.341 2.033 -35.875 1.00 97.75 612 ASP A N 1
ATOM 5034 C CA . ASP A 1 612 ? -12.985 1.888 -37.182 1.00 97.75 612 ASP A CA 1
ATOM 5035 C C . ASP A 1 612 ? -12.031 1.370 -38.266 1.00 97.75 612 ASP A C 1
ATOM 5037 O O . ASP A 1 612 ? -12.461 1.149 -39.396 1.00 97.75 612 ASP A O 1
ATOM 5041 N N . THR A 1 613 ? -10.755 1.152 -37.932 1.00 97.19 613 THR A N 1
ATOM 5042 C CA . THR A 1 613 ? -9.783 0.553 -38.853 1.00 97.19 613 THR A CA 1
ATOM 5043 C C . THR A 1 613 ? -10.172 -0.894 -39.146 1.00 97.19 613 THR A C 1
ATOM 5045 O O . THR A 1 613 ? -10.561 -1.640 -38.242 1.00 97.19 613 THR A O 1
ATOM 5048 N N . GLU A 1 614 ? -10.075 -1.282 -40.413 1.00 97.62 614 GLU A N 1
ATOM 5049 C CA . GLU A 1 614 ? -10.396 -2.629 -40.875 1.00 97.62 614 GLU A CA 1
ATOM 5050 C C . GLU A 1 614 ? -9.132 -3.489 -40.933 1.00 97.62 614 GLU A C 1
ATOM 5052 O O . GLU A 1 614 ? -8.083 -3.054 -41.415 1.00 97.62 614 GLU A O 1
ATOM 5057 N N . THR A 1 615 ? -9.235 -4.726 -40.445 1.00 97.50 615 THR A N 1
ATOM 5058 C CA . THR A 1 615 ? -8.215 -5.757 -40.660 1.00 97.50 615 THR A CA 1
ATOM 5059 C C . THR A 1 615 ? -8.090 -6.066 -42.156 1.00 97.50 615 THR A C 1
ATOM 5061 O O . THR A 1 615 ? -8.937 -5.689 -42.970 1.00 97.50 615 THR A O 1
ATOM 5064 N N . LYS A 1 616 ? -7.081 -6.852 -42.549 1.00 96.19 616 LYS A N 1
ATOM 5065 C CA . LYS A 1 616 ? -6.964 -7.323 -43.944 1.00 96.19 616 LYS A CA 1
ATOM 5066 C C . LYS A 1 616 ? -8.174 -8.129 -44.435 1.00 96.19 616 LYS A C 1
ATOM 5068 O O . LYS A 1 616 ? -8.373 -8.232 -45.642 1.00 96.19 616 LYS A O 1
ATOM 5073 N N . SER A 1 617 ? -8.964 -8.706 -43.528 1.00 96.06 617 SER A N 1
ATOM 5074 C CA . SER A 1 617 ? -10.201 -9.425 -43.855 1.00 96.06 617 SER A CA 1
ATOM 5075 C C . SER A 1 617 ? -11.442 -8.525 -43.929 1.00 96.06 617 SER A C 1
ATOM 5077 O O . SER A 1 617 ? -12.531 -9.036 -44.176 1.00 96.06 617 SER A O 1
ATOM 5079 N N . GLY A 1 618 ? -11.303 -7.208 -43.733 1.00 97.44 618 GLY A N 1
ATOM 5080 C CA . GLY A 1 618 ? -12.414 -6.251 -43.760 1.00 97.44 618 GLY A CA 1
ATOM 5081 C C . GLY A 1 618 ? -13.220 -6.183 -42.458 1.00 97.44 618 GLY A C 1
ATOM 5082 O O . GLY A 1 618 ? -14.308 -5.614 -42.438 1.00 97.44 618 GLY A O 1
ATOM 5083 N N . ILE A 1 619 ? -12.726 -6.773 -41.363 1.00 97.69 619 ILE A N 1
ATOM 5084 C CA . ILE A 1 619 ? -13.400 -6.725 -40.058 1.00 97.69 619 ILE A CA 1
ATOM 5085 C C . ILE A 1 619 ? -12.958 -5.456 -39.331 1.00 97.69 619 ILE A C 1
ATOM 5087 O O . ILE A 1 619 ? -11.762 -5.224 -39.161 1.00 97.69 619 ILE A O 1
ATOM 5091 N N . LYS A 1 620 ? -13.902 -4.637 -38.858 1.00 97.88 620 LYS A N 1
ATOM 5092 C CA . LYS A 1 620 ? -13.570 -3.467 -38.032 1.00 97.88 620 LYS A CA 1
ATOM 5093 C C . LYS A 1 620 ? -13.079 -3.905 -36.658 1.00 97.88 620 LYS A C 1
ATOM 5095 O O . LYS A 1 620 ? -13.680 -4.778 -36.028 1.00 97.88 620 LYS A O 1
ATOM 5100 N N . LEU A 1 621 ? -12.040 -3.249 -36.144 1.00 97.88 621 LEU A N 1
ATOM 5101 C CA . LEU A 1 621 ? -11.454 -3.589 -34.842 1.00 97.88 621 LEU A CA 1
ATOM 5102 C C . LEU A 1 621 ? -12.471 -3.543 -33.692 1.00 97.88 621 LEU A C 1
ATOM 5104 O O . LEU A 1 621 ? -12.438 -4.409 -32.822 1.00 97.88 621 LEU A O 1
ATOM 5108 N N . LYS A 1 622 ? -13.429 -2.607 -33.705 1.00 97.62 622 LYS A N 1
ATOM 5109 C CA . LYS A 1 622 ? -14.519 -2.575 -32.710 1.00 97.62 622 LYS A CA 1
ATOM 5110 C C . LYS A 1 622 ? -15.376 -3.840 -32.690 1.00 97.62 622 LYS A C 1
ATOM 5112 O O . LYS A 1 622 ? -15.832 -4.250 -31.624 1.00 97.62 622 LYS A O 1
ATOM 5117 N N . ASP A 1 623 ? -15.606 -4.448 -33.849 1.00 97.56 623 ASP A N 1
ATOM 5118 C CA . ASP A 1 623 ? -16.423 -5.654 -33.959 1.00 97.56 623 ASP A CA 1
ATOM 5119 C C . ASP A 1 623 ? -15.606 -6.876 -33.524 1.00 97.56 623 ASP A C 1
ATOM 5121 O O . ASP A 1 623 ? -16.113 -7.722 -32.787 1.00 97.56 623 ASP A O 1
ATOM 5125 N N . LEU A 1 624 ? -14.303 -6.889 -33.832 1.00 97.56 624 LEU A N 1
ATOM 5126 C CA . LEU A 1 624 ? -13.368 -7.898 -33.332 1.00 97.56 624 LEU A CA 1
ATOM 5127 C C . LEU A 1 624 ? -13.231 -7.860 -31.796 1.00 97.56 624 LEU A C 1
ATOM 5129 O O . LEU A 1 624 ? -13.210 -8.912 -31.158 1.00 97.56 624 LEU A O 1
ATOM 5133 N N . ILE A 1 625 ? -13.203 -6.669 -31.181 1.00 97.75 625 ILE A N 1
ATOM 5134 C CA . ILE A 1 625 ? -13.204 -6.507 -29.714 1.00 97.75 625 ILE A CA 1
ATOM 5135 C C . ILE A 1 625 ? -14.490 -7.073 -29.114 1.00 97.75 625 ILE A C 1
ATOM 5137 O O . ILE A 1 625 ? -14.423 -7.830 -28.149 1.00 97.75 625 ILE A O 1
ATOM 5141 N N . LYS A 1 626 ? -15.659 -6.751 -29.685 1.00 96.75 626 LYS A N 1
ATOM 5142 C CA . LYS A 1 626 ? -16.947 -7.281 -29.205 1.00 96.75 626 LYS A CA 1
ATOM 5143 C C . LYS A 1 626 ? -17.002 -8.805 -29.269 1.00 96.75 626 LYS A C 1
ATOM 5145 O O . LYS A 1 626 ? -17.547 -9.423 -28.358 1.00 96.75 626 LYS A O 1
ATOM 5150 N N . GLU A 1 627 ? -16.449 -9.394 -30.328 1.00 97.00 627 GLU A N 1
ATOM 5151 C CA . GLU A 1 627 ? -16.418 -10.844 -30.517 1.00 97.00 627 GLU A CA 1
ATOM 5152 C C . GLU A 1 627 ? -15.447 -11.529 -29.545 1.00 97.00 627 GLU A C 1
ATOM 5154 O O . GLU A 1 627 ? -15.817 -12.494 -28.875 1.00 97.00 627 GLU A O 1
ATOM 5159 N N . LYS A 1 628 ? -14.199 -11.048 -29.468 1.00 97.12 628 LYS A N 1
ATOM 5160 C CA . LYS A 1 628 ? -13.112 -11.742 -28.759 1.00 97.12 628 LYS A CA 1
ATOM 5161 C C . LYS A 1 628 ? -12.964 -11.334 -27.297 1.00 97.12 628 LYS A C 1
ATOM 5163 O O . LYS A 1 628 ? -12.543 -12.157 -26.489 1.00 97.12 628 LYS A O 1
ATOM 5168 N N . ILE A 1 629 ? -13.318 -10.098 -26.940 1.00 96.38 629 ILE A N 1
ATOM 5169 C CA . ILE A 1 629 ? -13.179 -9.546 -25.583 1.00 96.38 629 ILE A CA 1
ATOM 5170 C C . ILE A 1 629 ? -14.495 -8.860 -25.161 1.00 96.38 629 ILE A C 1
ATOM 5172 O O . ILE A 1 629 ? -14.556 -7.635 -25.020 1.00 96.38 629 ILE A O 1
ATOM 5176 N N . PRO A 1 630 ? -15.574 -9.629 -24.902 1.00 91.81 630 PRO A N 1
ATOM 5177 C CA . PRO A 1 630 ? -16.892 -9.065 -24.596 1.00 91.81 630 PRO A CA 1
ATOM 5178 C C . PRO A 1 630 ? -16.917 -8.145 -23.368 1.00 91.81 630 PRO A C 1
ATOM 5180 O O . PRO A 1 630 ? -17.801 -7.297 -23.253 1.00 91.81 630 PRO A O 1
ATOM 5183 N N . SER A 1 631 ? -15.952 -8.281 -22.451 1.00 92.44 631 SER A N 1
ATOM 5184 C CA . SER A 1 631 ? -15.816 -7.421 -21.268 1.00 92.44 631 SER A CA 1
ATOM 5185 C C . SER A 1 631 ? -15.517 -5.954 -21.596 1.00 92.44 631 SER A C 1
ATOM 5187 O O . SER A 1 631 ? -15.799 -5.102 -20.759 1.00 92.44 631 SER A O 1
ATOM 5189 N N . LEU A 1 632 ? -15.002 -5.655 -22.794 1.00 88.25 632 LEU A N 1
ATOM 5190 C CA . LEU A 1 632 ? -14.720 -4.297 -23.284 1.00 88.25 632 LEU A CA 1
ATOM 5191 C C . LEU A 1 632 ? -15.785 -3.770 -24.264 1.00 88.25 632 LEU A C 1
ATOM 5193 O O . LEU A 1 632 ? -15.585 -2.740 -24.895 1.00 88.25 632 LEU A O 1
ATOM 5197 N N . SER A 1 633 ? -16.899 -4.490 -24.442 1.00 76.69 633 SER A N 1
ATOM 5198 C CA . SER A 1 633 ? -17.972 -4.094 -25.373 1.00 76.69 633 SER A CA 1
ATOM 5199 C C . SER A 1 633 ? -18.875 -2.965 -24.858 1.00 76.69 633 SER A C 1
ATOM 5201 O O . SER A 1 633 ? -19.641 -2.402 -25.642 1.00 76.69 633 SER A O 1
ATOM 5203 N N . LYS A 1 634 ? -18.800 -2.674 -23.556 1.00 73.00 634 LYS A N 1
ATOM 5204 C CA . LYS A 1 634 ? -19.456 -1.550 -22.883 1.00 73.00 634 LYS A CA 1
ATOM 5205 C C . LYS A 1 634 ? -18.484 -0.392 -22.776 1.00 73.00 634 LYS A C 1
ATOM 5207 O O . LYS A 1 634 ? -18.956 0.748 -22.958 1.00 73.00 634 LYS A O 1
#

Foldseek 3Di:
DVVVVVCVVVVVADPVRVVVPDPDPVVVVVVVVVVVVVVVVVVVLVVVVVVQVPPPDPVSVVVNVVVVVVVVVVPPPDPPDCVVCVVVVVVVCVVCVVVVVVVVVLVVVVVVVVVVVVVVVVVLVPDPPSVVVVVVVPPVCPPDDPVVVVVVVVLCVVQVVDPVVVVVVVVVVVVVVSVVVVVVVLVVVLVVLLVVLVVLVVVLVVLVVVCVVPVDPVSLVVSLVSLVVNLVSLVVSLVSVVPDPDDPPCVVVNVVSVVSNVVSVVVNVVSVVPDPVCLVVVLVVLVVCPPPLVVVFPQQCDQDPQRDGPLLVLLLVLPDPCSLVSNLSSLLSQRDQLGAGNVRDGSVNSHDPVSLVSNLVVLVVVLVVDDCLDLSNLSSLVSNQCCCVPPVVDRPCLVVSLVSPLSNCLVCVVPDDLVRNQCSCVRRRDDVSPVVSVVVLLVVLVVLLVVLVVLLVVLQVVLVVVCHHSQSAHPVRHHDDDPDPVVVVVSVVSNVSNVVSVSSNCCSLSHRNPPDDPVVVVVCVVVVVVVCCVCVVVVVVVVVVVCVVDPNQPVLLVCLVVLPLVVVLVCVVVVNDQLDAGPVQFRSLRSNLVVVDPVSNVSVVVSPHDQQRAGPVRDGNLVSCCVRPVVPVD

Sequence (634 aa):
MNEVVTGLNNGNIDHGSVDTCIKDENLKEVIKIAFITNEMDRLKAKLEIKKVLESKDINLIKGGIQRNIEEMNKIKNYKKCKLHSDLVNLYNELQEKYIINIVQEEKKLRDSFLRGIMVKLSELKSYPNYMELFNNNYKEVEDLSPENKMEIKETLVNIMSDEMKLEELLYNISNTNIRLEIEEKILMCNEDQVEKINQLEKQLDELESKFVNDNTLDSSNELKDKMTEFLRKCIEQIVVNNNNKYQSDSNSVLIKIYQKYHEKLEVFNILSSNIPRFKEKYVNILNRFGHMSDSINPTINQRYIDFKTIFHNEALNNKDSDYADVMVALIKMGANVSLKDNNGKTPFDYIDSNKIGEVYDNLNKSLSKTNVESAFGIRILRGILEIEITKKNNNENLEKYFNSIMAFVKKNKDLKSYEEMEDILGNHIWHEENTFIRKEREKYFTELKKKCKVIIDEIITYFKNNGLNDMGLTMDNKKWKSDDNEENIKYNDNLKKIDNAVDELQIINTYLLEKSSVKFIVEKNTIKNEIEIINYNTFSEAINRYMTLNNDNDILEEIIDQKNVRLLESLKKNGRDLNSFMKDGKLPLEKAIENNNAYFVKEMINLGVSLDTETKSGIKLKDLIKEKIPSLSK